Protein AF-0000000067837761 (afdb_homodimer)

Radius of gyration: 24.27 Å; Cα contacts (8 Å, |Δi|>4): 1216; chains: 2; bounding box: 44×70×69 Å

Foldseek 3Di:
DPPDPPCPVVVVVLVVLLVVVVPDALPDQAPQFDDQDDPAFEEEEEALEQLVVLLQDQVLLLCCRQVSHAYEYEHQAHDDDQVCQVVSVQLSVRLCRNSVHHYHYLDPRHDPPQFPCCVPPPVPSLVVSLVSLLVVCVVNLHQEYEAADCPLVPGSRNSRRVSNVSNVVPDQQRAKHKYKHFHHRDHDQQFQEKEAADPVSLVSSLSSSVSSPVVCVVPVCSSCSLVVQQVCQVVCQPRHVHHPGDGDPGRGIGTIWIWMQDNPPGIGTDDHRDYHHRPHRCPCVSVD/DPPDPPCPVVVVVLVVLLVVVVPDDLPDQADAQDDQDPPAAEEEEEALEQLVVLLQDQVLLLCCPQVSHAYEYEHQAHDDDQVCQVVSVQLSVRLCRNSVHHYHYLDPHHDPPQFPCCVPPPVPSLVVSLVSLLVVCVVNLHQEYEAADCPLVPGSRNSRRVSNVSNVVPDQQRAKHKYKHFHHRDDDQQFQEKEAADPVSLVSSLSSSVSSPVVCVVPVCSSCSLVVQQVCQVVCQPRHVHHPGDGDPGRGIGTIWIWMQDNPPGIGGDDHRDYHHRPHRCPCVSVD

Secondary structure (DSSP, 8-state):
-----THHHHHHHHHHHHHHHTT----SPPP-PPPPPTTPPEEEEEESSTTHHHHT-HHHHHHHHHH--EEEEEES---S-GGGHHHHHHHHHHHHHHHT-EEEESSTT-----SHHHHHH-HHHHHHHHHHHHHHHHHH--SEEEEE-TT---HHHHHHHHHHHHHHHH-SSPPPEEEEEE-SSSPPSS--EEEEE-HHHHHHHHHHHHT-HHHHHH--GGGGHHHHHHHHHHHHHHHTS-TTPPPPS-SEEEEEEEEEEETTTEEEE--S-EEE-TTS--TTTT--/-----THHHHHHHHHHHHHHHTT----SPPP-PPPPPTTPPEEEEEESSTTHHHHT-HHHHHHHHHH--EEEEEES---S-GGGHHHHHHHHHHHHHHHT-EEEESSTT-----SHHHHHH-HHHHHHHHHHHHHHHHHH--SEEEEE-TT---HHHHHHHHHHHHHHHH-SSPPPEEEEEE-SSSPPSS--EEEEE-HHHHHHHHHHHHT-HHHHHH--GGGGHHHHHHHHHHHHHHHTS-TTPPPPS-SEEEEEEEEEEETTTEEEE--S-EEE-TTS--TTTT--

Nearest PDB structures (foldseek):
  4xm0-assembly1_C  TM=6.454E-01  e=5.745E-10  Pyrococcus furiosus DSM 3638
  5b2e-assembly1_A  TM=6.384E-01  e=1.353E-09  Pyrococcus horikoshii OT3
  8bgo-assembly1_C  TM=6.333E-01  e=1.273E-09  Thermococcus chitonophagus
  3a2k-assembly2_B  TM=5.644E-01  e=6.119E-02  Geobacillus kaustophilus
  8hir-assembly1_D  TM=2.850E-01  e=9.042E-01  Homo sapiens

InterPro domains:
  IPR003737 N-acetylglucosaminyl phosphatidylinositol deacetylase-related [PF02585] (44-167)
  IPR024078 Putative deacetylase LmbE-like domain superfamily [G3DSA:3.40.50.10320] (42-262)
  IPR024078 Putative deacetylase LmbE-like domain superfamily [SSF102588] (41-239)

Solvent-accessible surface area (backbone atoms only — not comparable to full-atom values): 29508 Å² total; per-residue (Å²): 125,82,61,66,64,78,39,37,63,56,43,43,45,56,53,50,51,48,58,56,49,71,70,60,66,89,75,46,68,57,56,81,51,80,82,64,54,89,83,40,59,26,30,39,33,52,16,44,36,67,52,40,74,39,55,60,41,54,63,66,48,46,39,33,73,74,67,42,31,38,36,29,37,30,33,39,17,38,59,90,49,74,91,44,29,68,59,38,50,53,21,39,50,50,19,27,41,40,66,47,35,44,76,42,63,64,30,98,75,25,49,72,78,50,21,59,66,35,56,70,74,34,52,69,61,39,51,53,53,22,50,45,53,32,51,49,47,66,72,60,59,38,48,33,35,36,32,39,31,74,72,29,74,48,49,43,36,28,16,44,25,50,40,53,52,54,14,51,71,66,46,77,75,52,70,51,24,37,38,36,27,30,40,79,65,15,65,69,76,74,35,29,31,35,42,31,38,44,54,64,56,50,16,50,36,33,50,25,33,56,41,34,50,74,57,38,72,49,31,60,48,46,69,33,46,63,27,38,16,26,27,32,37,54,31,35,23,35,64,33,75,29,76,91,47,61,54,70,93,51,65,28,23,38,59,25,33,48,30,36,34,43,66,91,67,52,76,41,70,54,82,67,55,41,78,42,49,41,87,51,71,70,73,65,69,83,64,117,124,83,60,66,65,78,39,39,64,56,43,42,46,55,51,50,49,48,57,55,50,71,71,61,66,87,72,49,69,56,55,81,50,77,83,66,56,89,82,38,59,27,29,38,35,53,17,44,36,67,52,40,71,39,57,62,40,53,62,65,47,46,39,32,72,76,67,42,31,37,34,29,37,30,30,40,18,37,60,91,49,72,91,43,28,68,61,37,50,51,20,39,51,51,19,25,40,40,66,48,35,44,76,43,62,63,31,99,76,25,48,72,79,49,21,60,65,34,56,70,75,33,54,68,62,40,51,54,52,21,51,45,51,31,50,50,47,67,72,60,57,38,48,34,36,36,34,39,30,73,70,28,74,48,48,43,35,28,16,45,25,51,40,52,52,54,14,51,70,66,46,78,75,50,68,50,24,38,37,36,28,30,40,78,64,15,67,67,75,73,35,29,31,35,43,30,39,44,53,65,58,51,16,49,36,34,50,23,34,54,41,34,49,75,57,37,72,50,30,60,49,46,69,33,46,62,28,38,17,25,27,33,38,54,33,35,22,38,63,33,74,30,77,91,45,61,54,71,93,52,66,28,24,37,59,25,33,49,30,36,34,43,69,91,67,51,75,42,72,56,83,67,55,41,78,43,48,40,87,51,71,70,72,67,68,84,64,117

Structure (mmCIF, N/CA/C/O backbone):
data_AF-0000000067837761-model_v1
#
loop_
_entity.id
_entity.type
_entity.pdbx_description
1 polymer 'PIG-L family deacetylase'
#
loop_
_atom_site.group_PDB
_atom_site.id
_atom_site.type_symbol
_atom_site.label_atom_id
_atom_site.label_alt_id
_atom_site.label_comp_id
_atom_site.label_asym_id
_atom_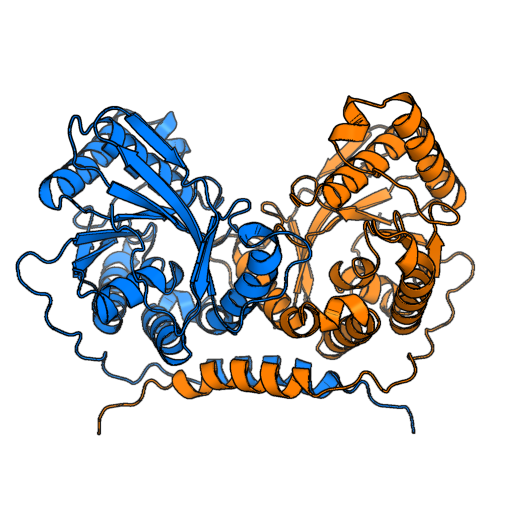site.label_entity_id
_atom_site.label_seq_id
_atom_site.pdbx_PDB_ins_code
_atom_site.Cartn_x
_atom_site.Cartn_y
_atom_site.Cartn_z
_atom_site.occupancy
_atom_site.B_iso_or_equiv
_atom_site.auth_seq_id
_atom_site.auth_comp_id
_atom_site.auth_asym_id
_atom_site.auth_atom_id
_atom_site.pdbx_PDB_model_num
ATOM 1 N N . MET A 1 1 ? -4.117 36.25 -14.219 1 33.44 1 MET A N 1
ATOM 2 C CA . MET A 1 1 ? -4.25 34.875 -14.75 1 33.44 1 MET A CA 1
ATOM 3 C C . MET A 1 1 ? -4.062 33.844 -13.648 1 33.44 1 MET A C 1
ATOM 5 O O . MET A 1 1 ? -3.029 33.844 -12.984 1 33.44 1 MET A O 1
ATOM 9 N N . VAL A 1 2 ? -5.082 33.562 -13.039 1 45.69 2 VAL A N 1
ATOM 10 C CA . VAL A 1 2 ? -4.957 32.688 -11.875 1 45.69 2 VAL A CA 1
ATOM 11 C C . VAL A 1 2 ? -4.074 31.484 -12.211 1 45.69 2 VAL A C 1
ATOM 13 O O . VAL A 1 2 ? -4.359 30.734 -13.164 1 45.69 2 VAL A O 1
ATOM 16 N N . LEU A 1 3 ? -2.82 31.453 -11.938 1 59.75 3 LEU A N 1
ATOM 17 C CA . LEU A 1 3 ? -1.805 30.453 -12.25 1 59.75 3 LEU A CA 1
ATOM 18 C C . LEU A 1 3 ? -2.303 29.062 -11.914 1 59.75 3 LEU A C 1
ATOM 20 O O . LEU A 1 3 ? -2.766 28.812 -10.797 1 59.75 3 LEU A O 1
ATOM 24 N N . ARG A 1 4 ? -2.74 28.328 -13.031 1 74.38 4 ARG A N 1
ATOM 25 C CA . ARG A 1 4 ? -3.324 26.984 -13.023 1 74.38 4 ARG A CA 1
ATOM 26 C C . ARG A 1 4 ? -2.342 25.969 -12.469 1 74.38 4 ARG A C 1
ATOM 28 O O . ARG A 1 4 ? -1.14 26.047 -12.727 1 74.38 4 ARG A O 1
ATOM 35 N N . ASN A 1 5 ? -2.686 25.219 -11.352 1 87.75 5 ASN A N 1
ATOM 36 C CA . ASN A 1 5 ? -1.916 24.078 -10.844 1 87.75 5 ASN A CA 1
ATOM 37 C C . ASN A 1 5 ? -1.442 23.172 -11.977 1 87.75 5 ASN A C 1
ATOM 39 O O . ASN A 1 5 ? -2.252 22.516 -12.625 1 87.75 5 ASN A O 1
ATOM 43 N N . PRO A 1 6 ? -0.185 23.234 -12.352 1 87.12 6 PRO A N 1
ATOM 44 C CA . PRO A 1 6 ? 0.333 22.453 -13.477 1 87.12 6 PRO A CA 1
ATOM 45 C C . PRO A 1 6 ? 0.105 20.953 -13.312 1 87.12 6 PRO A C 1
ATOM 47 O O . PRO A 1 6 ? 0.164 20.203 -14.297 1 87.12 6 PRO A O 1
ATOM 50 N N . TYR A 1 7 ? -0.231 20.469 -12.133 1 93.62 7 TYR A N 1
ATOM 51 C CA . TYR A 1 7 ? -0.405 19.047 -11.891 1 93.62 7 TYR A CA 1
ATOM 52 C C . TYR A 1 7 ? -1.857 18.625 -12.094 1 93.62 7 TYR A C 1
ATOM 54 O O . TYR A 1 7 ? -2.193 17.453 -11.977 1 93.62 7 TYR A O 1
ATOM 62 N N . GLY A 1 8 ? -2.705 19.578 -12.422 1 93.69 8 GLY A N 1
ATOM 63 C CA . GLY A 1 8 ? -4.094 19.25 -12.695 1 93.69 8 GLY A CA 1
ATOM 64 C C . GLY A 1 8 ? -4.258 18.25 -13.836 1 93.69 8 GLY A C 1
ATOM 65 O O . GLY A 1 8 ? -4.898 17.203 -13.664 1 93.69 8 GLY A O 1
ATOM 66 N N . GLU A 1 9 ? -3.658 18.547 -14.961 1 94.25 9 GLU A N 1
ATOM 67 C CA . GLU A 1 9 ? -3.732 17.656 -16.125 1 94.25 9 GLU A CA 1
ATOM 68 C C . GLU A 1 9 ? -2.994 16.344 -15.867 1 94.25 9 GLU A C 1
ATOM 70 O O . GLU A 1 9 ? -3.408 15.297 -16.344 1 94.25 9 GLU A O 1
ATOM 75 N N . PHE A 1 10 ? -1.954 16.453 -15.141 1 96 10 PHE A N 1
ATOM 76 C CA . PHE A 1 10 ? -1.191 15.266 -14.781 1 96 10 PHE A CA 1
ATOM 77 C C . PHE A 1 10 ? -2.061 14.273 -14.008 1 96 10 PHE A C 1
ATOM 79 O O . PHE A 1 10 ? -2.176 13.109 -14.391 1 96 10 PHE A O 1
ATOM 86 N N . VAL A 1 11 ? -2.736 14.734 -12.961 1 97.44 11 VAL A N 1
ATOM 87 C CA . VAL A 1 11 ? -3.578 13.883 -12.125 1 97.44 11 VAL A CA 1
ATOM 88 C C . VAL A 1 11 ? -4.809 13.438 -12.914 1 97.44 11 VAL A C 1
ATOM 90 O O . VAL A 1 11 ? -5.203 12.273 -12.852 1 97.44 11 VAL A O 1
ATOM 93 N N . ALA A 1 12 ? -5.406 14.336 -13.711 1 97.56 12 ALA A N 1
ATOM 94 C CA . ALA A 1 12 ? -6.547 13.977 -14.547 1 97.56 12 ALA A CA 1
ATOM 95 C C . ALA A 1 12 ? -6.188 12.859 -15.516 1 97.56 12 ALA A C 1
ATOM 97 O O . ALA A 1 12 ? -7.043 12.047 -15.891 1 97.56 12 ALA A O 1
ATOM 98 N N . GLY A 1 13 ? -4.945 12.859 -15.945 1 97.62 13 GLY A N 1
ATOM 99 C CA . GLY A 1 13 ? -4.469 11.812 -16.828 1 97.62 13 GLY A CA 1
ATOM 100 C C . GLY A 1 13 ? -4.637 10.422 -16.266 1 97.62 13 GLY A C 1
ATOM 101 O O . GLY A 1 13 ? -4.996 9.484 -16.984 1 97.62 13 GLY A O 1
ATOM 102 N N . PHE A 1 14 ? -4.355 10.242 -14.953 1 97.81 14 PHE A N 1
ATOM 103 C CA . PHE A 1 14 ? -4.562 8.953 -14.305 1 97.81 14 PHE A CA 1
ATOM 104 C C . PHE A 1 14 ? -6.027 8.539 -14.375 1 97.81 14 PHE A C 1
ATOM 106 O O . PHE A 1 14 ? -6.344 7.391 -14.688 1 97.81 14 PHE A O 1
ATOM 113 N N . SER A 1 15 ? -6.902 9.484 -14.07 1 96.56 15 SER A N 1
ATOM 114 C CA . SER A 1 15 ? -8.336 9.211 -14.117 1 96.56 15 SER A CA 1
ATOM 115 C C . SER A 1 15 ? -8.781 8.82 -15.523 1 96.56 15 SER A C 1
ATOM 117 O O . SER A 1 15 ? -9.562 7.883 -15.688 1 96.56 15 SER A O 1
ATOM 119 N N . ARG A 1 16 ? -8.297 9.516 -16.516 1 96.5 16 ARG A N 1
ATOM 120 C CA . ARG A 1 16 ? -8.641 9.219 -17.906 1 96.5 16 ARG A CA 1
ATOM 121 C C . ARG A 1 16 ? -8.156 7.824 -18.297 1 96.5 16 ARG A C 1
ATOM 123 O O . ARG A 1 16 ? -8.844 7.102 -19.016 1 96.5 16 ARG A O 1
ATOM 130 N N . LEU A 1 17 ? -6.957 7.457 -17.859 1 96.38 17 LEU A N 1
ATOM 131 C CA . LEU A 1 17 ? -6.422 6.129 -18.156 1 96.38 17 LEU A CA 1
ATOM 132 C C . LEU A 1 17 ? -7.309 5.043 -17.547 1 96.38 17 LEU A C 1
ATOM 134 O O . LEU A 1 17 ? -7.613 4.047 -18.219 1 96.38 17 LEU A O 1
ATOM 138 N N . LEU A 1 18 ? -7.73 5.23 -16.312 1 96.06 18 LEU A N 1
ATOM 139 C CA . LEU A 1 18 ? -8.594 4.25 -15.664 1 96.06 18 LEU A CA 1
ATOM 140 C C . LEU A 1 18 ? -9.922 4.125 -16.406 1 96.06 18 LEU A C 1
ATOM 142 O O . LEU A 1 18 ? -10.422 3.016 -16.609 1 96.06 18 LEU A O 1
ATOM 146 N N . ALA A 1 19 ? -10.484 5.266 -16.812 1 94 19 ALA A N 1
ATOM 147 C CA . ALA A 1 19 ? -11.742 5.254 -17.562 1 94 19 ALA A CA 1
ATOM 148 C C . ALA A 1 19 ? -11.578 4.547 -18.906 1 94 19 ALA A C 1
ATOM 150 O O . ALA A 1 19 ? -12.445 3.762 -19.312 1 94 19 ALA A O 1
ATOM 151 N N . ALA A 1 20 ? -10.492 4.809 -19.578 1 93.94 20 ALA A N 1
ATOM 152 C CA . ALA A 1 20 ? -10.227 4.168 -20.859 1 93.94 20 ALA A CA 1
ATOM 153 C C . ALA A 1 20 ? -10.016 2.666 -20.688 1 93.94 20 ALA A C 1
ATOM 155 O O . ALA A 1 20 ? -10.477 1.872 -21.516 1 93.94 20 ALA A O 1
ATOM 156 N N . GLY A 1 21 ? -9.305 2.279 -19.609 1 93.38 21 GLY A N 1
ATOM 157 C CA . GLY A 1 21 ? -9.086 0.87 -19.328 1 93.38 21 GLY A CA 1
ATOM 158 C C . GLY A 1 21 ? -10.375 0.099 -19.109 1 93.38 21 GLY A C 1
ATOM 159 O O . GLY A 1 21 ? -10.469 -1.075 -19.469 1 93.38 21 GLY A O 1
ATOM 160 N N . ALA A 1 22 ? -11.352 0.748 -18.484 1 90.38 22 ALA A N 1
ATOM 161 C CA . ALA A 1 22 ? -12.633 0.112 -18.172 1 90.38 22 ALA A CA 1
ATOM 162 C C . ALA A 1 22 ? -13.383 -0.275 -19.438 1 90.38 22 ALA A C 1
ATOM 164 O O . ALA A 1 22 ? -14.281 -1.112 -19.406 1 90.38 22 ALA A O 1
ATOM 165 N N . GLU A 1 23 ? -13 0.294 -20.547 1 89.81 23 GLU A N 1
ATOM 166 C CA . GLU A 1 23 ? -13.672 0.026 -21.812 1 89.81 23 GLU A CA 1
ATOM 167 C C . GLU A 1 23 ? -12.984 -1.103 -22.578 1 89.81 23 GLU A C 1
ATOM 169 O O . GLU A 1 23 ? -13.484 -1.562 -23.594 1 89.81 23 GLU A O 1
ATOM 174 N N . LEU A 1 24 ? -11.828 -1.521 -22.062 1 88.75 24 LEU A N 1
ATOM 175 C CA . LEU A 1 24 ? -11.062 -2.549 -22.766 1 88.75 24 LEU A CA 1
ATOM 176 C C . LEU A 1 24 ? -11.641 -3.934 -22.484 1 88.75 24 LEU A C 1
ATOM 178 O O . LEU A 1 24 ? -12.094 -4.211 -21.375 1 88.75 24 LEU A O 1
ATOM 182 N N . VAL A 1 25 ? -11.727 -4.812 -23.531 1 73.12 25 VAL A N 1
ATOM 183 C CA . VAL A 1 25 ? -12.148 -6.207 -23.422 1 73.12 25 VAL A CA 1
ATOM 184 C C . VAL A 1 25 ? -10.977 -7.129 -23.75 1 73.12 25 VAL A C 1
ATOM 186 O O . VAL A 1 25 ? -10.234 -6.883 -24.703 1 73.12 25 VAL A O 1
ATOM 189 N N . PRO A 1 26 ? -10.758 -8.039 -22.75 1 66 26 PRO A N 1
ATOM 190 C CA . PRO A 1 26 ? -9.672 -8.953 -23.094 1 66 26 PRO A CA 1
ATOM 191 C C . PRO A 1 26 ? -9.938 -9.727 -24.391 1 66 26 PRO A C 1
ATOM 193 O O . PRO A 1 26 ? -10.977 -10.383 -24.516 1 66 26 PRO A O 1
ATOM 196 N N . THR A 1 27 ? -9.531 -9.32 -25.438 1 62.84 27 THR A N 1
ATOM 197 C CA . THR A 1 27 ? -9.875 -9.953 -26.703 1 62.84 27 THR A CA 1
ATOM 198 C C . THR A 1 27 ? -8.758 -10.883 -27.156 1 62.84 27 THR A C 1
ATOM 200 O O . THR A 1 27 ? -8.914 -11.617 -28.141 1 62.84 27 THR A O 1
ATOM 203 N N . ALA A 1 28 ? -7.617 -10.852 -26.516 1 61.34 28 ALA A N 1
ATOM 204 C CA . ALA A 1 28 ? -6.512 -11.508 -27.203 1 61.34 28 ALA A CA 1
ATOM 205 C C . ALA A 1 28 ? -6.344 -12.953 -26.734 1 61.34 28 ALA A C 1
ATOM 207 O O . ALA A 1 28 ? -6.73 -13.297 -25.609 1 61.34 28 ALA A O 1
ATOM 208 N N . GLU A 1 29 ? -6.156 -13.758 -27.688 1 66.88 29 GLU A N 1
ATOM 209 C CA . GLU A 1 29 ? -5.648 -15.094 -27.359 1 66.88 29 GLU A CA 1
ATOM 210 C C . GLU A 1 29 ? -4.359 -15.008 -26.547 1 66.88 29 GLU A C 1
ATOM 212 O O . GLU A 1 29 ? -3.518 -14.148 -26.797 1 66.88 29 GLU A O 1
ATOM 217 N N . PRO A 1 30 ? -4.367 -15.805 -25.453 1 71.88 30 PRO A N 1
ATOM 218 C CA . PRO A 1 30 ? -3.107 -15.828 -24.703 1 71.88 30 PRO A CA 1
ATOM 219 C C . PRO A 1 30 ? -1.903 -16.141 -25.594 1 71.88 30 PRO A C 1
ATOM 221 O O . PRO A 1 30 ? -2.031 -16.891 -26.562 1 71.88 30 PRO A O 1
ATOM 224 N N . PRO A 1 31 ? -0.827 -15.406 -25.297 1 69.75 31 PRO A N 1
ATOM 225 C CA . PRO A 1 31 ? 0.385 -15.805 -26.016 1 69.75 31 PRO A CA 1
ATOM 226 C C . PRO A 1 31 ? 0.764 -17.266 -25.766 1 69.75 31 PRO A C 1
ATOM 228 O O . PRO A 1 31 ? 0.357 -17.844 -24.766 1 69.75 31 PRO A O 1
ATOM 231 N N . ARG A 1 32 ? 1.233 -17.875 -26.75 1 64.19 32 ARG A N 1
ATOM 232 C CA . ARG A 1 32 ? 1.735 -19.219 -26.562 1 64.19 32 ARG A CA 1
ATOM 233 C C . ARG A 1 32 ? 2.996 -19.234 -25.703 1 64.19 32 ARG A C 1
ATOM 235 O O . ARG A 1 32 ? 4.039 -18.719 -26.125 1 64.19 32 ARG A O 1
ATOM 242 N N . PRO A 1 33 ? 2.838 -19.672 -24.453 1 65.44 33 PRO A N 1
ATOM 243 C CA . PRO A 1 33 ? 4.07 -19.641 -23.656 1 65.44 33 PRO A CA 1
ATOM 244 C C . PRO A 1 33 ? 5.141 -20.578 -24.203 1 65.44 33 PRO A C 1
ATOM 246 O O . PRO A 1 33 ? 4.82 -21.578 -24.875 1 65.44 33 PRO A O 1
ATOM 249 N N . PRO A 1 34 ? 6.406 -20.156 -24.062 1 65.69 34 PRO A N 1
ATOM 250 C CA . PRO A 1 34 ? 7.453 -21.094 -24.469 1 65.69 34 PRO A CA 1
ATOM 251 C C . PRO A 1 34 ? 7.328 -22.453 -23.781 1 65.69 34 PRO A C 1
ATOM 253 O O . PRO A 1 34 ? 6.785 -22.531 -22.672 1 65.69 34 PRO A O 1
ATOM 256 N N . LEU A 1 35 ? 7.789 -23.438 -24.453 1 78.5 35 LEU A N 1
ATOM 257 C CA . LEU A 1 35 ? 7.785 -24.781 -23.875 1 78.5 35 LEU A CA 1
ATOM 258 C C . LEU A 1 35 ? 8.734 -24.844 -22.672 1 78.5 35 LEU A C 1
ATOM 260 O O . LEU A 1 35 ? 9.812 -24.266 -22.688 1 78.5 35 LEU A O 1
ATOM 264 N N . VAL A 1 36 ? 8.281 -25.359 -21.656 1 85.88 36 VAL A N 1
ATOM 265 C CA . VAL A 1 36 ? 9.117 -25.625 -20.5 1 85.88 36 VAL A CA 1
ATOM 266 C C . VAL A 1 36 ? 9.938 -26.891 -20.734 1 85.88 36 VAL A C 1
ATOM 268 O O . VAL A 1 36 ? 9.391 -27.938 -21.109 1 85.88 36 VAL A O 1
ATOM 271 N N . HIS A 1 37 ? 11.281 -26.766 -20.578 1 86.19 37 HIS A N 1
ATOM 272 C CA . HIS A 1 37 ? 12.148 -27.938 -20.766 1 86.19 37 HIS A CA 1
ATOM 273 C C . HIS A 1 37 ? 11.93 -28.953 -19.656 1 86.19 37 HIS A C 1
ATOM 275 O O . HIS A 1 37 ? 11.633 -28.594 -18.516 1 86.19 37 HIS A O 1
ATOM 281 N N . ALA A 1 38 ? 12.164 -30.156 -20.156 1 86.31 38 ALA A N 1
ATOM 282 C CA . ALA A 1 38 ? 12.117 -31.219 -19.172 1 86.31 38 ALA A CA 1
ATOM 283 C C . ALA A 1 38 ? 13.195 -31.031 -18.094 1 86.31 38 ALA A C 1
ATOM 285 O O . ALA A 1 38 ? 14.352 -30.734 -18.422 1 86.31 38 ALA A O 1
ATOM 286 N N . GLY A 1 39 ? 12.875 -30.984 -16.938 1 90.44 39 GLY A N 1
ATOM 287 C CA . GLY A 1 39 ? 13.836 -30.859 -15.852 1 90.44 39 GLY A CA 1
ATOM 288 C C . GLY A 1 39 ? 14.008 -29.438 -15.352 1 90.44 39 GLY A C 1
ATOM 289 O O . GLY A 1 39 ? 14.82 -29.188 -14.453 1 90.44 39 GLY A O 1
ATOM 290 N N . ALA A 1 40 ? 13.312 -28.516 -16.016 1 93.38 40 ALA A N 1
ATOM 291 C CA . ALA A 1 40 ? 13.391 -27.141 -15.523 1 93.38 40 ALA A CA 1
ATOM 292 C C . ALA A 1 40 ? 13.016 -27.062 -14.047 1 93.38 40 ALA A C 1
ATOM 294 O O . ALA A 1 40 ? 12.078 -27.734 -13.594 1 93.38 40 ALA A O 1
ATOM 295 N N . PRO A 1 41 ? 13.844 -26.266 -13.281 1 93.19 41 PRO A N 1
ATOM 296 C CA . PRO A 1 41 ? 13.461 -26.094 -11.875 1 93.19 41 PRO A CA 1
ATOM 297 C C . PRO A 1 41 ? 12.016 -25.625 -11.711 1 93.19 41 PRO A C 1
ATOM 299 O O . PRO A 1 41 ? 11.531 -24.812 -12.508 1 93.19 41 PRO A O 1
ATOM 302 N N . ARG A 1 42 ? 11.359 -26.125 -10.742 1 95.12 42 ARG A N 1
ATOM 303 C CA . ARG A 1 42 ? 9.938 -25.859 -10.555 1 95.12 42 ARG A CA 1
ATOM 304 C C . ARG A 1 42 ? 9.719 -24.75 -9.531 1 95.12 42 ARG A C 1
ATOM 306 O O . ARG A 1 42 ? 10.422 -24.688 -8.523 1 95.12 42 ARG A O 1
ATOM 313 N N . VAL A 1 43 ? 8.766 -23.922 -9.836 1 96.62 43 VAL A N 1
ATOM 314 C CA . VAL A 1 43 ? 8.25 -22.859 -8.969 1 96.62 43 VAL A CA 1
ATOM 315 C C . VAL A 1 43 ? 6.773 -23.094 -8.672 1 96.62 43 VAL A C 1
ATOM 317 O O . VAL A 1 43 ? 5.969 -23.25 -9.594 1 96.62 43 VAL A O 1
ATOM 320 N N . LEU A 1 44 ? 6.438 -23.156 -7.398 1 97.5 44 LEU A N 1
ATOM 321 C CA . LEU A 1 44 ? 5.031 -23.297 -7.047 1 97.5 44 LEU A CA 1
ATOM 322 C C . LEU A 1 44 ? 4.473 -22 -6.477 1 97.5 44 LEU A C 1
ATOM 324 O O . LEU A 1 44 ? 5.074 -21.406 -5.582 1 97.5 44 LEU A O 1
ATOM 328 N N . LEU A 1 45 ? 3.387 -21.562 -7.027 1 98.25 45 LEU A N 1
ATOM 329 C CA . LEU A 1 45 ? 2.6 -20.453 -6.496 1 98.25 45 LEU A CA 1
ATOM 330 C C . LEU A 1 45 ? 1.361 -20.969 -5.77 1 98.25 45 LEU A C 1
ATOM 332 O O . LEU A 1 45 ? 0.433 -21.484 -6.398 1 98.25 45 LEU A O 1
ATOM 336 N N . PHE A 1 46 ? 1.37 -20.859 -4.48 1 98.38 46 PHE A N 1
ATOM 337 C CA . PHE A 1 46 ? 0.164 -21.234 -3.746 1 98.38 46 PHE A CA 1
ATOM 338 C C . PHE A 1 46 ? -0.815 -20.062 -3.699 1 98.38 46 PHE A C 1
ATOM 340 O O . PHE A 1 46 ? -0.657 -19.141 -2.891 1 98.38 46 PHE A O 1
ATOM 347 N N . SER A 1 47 ? -1.837 -20.125 -4.52 1 98.19 47 SER A N 1
ATOM 348 C CA . SER A 1 47 ? -2.816 -19.062 -4.66 1 98.19 47 SER A CA 1
ATOM 349 C C . SER A 1 47 ? -4.074 -19.344 -3.852 1 98.19 47 SER A C 1
ATOM 351 O O . SER A 1 47 ? -4.805 -20.297 -4.148 1 98.19 47 SER A O 1
ATOM 353 N N . PRO A 1 48 ? -4.406 -18.516 -2.879 1 97.62 48 PRO A N 1
ATOM 354 C CA . PRO A 1 48 ? -5.609 -18.75 -2.078 1 97.62 48 PRO A CA 1
ATOM 355 C C . PRO A 1 48 ? -6.883 -18.766 -2.92 1 97.62 48 PRO A C 1
ATOM 357 O O . PRO A 1 48 ? -7.742 -19.625 -2.732 1 97.62 48 PRO A O 1
ATOM 360 N N . HIS A 1 49 ? -7 -17.797 -3.773 1 96.31 49 HIS A N 1
ATOM 361 C CA . HIS A 1 49 ? -8.141 -17.688 -4.68 1 96.31 49 HIS A CA 1
ATOM 362 C C . HIS A 1 49 ? -7.684 -17.609 -6.133 1 96.31 49 HIS A C 1
ATOM 364 O O . HIS A 1 49 ? -6.551 -17.203 -6.41 1 96.31 49 HIS A O 1
ATOM 370 N N . PRO A 1 50 ? -8.664 -18.047 -7.039 1 96.06 50 PRO A N 1
ATOM 371 C CA . PRO A 1 50 ? -8.398 -17.703 -8.438 1 96.06 50 PRO A CA 1
ATOM 372 C C . PRO A 1 50 ? -8.266 -16.203 -8.664 1 96.06 50 PRO A C 1
ATOM 374 O O . PRO A 1 50 ? -9.18 -15.445 -8.336 1 96.06 50 PRO A O 1
ATOM 377 N N . ASP A 1 51 ? -7.262 -15.711 -9.195 1 96.31 51 ASP A N 1
ATOM 378 C CA . ASP A 1 51 ? -6.828 -14.352 -9.5 1 96.31 51 ASP A CA 1
ATOM 379 C C . ASP A 1 51 ? -5.539 -14.008 -8.758 1 96.31 51 ASP A C 1
ATOM 381 O O . ASP A 1 51 ? -4.793 -13.117 -9.18 1 96.31 51 ASP A O 1
ATOM 385 N N . ASP A 1 52 ? -5.227 -14.727 -7.695 1 97.38 52 ASP A N 1
ATOM 386 C CA . ASP A 1 52 ? -4.047 -14.43 -6.887 1 97.38 52 ASP A CA 1
ATOM 387 C C . ASP A 1 52 ? -2.764 -14.766 -7.641 1 97.38 52 ASP A C 1
ATOM 389 O O . ASP A 1 52 ? -1.703 -14.211 -7.359 1 97.38 52 ASP A O 1
ATOM 393 N N . GLU A 1 53 ? -2.801 -15.672 -8.633 1 97.56 53 GLU A N 1
ATOM 394 C CA . GLU A 1 53 ? -1.635 -16 -9.445 1 97.56 53 GLU A CA 1
ATOM 395 C C . GLU A 1 53 ? -1.182 -14.797 -10.266 1 97.56 53 GLU A C 1
ATOM 397 O O . GLU A 1 53 ? -0.007 -14.695 -10.625 1 97.56 53 GLU A O 1
ATOM 402 N N . CYS A 1 54 ? -2.121 -13.891 -10.531 1 97.06 54 CYS A N 1
ATOM 403 C CA . CYS A 1 54 ? -1.813 -12.656 -11.258 1 97.06 54 CYS A CA 1
ATOM 404 C C . CYS A 1 54 ? -1.341 -11.57 -10.305 1 97.06 54 CYS A C 1
ATOM 406 O O . CYS A 1 54 ? -0.39 -10.844 -10.609 1 97.06 54 CYS A O 1
ATOM 408 N N . LEU A 1 55 ? -1.97 -11.508 -9.125 1 96.94 55 LEU A N 1
ATOM 409 C CA . LEU A 1 55 ? -1.713 -10.453 -8.148 1 96.94 55 LEU A CA 1
ATOM 410 C C . LEU A 1 55 ? -0.369 -10.664 -7.461 1 96.94 55 LEU A C 1
ATOM 412 O O . LEU A 1 55 ? 0.159 -9.75 -6.828 1 96.94 55 LEU A O 1
ATOM 416 N N . THR A 1 56 ? 0.182 -11.898 -7.602 1 97.44 56 THR A N 1
ATOM 417 C CA . THR A 1 56 ? 1.502 -12.195 -7.051 1 97.44 56 THR A CA 1
ATOM 418 C C . THR A 1 56 ? 2.561 -11.297 -7.68 1 97.44 56 THR A C 1
ATOM 420 O O . THR A 1 56 ? 3.6 -11.031 -7.07 1 97.44 56 THR A O 1
ATOM 423 N N . GLY A 1 57 ? 2.34 -10.844 -8.883 1 95.69 57 GLY A N 1
ATOM 424 C CA . GLY A 1 57 ? 3.248 -9.883 -9.484 1 95.69 57 GLY A CA 1
ATOM 425 C C . GLY A 1 57 ? 4.164 -10.5 -10.531 1 95.69 57 GLY A C 1
ATOM 426 O O . GLY A 1 57 ? 3.885 -11.578 -11.047 1 95.69 57 GLY A O 1
ATOM 427 N N . ALA A 1 58 ? 5.285 -9.844 -10.805 1 93.94 58 ALA A N 1
ATOM 428 C CA . ALA A 1 58 ? 5.992 -10.133 -12.055 1 93.94 58 ALA A CA 1
ATOM 429 C C . ALA A 1 58 ? 7.105 -11.156 -11.828 1 93.94 58 ALA A C 1
ATOM 431 O O . ALA A 1 58 ? 7.633 -11.727 -12.781 1 93.94 58 ALA A O 1
ATOM 432 N N . LEU A 1 59 ? 7.438 -11.414 -10.57 1 97.19 59 LEU A N 1
ATOM 433 C CA . LEU A 1 59 ? 8.602 -12.266 -10.359 1 97.19 59 LEU A CA 1
ATOM 434 C C . LEU A 1 59 ? 8.367 -13.656 -10.938 1 97.19 59 LEU A C 1
ATOM 436 O O . LEU A 1 59 ? 9.211 -14.172 -11.68 1 97.19 59 LEU A O 1
ATOM 440 N N . PRO A 1 60 ? 7.234 -14.32 -10.68 1 97 60 PRO A N 1
ATOM 441 C CA . PRO A 1 60 ? 7.023 -15.617 -11.32 1 97 60 PRO A CA 1
ATOM 442 C C . PRO A 1 60 ? 7.051 -15.531 -12.844 1 97 60 PRO A C 1
ATOM 444 O O . PRO A 1 60 ? 7.547 -16.453 -13.508 1 97 60 PRO A O 1
ATOM 447 N N . LEU A 1 61 ? 6.504 -14.492 -13.352 1 94.75 61 LEU A N 1
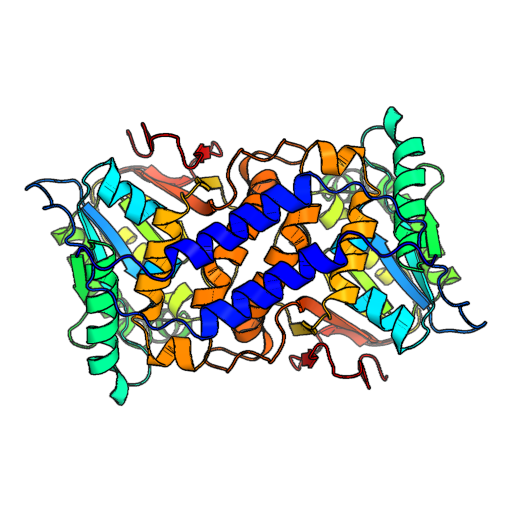ATOM 448 C CA . LEU A 1 61 ? 6.473 -14.297 -14.797 1 94.75 61 LEU A CA 1
ATOM 449 C C . LEU A 1 61 ? 7.883 -14.148 -15.352 1 94.75 61 LEU A C 1
ATOM 451 O O . LEU A 1 61 ? 8.219 -14.758 -16.375 1 94.75 61 LEU A O 1
ATOM 455 N N . ARG A 1 62 ? 8.688 -13.336 -14.688 1 95.12 62 ARG A N 1
ATOM 456 C CA . ARG A 1 62 ? 10.07 -13.148 -15.117 1 95.12 62 ARG A CA 1
ATOM 457 C C . ARG A 1 62 ? 10.867 -14.438 -14.992 1 95.12 62 ARG A C 1
ATOM 459 O O . ARG A 1 62 ? 11.695 -14.75 -15.852 1 95.12 62 ARG A O 1
ATOM 466 N N . LEU A 1 63 ? 10.633 -15.227 -13.938 1 94.88 63 LEU A N 1
ATOM 467 C CA . LEU A 1 63 ? 11.305 -16.516 -13.773 1 94.88 63 LEU A CA 1
ATOM 468 C C . LEU A 1 63 ? 10.961 -17.453 -14.922 1 94.88 63 LEU A C 1
ATOM 470 O O . LEU A 1 63 ? 11.836 -18.172 -15.43 1 94.88 63 LEU A O 1
ATOM 474 N N . ARG A 1 64 ? 9.734 -17.422 -15.289 1 93.62 64 ARG A N 1
ATOM 475 C CA . ARG A 1 64 ? 9.266 -18.25 -16.391 1 93.62 64 ARG A CA 1
ATOM 476 C C . ARG A 1 64 ? 9.898 -17.812 -17.719 1 93.62 64 ARG A C 1
ATOM 478 O O . ARG A 1 64 ? 10.383 -18.656 -18.484 1 93.62 64 ARG A O 1
ATOM 485 N N . ARG A 1 65 ? 9.953 -16.594 -18 1 90.44 65 ARG A N 1
ATOM 486 C CA . ARG A 1 65 ? 10.32 -16.062 -19.312 1 90.44 65 ARG A CA 1
ATOM 487 C C . ARG A 1 65 ? 11.836 -15.938 -19.438 1 90.44 65 ARG A C 1
ATOM 489 O O . ARG A 1 65 ? 12.398 -16.203 -20.516 1 90.44 65 ARG A O 1
ATOM 496 N N . GLU A 1 66 ? 12.477 -15.484 -18.375 1 89.69 66 GLU A N 1
ATOM 497 C CA . GLU A 1 66 ? 13.898 -15.156 -18.453 1 89.69 66 GLU A CA 1
ATOM 498 C C . GLU A 1 66 ? 14.758 -16.344 -18.062 1 89.69 66 GLU A C 1
ATOM 500 O O . GLU A 1 66 ? 15.867 -16.516 -18.562 1 89.69 66 GLU A O 1
ATOM 505 N N . ARG A 1 67 ? 14.234 -17.172 -17.156 1 90.19 67 ARG A N 1
ATOM 506 C CA . ARG A 1 67 ? 15.055 -18.25 -16.625 1 90.19 67 ARG A CA 1
ATOM 507 C C . ARG A 1 67 ? 14.547 -19.609 -17.094 1 90.19 67 ARG A C 1
ATOM 509 O O . ARG A 1 67 ? 15.164 -20.641 -16.828 1 90.19 67 ARG A O 1
ATOM 516 N N . GLY A 1 68 ? 13.375 -19.625 -17.734 1 90.75 68 GLY A N 1
ATOM 517 C CA . GLY A 1 68 ? 12.836 -20.875 -18.266 1 90.75 68 GLY A CA 1
ATOM 518 C C . GLY A 1 68 ? 12.336 -21.812 -17.188 1 90.75 68 GLY A C 1
ATOM 519 O O . GLY A 1 68 ? 12.266 -23.031 -17.406 1 90.75 68 GLY A O 1
ATOM 520 N N . MET A 1 69 ? 12.031 -21.312 -16.062 1 93.19 69 MET A N 1
ATOM 521 C CA . MET A 1 69 ? 11.578 -22.156 -14.969 1 93.19 69 MET A CA 1
ATOM 522 C C . MET A 1 69 ? 10.133 -22.609 -15.195 1 93.19 69 MET A C 1
ATOM 524 O O . MET A 1 69 ? 9.383 -21.969 -15.922 1 93.19 69 MET A O 1
ATOM 528 N N . ASN A 1 70 ? 9.859 -23.734 -14.633 1 96.19 70 ASN A N 1
ATOM 529 C CA . ASN A 1 70 ? 8.508 -24.281 -14.688 1 96.19 70 ASN A CA 1
ATOM 530 C C . ASN A 1 70 ? 7.637 -23.734 -13.562 1 96.19 70 ASN A C 1
ATOM 532 O O . ASN A 1 70 ? 7.602 -24.297 -12.469 1 96.19 70 ASN A O 1
ATOM 536 N N . VAL A 1 71 ? 6.918 -22.672 -13.859 1 97.06 71 VAL A N 1
ATOM 537 C CA . VAL A 1 71 ? 6.059 -22.047 -12.867 1 97.06 71 VAL A CA 1
ATOM 538 C C . VAL A 1 71 ? 4.684 -22.703 -12.875 1 97.06 71 VAL A C 1
ATOM 540 O O . VAL A 1 71 ? 4.016 -22.75 -13.914 1 97.06 71 VAL A O 1
ATOM 543 N N . ILE A 1 72 ? 4.289 -23.203 -11.719 1 97.06 72 ILE A N 1
ATOM 544 C CA . ILE A 1 72 ? 3.018 -23.906 -11.57 1 97.06 72 ILE A CA 1
ATOM 545 C C . ILE A 1 72 ? 2.174 -23.219 -10.492 1 97.06 72 ILE A C 1
ATOM 547 O O . ILE A 1 72 ? 2.621 -23.062 -9.352 1 97.06 72 ILE A O 1
ATOM 551 N N . ASN A 1 73 ? 0.971 -22.766 -10.883 1 97.88 73 ASN A N 1
ATOM 552 C CA . ASN A 1 73 ? 0.01 -22.234 -9.922 1 97.88 73 ASN A CA 1
ATOM 553 C C . ASN A 1 73 ? -0.778 -23.344 -9.242 1 97.88 73 ASN A C 1
ATOM 555 O O . ASN A 1 73 ? -1.386 -24.188 -9.922 1 97.88 73 ASN A O 1
ATOM 559 N N . VAL A 1 74 ? -0.682 -23.406 -7.961 1 98.06 74 VAL A N 1
ATOM 560 C CA . VAL A 1 74 ? -1.509 -24.312 -7.164 1 98.06 74 VAL A CA 1
ATOM 561 C C . VAL A 1 74 ? -2.74 -23.562 -6.652 1 98.06 74 VAL A C 1
ATOM 563 O O . VAL A 1 74 ? -2.641 -22.734 -5.75 1 98.06 74 VAL A O 1
ATOM 566 N N . ALA A 1 75 ? -3.898 -23.875 -7.23 1 97.62 75 ALA A N 1
ATOM 567 C CA . ALA A 1 75 ? -5.148 -23.297 -6.727 1 97.62 75 ALA A CA 1
ATOM 568 C C . ALA A 1 75 ? -5.535 -23.938 -5.391 1 97.62 75 ALA A C 1
ATOM 570 O O . ALA A 1 75 ? -6.055 -25.047 -5.352 1 97.62 75 ALA A O 1
ATOM 571 N N . VAL A 1 76 ? -5.363 -23.203 -4.336 1 98.19 76 VAL A N 1
ATOM 572 C CA . VAL A 1 76 ? -5.625 -23.734 -3.006 1 98.19 76 VAL A CA 1
ATOM 573 C C . VAL A 1 76 ? -7.133 -23.875 -2.795 1 98.19 76 VAL A C 1
ATOM 575 O O . VAL A 1 76 ? -7.598 -24.906 -2.291 1 98.19 76 VAL A O 1
ATOM 578 N N . THR A 1 77 ? -7.816 -22.812 -3.172 1 97.06 77 THR A N 1
ATOM 579 C CA . THR A 1 77 ? -9.273 -22.859 -3.207 1 97.06 77 THR A CA 1
ATOM 580 C C . THR A 1 77 ? -9.797 -22.375 -4.555 1 97.06 77 THR A C 1
ATOM 582 O O . THR A 1 77 ? -9.047 -21.812 -5.355 1 97.06 77 THR A O 1
ATOM 585 N N . LEU A 1 78 ? -11.055 -22.609 -4.77 1 94.56 78 LEU A N 1
ATOM 586 C CA . LEU A 1 78 ? -11.711 -22.078 -5.961 1 94.56 78 LEU A CA 1
ATOM 587 C C . LEU A 1 78 ? -12.828 -21.109 -5.582 1 94.56 78 LEU A C 1
ATOM 589 O O . LEU A 1 78 ? -13.797 -20.953 -6.328 1 94.56 78 LEU A O 1
ATOM 593 N N . GLY A 1 79 ? -12.617 -20.578 -4.418 1 88.44 79 GLY A N 1
ATOM 594 C CA . GLY A 1 79 ? -13.609 -19.641 -3.914 1 88.44 79 GLY A CA 1
ATOM 595 C C . GLY A 1 79 ? -14.625 -20.297 -2.99 1 88.44 79 GLY A C 1
ATOM 596 O O . GLY A 1 79 ? -14.703 -21.516 -2.906 1 88.44 79 GLY A O 1
ATOM 597 N N . SER A 1 80 ? -15.445 -19.453 -2.344 1 84 80 SER A N 1
ATOM 598 C CA . SER A 1 80 ? -16.359 -19.938 -1.311 1 84 80 SER A CA 1
ATOM 599 C C . SER A 1 80 ? -17.703 -20.312 -1.901 1 84 80 SER A C 1
ATOM 601 O O . S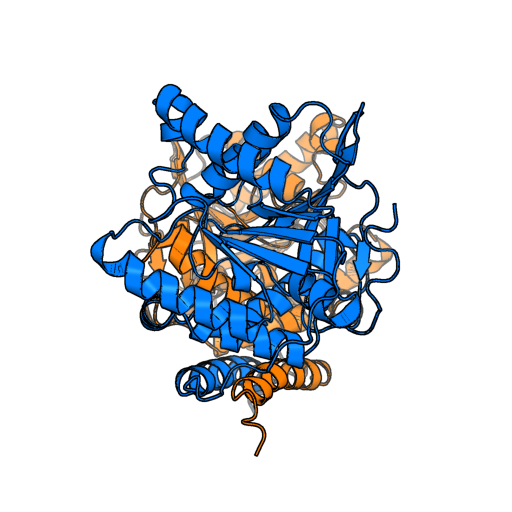ER A 1 80 ? -18.5 -21 -1.255 1 84 80 SER A O 1
ATOM 603 N N . ASN A 1 81 ? -17.953 -19.891 -3.092 1 88.44 81 ASN A N 1
ATOM 604 C CA . ASN A 1 81 ? -19.234 -20.188 -3.736 1 88.44 81 ASN A CA 1
ATOM 605 C C . ASN A 1 81 ? -19.141 -21.422 -4.629 1 88.44 81 ASN A C 1
ATOM 607 O O . ASN A 1 81 ? -18.625 -21.344 -5.75 1 88.44 81 ASN A O 1
ATOM 611 N N . PRO A 1 82 ? -19.703 -22.516 -4.219 1 90.5 82 PRO A N 1
ATOM 612 C CA . PRO A 1 82 ? -19.594 -23.75 -4.98 1 90.5 82 PRO A CA 1
ATOM 613 C C . PRO A 1 82 ? -20.156 -23.641 -6.395 1 90.5 82 PRO A C 1
ATOM 615 O O . PRO A 1 82 ? -19.625 -24.25 -7.328 1 90.5 82 PRO A O 1
ATOM 618 N N . ALA A 1 83 ? -21.172 -22.781 -6.52 1 91.44 83 ALA A N 1
ATOM 619 C CA . ALA A 1 83 ? -21.844 -22.656 -7.809 1 91.44 83 ALA A CA 1
ATOM 620 C C . ALA A 1 83 ? -20.938 -22 -8.844 1 91.44 83 ALA A C 1
ATOM 622 O O . ALA A 1 83 ? -21.156 -22.141 -10.047 1 91.44 83 ALA A O 1
ATOM 623 N N . ARG A 1 84 ? -19.844 -21.438 -8.391 1 92 84 ARG A N 1
ATOM 624 C CA . ARG A 1 84 ? -18.984 -20.672 -9.297 1 92 84 ARG A CA 1
ATOM 625 C C . ARG A 1 84 ? -17.672 -21.391 -9.531 1 92 84 ARG A C 1
ATOM 627 O O . ARG A 1 84 ? -16.828 -20.922 -10.305 1 92 84 ARG A O 1
ATOM 634 N N . ARG A 1 85 ? -17.453 -22.531 -8.992 1 93.31 85 ARG A N 1
ATOM 635 C CA . ARG A 1 85 ? -16.141 -23.172 -8.977 1 93.31 85 ARG A CA 1
ATOM 636 C C . ARG A 1 85 ? -15.727 -23.578 -10.383 1 93.31 85 ARG A C 1
ATOM 638 O O . ARG A 1 85 ? -14.562 -23.422 -10.758 1 93.31 85 ARG A O 1
ATOM 645 N N . ALA A 1 86 ? -16.656 -24.094 -11.156 1 92.88 86 ALA A N 1
ATOM 646 C CA . ALA A 1 86 ? -16.328 -24.469 -12.531 1 92.88 86 ALA A CA 1
ATOM 647 C C . ALA A 1 86 ? -15.891 -23.25 -13.344 1 92.88 86 ALA A C 1
ATOM 649 O O . ALA A 1 86 ? -14.906 -23.312 -14.086 1 92.88 86 ALA A O 1
ATOM 650 N N . ALA A 1 87 ? -16.656 -22.219 -13.195 1 92.88 87 ALA A N 1
ATOM 651 C CA . ALA A 1 87 ? -16.312 -20.984 -13.898 1 92.88 87 ALA A CA 1
ATOM 652 C C . ALA A 1 87 ? -14.977 -20.438 -13.414 1 92.88 87 ALA A C 1
ATOM 654 O O . ALA A 1 87 ? -14.164 -19.984 -14.219 1 92.88 87 ALA A O 1
ATOM 655 N N . ARG A 1 88 ? -14.742 -20.516 -12.133 1 94.62 88 ARG A N 1
ATOM 656 C CA . ARG A 1 88 ? -13.5 -20 -11.555 1 94.62 88 ARG A CA 1
ATOM 657 C C . ARG A 1 88 ? -12.297 -20.812 -12.039 1 94.62 88 ARG A C 1
ATOM 659 O O . ARG A 1 88 ? -11.227 -20.266 -12.266 1 94.62 88 ARG A O 1
ATOM 666 N N . TRP A 1 89 ? -12.5 -22.109 -12.203 1 94.81 89 TRP A N 1
ATOM 667 C CA . TRP A 1 89 ? -11.438 -22.969 -12.727 1 94.81 89 TRP A CA 1
ATOM 668 C C . TRP A 1 89 ? -11.086 -22.578 -14.156 1 94.81 89 TRP A C 1
ATOM 670 O O . TRP A 1 89 ? -9.906 -22.5 -14.516 1 94.81 89 TRP A O 1
ATOM 680 N N . ARG A 1 90 ? -12.078 -22.297 -14.938 1 92.81 90 ARG A N 1
ATOM 681 C CA . ARG A 1 90 ? -11.844 -21.875 -16.312 1 92.81 90 ARG A CA 1
ATOM 682 C C . ARG A 1 90 ? -11.109 -20.547 -16.359 1 92.81 90 ARG A C 1
ATOM 684 O O . ARG A 1 90 ? -10.18 -20.359 -17.156 1 92.81 90 ARG A O 1
ATOM 691 N N . GLU A 1 91 ? -11.516 -19.672 -15.508 1 93.69 91 GLU A N 1
ATOM 692 C CA . GLU A 1 91 ? -10.914 -18.344 -15.453 1 93.69 91 GLU A CA 1
ATOM 693 C C . GLU A 1 91 ? -9.438 -18.422 -15.07 1 93.69 91 GLU A C 1
ATOM 695 O O . GLU A 1 91 ? -8.594 -17.797 -15.711 1 93.69 91 GLU A O 1
ATOM 700 N N . VAL A 1 92 ? -9.172 -19.203 -14.039 1 95.31 92 VAL A N 1
ATOM 701 C CA . VAL A 1 92 ? -7.785 -19.312 -13.609 1 95.31 92 VAL A CA 1
ATOM 702 C C . VAL A 1 92 ? -6.977 -20.078 -14.656 1 95.31 92 VAL A C 1
ATOM 704 O O . VAL A 1 92 ? -5.801 -19.766 -14.883 1 95.31 92 VAL A O 1
ATOM 707 N N . SER A 1 93 ? -7.574 -21.031 -15.359 1 93.19 93 SER A N 1
ATOM 708 C CA . SER A 1 93 ? -6.914 -21.734 -16.453 1 93.19 93 SER A CA 1
ATOM 709 C C . SER A 1 93 ? -6.531 -20.781 -17.578 1 93.19 93 SER A C 1
ATOM 711 O O . SER A 1 93 ? -5.406 -20.812 -18.078 1 93.19 93 SER A O 1
ATOM 713 N N . ASP A 1 94 ? -7.445 -19.906 -17.891 1 92.12 94 ASP A N 1
ATOM 714 C CA . ASP A 1 94 ? -7.195 -18.922 -18.922 1 92.12 94 ASP A CA 1
ATOM 715 C C . ASP A 1 94 ? -6.086 -17.953 -18.516 1 92.12 94 ASP A C 1
ATOM 717 O O . ASP A 1 94 ? -5.227 -17.609 -19.328 1 92.12 94 ASP A O 1
ATOM 721 N N . ALA A 1 95 ? -6.125 -17.531 -17.281 1 94.44 95 ALA A N 1
ATOM 722 C CA . ALA A 1 95 ? -5.109 -16.609 -16.766 1 94.44 95 ALA A CA 1
ATOM 723 C C . ALA A 1 95 ? -3.727 -17.25 -16.797 1 94.44 95 ALA A C 1
ATOM 725 O O . ALA A 1 95 ? -2.754 -16.625 -17.219 1 94.44 95 ALA A O 1
ATOM 726 N N . CYS A 1 96 ? -3.646 -18.516 -16.344 1 94.81 96 CYS A N 1
ATOM 727 C CA . CYS A 1 96 ? -2.377 -19.234 -16.328 1 94.81 96 CYS A CA 1
ATOM 728 C C . CYS A 1 96 ? -1.858 -19.453 -17.75 1 94.81 96 CYS A C 1
ATOM 730 O O . CYS A 1 96 ? -0.658 -19.328 -18 1 94.81 96 CYS A O 1
ATOM 732 N N . ALA A 1 97 ? -2.746 -19.75 -18.641 1 91.94 97 ALA A N 1
ATOM 733 C CA . ALA A 1 97 ? -2.359 -19.891 -20.031 1 91.94 97 ALA A CA 1
ATOM 734 C C . ALA A 1 97 ? -1.753 -18.609 -20.578 1 91.94 97 ALA A C 1
ATOM 736 O O . ALA A 1 97 ? -0.74 -18.641 -21.281 1 91.94 97 ALA A O 1
ATOM 737 N N . TRP A 1 98 ? -2.359 -17.516 -20.219 1 91.75 98 TRP A N 1
ATOM 738 C CA . TRP A 1 98 ? -1.859 -16.219 -20.656 1 91.75 98 TRP A CA 1
ATOM 739 C C . TRP A 1 98 ? -0.451 -15.969 -20.125 1 91.75 98 TRP A C 1
ATOM 741 O O . TRP A 1 98 ? 0.403 -15.438 -20.828 1 91.75 98 TRP A O 1
ATOM 751 N N . LEU A 1 99 ? -0.188 -16.406 -18.922 1 93.94 99 LEU A N 1
ATOM 752 C CA . LEU A 1 99 ? 1.072 -16.109 -18.25 1 93.94 99 LEU A CA 1
ATOM 753 C C . LEU A 1 99 ? 2.111 -17.188 -18.547 1 93.94 99 LEU A C 1
ATOM 755 O O . LEU A 1 99 ? 3.293 -17.016 -18.25 1 93.94 99 LEU A O 1
ATOM 759 N N . GLY A 1 100 ? 1.67 -18.297 -19.109 1 93.12 100 GLY A N 1
ATOM 760 C CA . GLY A 1 100 ? 2.561 -19.422 -19.375 1 93.12 100 GLY A CA 1
ATOM 761 C C . GLY A 1 100 ? 2.818 -20.281 -18.156 1 93.12 100 GLY A C 1
ATOM 762 O O . GLY A 1 100 ? 3.887 -20.891 -18.031 1 93.12 100 GLY A O 1
ATOM 763 N N . PHE A 1 101 ? 1.907 -20.266 -17.234 1 95.94 101 PHE A N 1
ATOM 764 C CA . PHE A 1 101 ? 2.035 -21.062 -16.016 1 95.94 101 PHE A CA 1
ATOM 765 C C . PHE A 1 101 ? 1.327 -22.406 -16.172 1 95.94 101 PHE A C 1
ATOM 767 O O . PHE A 1 101 ? 0.325 -22.5 -16.875 1 95.94 101 PHE A O 1
ATOM 774 N N . GLY A 1 102 ? 1.917 -23.406 -15.555 1 94.25 102 GLY A N 1
ATOM 775 C CA . GLY A 1 102 ? 1.132 -24.609 -15.289 1 94.25 102 GLY A CA 1
ATOM 776 C C . GLY A 1 102 ? 0.103 -24.406 -14.195 1 94.25 102 GLY A C 1
ATOM 777 O O . GLY A 1 102 ? 0.051 -23.359 -13.562 1 94.25 102 GLY A O 1
ATOM 778 N N . MET A 1 103 ? -0.729 -25.438 -14.039 1 93.62 103 MET A N 1
ATOM 779 C CA . MET A 1 103 ? -1.763 -25.328 -13.016 1 93.62 103 MET A CA 1
ATOM 780 C C . MET A 1 103 ? -2.012 -26.672 -12.344 1 93.62 103 MET A C 1
ATOM 782 O O . MET A 1 103 ? -1.989 -27.719 -13.008 1 93.62 103 MET A O 1
ATOM 786 N N . LEU A 1 104 ? -2.199 -26.562 -11.078 1 94.56 104 LEU A N 1
ATOM 787 C CA . LEU A 1 104 ? -2.605 -27.688 -10.242 1 94.56 104 LEU A CA 1
ATOM 788 C C . LEU A 1 104 ? -3.68 -27.266 -9.242 1 94.56 104 LEU A C 1
ATOM 790 O O . LEU A 1 104 ? -3.631 -26.156 -8.711 1 94.56 104 LEU A O 1
ATOM 794 N N . ALA A 1 105 ? -4.684 -28.125 -9.094 1 93.62 105 ALA A N 1
ATOM 795 C CA . ALA A 1 105 ? -5.621 -27.906 -8 1 93.62 105 ALA A CA 1
ATOM 796 C C . ALA A 1 105 ? -5.195 -28.656 -6.746 1 93.62 105 ALA A C 1
ATOM 798 O O . ALA A 1 105 ? -4.77 -29.812 -6.828 1 93.62 105 ALA A O 1
ATOM 799 N N . ALA A 1 106 ? -5.293 -28.047 -5.633 1 92 106 ALA A N 1
ATOM 800 C CA . ALA A 1 106 ? -4.945 -28.734 -4.387 1 92 106 ALA A CA 1
ATOM 801 C C . ALA A 1 106 ? -5.891 -29.891 -4.121 1 92 106 ALA A C 1
ATOM 803 O O . ALA A 1 106 ? -5.508 -30.875 -3.477 1 92 106 ALA A O 1
ATOM 804 N N . ALA A 1 107 ? -7.105 -29.734 -4.598 1 89.25 107 ALA A N 1
ATOM 805 C CA . ALA A 1 107 ? -8.141 -30.766 -4.559 1 89.25 107 ALA A CA 1
ATOM 806 C C . ALA A 1 107 ? -9.109 -30.609 -5.73 1 89.25 107 ALA A C 1
ATOM 808 O O . ALA A 1 107 ? -9.148 -29.562 -6.379 1 89.25 107 ALA A O 1
ATOM 809 N N . THR A 1 108 ? -9.852 -31.594 -6.02 1 84.25 108 THR A N 1
ATOM 810 C CA . THR A 1 108 ? -10.742 -31.609 -7.176 1 84.25 108 THR A CA 1
ATOM 811 C C . THR A 1 108 ? -11.57 -30.328 -7.238 1 84.25 108 THR A C 1
ATOM 813 O O . THR A 1 108 ? -11.664 -29.703 -8.289 1 84.25 108 THR A O 1
ATOM 816 N N . ASP A 1 109 ? -12.18 -29.875 -6.133 1 84.75 109 ASP A N 1
ATOM 817 C CA . ASP A 1 109 ? -12.961 -28.641 -6.094 1 84.75 109 ASP A CA 1
ATOM 818 C C . ASP A 1 109 ? -12.281 -27.594 -5.223 1 84.75 109 ASP A C 1
ATOM 820 O O . ASP A 1 109 ? -12.945 -26.703 -4.668 1 84.75 109 ASP A O 1
ATOM 824 N N . GLY A 1 110 ? -10.914 -27.734 -5.188 1 89.69 110 GLY A N 1
ATOM 825 C CA . GLY A 1 110 ? -10.211 -26.859 -4.262 1 89.69 110 GLY A CA 1
ATOM 826 C C . GLY A 1 110 ? -10.445 -27.219 -2.809 1 89.69 110 GLY A C 1
ATOM 827 O O . GLY A 1 110 ? -11.414 -27.906 -2.482 1 89.69 110 GLY A O 1
ATOM 828 N N . LEU A 1 111 ? -9.516 -26.844 -1.995 1 95.56 111 LEU A N 1
ATOM 829 C CA . LEU A 1 111 ? -9.727 -26.984 -0.561 1 95.56 111 LEU A CA 1
ATOM 830 C C . LEU A 1 111 ? -10.766 -25.984 -0.059 1 95.56 111 LEU A C 1
ATOM 832 O O . LEU A 1 111 ? -11.086 -25.016 -0.749 1 95.56 111 LEU A O 1
ATOM 836 N N . GLU A 1 112 ? -11.352 -26.266 1.101 1 94.62 112 GLU A N 1
ATOM 837 C CA . GLU A 1 112 ? -12.344 -25.391 1.728 1 94.62 112 GLU A CA 1
ATOM 838 C C . GLU A 1 112 ? -11.922 -25.016 3.146 1 94.62 112 GLU A C 1
ATOM 840 O O . GLU A 1 112 ? -11.07 -25.672 3.742 1 94.62 112 GLU A O 1
ATOM 845 N N . ARG A 1 113 ? -12.461 -23.953 3.613 1 95.38 113 ARG A N 1
ATOM 846 C CA . ARG A 1 113 ? -12.312 -23.531 5 1 95.38 113 ARG A CA 1
ATOM 847 C C . ARG A 1 113 ? -10.836 -23.375 5.367 1 95.38 113 ARG A C 1
ATOM 849 O O . ARG A 1 113 ? -10.398 -23.875 6.41 1 95.38 113 ARG A O 1
ATOM 856 N N . ILE A 1 114 ? -10.062 -22.922 4.469 1 97.81 114 ILE A N 1
ATOM 857 C CA . ILE A 1 114 ? -8.648 -22.656 4.727 1 97.81 114 ILE A CA 1
ATOM 858 C C . ILE A 1 114 ? -8.492 -21.281 5.379 1 97.81 114 ILE A C 1
ATOM 860 O O . ILE A 1 114 ? -8.406 -20.266 4.688 1 97.81 114 ILE A O 1
ATOM 864 N N . ASN A 1 115 ? -8.477 -21.266 6.707 1 97.69 115 ASN A N 1
ATOM 865 C CA . ASN A 1 115 ? -8.391 -20.047 7.5 1 97.69 115 ASN A CA 1
ATOM 866 C C . ASN A 1 115 ? -7.918 -20.344 8.922 1 97.69 115 ASN A C 1
ATOM 868 O O . ASN A 1 115 ? -7.891 -21.5 9.352 1 97.69 115 ASN A O 1
ATOM 872 N N . PRO A 1 116 ? -7.504 -19.344 9.625 1 97.25 116 PRO A N 1
ATOM 873 C CA . PRO A 1 116 ? -6.953 -19.531 10.969 1 97.25 116 PRO A CA 1
ATOM 874 C C . PRO A 1 116 ? -7.949 -20.188 11.922 1 97.25 116 PRO A C 1
ATOM 876 O O . PRO A 1 116 ? -7.555 -20.984 12.781 1 97.25 116 PRO A O 1
ATOM 879 N N . ALA A 1 117 ? -9.203 -19.875 11.812 1 97.5 117 ALA A N 1
ATOM 880 C CA . ALA A 1 117 ? -10.211 -20.469 12.688 1 97.5 117 ALA A CA 1
ATOM 881 C C . ALA A 1 117 ? -10.258 -21.984 12.508 1 97.5 117 ALA A C 1
ATOM 883 O O . ALA A 1 117 ? -10.336 -22.734 13.484 1 97.5 117 ALA A O 1
ATOM 884 N N . THR A 1 118 ? -10.242 -22.391 11.289 1 98 118 THR A N 1
ATOM 885 C CA . THR A 1 118 ? -10.234 -23.828 11.008 1 98 118 THR A CA 1
ATOM 886 C C . THR A 1 118 ? -8.953 -24.469 11.523 1 98 118 THR A C 1
ATOM 888 O O . THR A 1 118 ? -8.984 -25.562 12.094 1 98 118 THR A O 1
ATOM 891 N N . ARG A 1 119 ? -7.785 -23.812 11.305 1 98.06 119 ARG A N 1
ATOM 892 C CA . ARG A 1 119 ? -6.504 -24.312 11.797 1 98.06 119 ARG A CA 1
ATOM 893 C C . ARG A 1 119 ? -6.559 -24.562 13.297 1 98.06 119 ARG A C 1
ATOM 895 O O . ARG A 1 119 ? -6.039 -25.578 13.781 1 98.06 119 ARG A O 1
ATOM 902 N N . GLU A 1 120 ? -7.23 -23.75 14 1 97.94 120 GLU A N 1
ATOM 903 C CA . GLU A 1 120 ? -7.27 -23.797 15.461 1 97.94 120 GLU A CA 1
ATOM 904 C C . GLU A 1 120 ? -8.352 -24.75 15.945 1 97.94 120 GLU A C 1
ATOM 906 O O . GLU A 1 120 ? -8.125 -25.531 16.875 1 97.94 120 GLU A O 1
ATOM 911 N N . ASN A 1 121 ? -9.508 -24.703 15.305 1 98.12 121 ASN A N 1
ATOM 912 C CA . ASN A 1 121 ? -10.695 -25.328 15.891 1 98.12 121 ASN A CA 1
ATOM 913 C C . ASN A 1 121 ? -11.008 -26.672 15.242 1 98.12 121 ASN A C 1
ATOM 915 O O . ASN A 1 121 ? -11.812 -27.438 15.766 1 98.12 121 ASN A O 1
ATOM 919 N N . GLU A 1 122 ? -10.445 -26.938 14.109 1 98.06 122 GLU A N 1
ATOM 920 C CA . GLU A 1 122 ? -10.711 -28.188 13.398 1 98.06 122 GLU A CA 1
ATOM 921 C C . GLU A 1 122 ? -9.406 -28.891 13.016 1 98.06 122 GLU A C 1
ATOM 923 O O . GLU A 1 122 ? -9.141 -29.125 11.836 1 98.06 122 GLU A O 1
ATOM 928 N N . PRO A 1 123 ? -8.656 -29.344 13.977 1 96.94 123 PRO A N 1
ATOM 929 C CA . PRO A 1 123 ? -7.324 -29.891 13.727 1 96.94 123 PRO A CA 1
ATOM 930 C C . PRO A 1 123 ? -7.348 -31.094 12.789 1 96.94 123 PRO A C 1
ATOM 932 O O . PRO A 1 123 ? -6.41 -31.297 12.008 1 96.94 123 PRO A O 1
ATOM 935 N N . GLY A 1 124 ? -8.359 -31.906 12.836 1 97.62 124 GLY A N 1
ATOM 936 C CA . GLY A 1 124 ? -8.461 -33.031 11.938 1 97.62 124 GLY A CA 1
ATOM 937 C C . GLY A 1 124 ? -8.547 -32.656 10.477 1 97.62 124 GLY A C 1
ATOM 938 O O . GLY A 1 124 ? -7.797 -33.156 9.641 1 97.62 124 GLY A O 1
ATOM 939 N N . TYR A 1 125 ? -9.445 -31.766 10.234 1 97.44 125 TYR A N 1
ATOM 940 C CA . TYR A 1 125 ? -9.586 -31.281 8.867 1 97.44 125 TYR A CA 1
ATOM 941 C C . TYR A 1 125 ? -8.312 -30.578 8.398 1 97.44 125 TYR A C 1
ATOM 943 O O . TYR A 1 125 ? -7.859 -30.797 7.277 1 97.44 125 TYR A O 1
ATOM 951 N N . TRP A 1 126 ? -7.762 -29.75 9.234 1 98.25 126 TRP A N 1
ATOM 952 C CA . TRP A 1 126 ? -6.555 -29 8.906 1 98.25 126 TRP A CA 1
ATOM 953 C C . TRP A 1 126 ? -5.406 -29.938 8.555 1 98.25 126 TRP A C 1
ATOM 955 O O . TRP A 1 126 ? -4.699 -29.734 7.566 1 98.25 126 TRP A O 1
ATOM 965 N N . GLN A 1 127 ? -5.301 -31.016 9.328 1 98 127 GLN A N 1
ATOM 966 C CA . GLN A 1 127 ? -4.223 -31.969 9.086 1 98 127 GLN A CA 1
ATOM 967 C C . GLN A 1 127 ? -4.391 -32.656 7.734 1 98 127 GLN A C 1
ATOM 969 O O . GLN A 1 127 ? -3.402 -32.969 7.059 1 98 127 GLN A O 1
ATOM 974 N N . THR A 1 128 ? -5.594 -32.875 7.363 1 97.88 128 THR A N 1
ATOM 975 C CA . THR A 1 128 ? -5.859 -33.438 6.051 1 97.88 128 THR A CA 1
ATOM 976 C C . THR A 1 128 ? -5.438 -32.5 4.941 1 97.88 128 THR A C 1
ATOM 978 O O . THR A 1 128 ? -4.832 -32.906 3.951 1 97.88 128 THR A O 1
ATOM 981 N N . ALA A 1 129 ? -5.75 -31.219 5.121 1 98.12 129 ALA A N 1
ATOM 982 C CA . ALA A 1 129 ? -5.344 -30.188 4.16 1 98.12 129 ALA A CA 1
ATOM 983 C C . ALA A 1 129 ? -3.824 -30.078 4.098 1 98.12 129 ALA A C 1
ATOM 985 O O . ALA A 1 129 ? -3.248 -29.953 3.014 1 98.12 129 ALA A O 1
ATOM 986 N N . VAL A 1 130 ? -3.199 -30.141 5.234 1 97.75 130 VAL A N 1
ATOM 987 C CA . VAL A 1 130 ? -1.743 -30.062 5.32 1 97.75 130 VAL A CA 1
ATOM 988 C C . VAL A 1 130 ? -1.121 -31.234 4.562 1 97.75 130 VAL A C 1
ATOM 990 O O . VAL A 1 130 ? -0.17 -31.062 3.799 1 97.75 130 VAL A O 1
ATOM 993 N N . ALA A 1 131 ? -1.698 -32.375 4.762 1 96.88 131 ALA A N 1
ATOM 994 C CA . ALA A 1 131 ? -1.189 -33.594 4.098 1 96.88 131 ALA A CA 1
ATOM 995 C C . ALA A 1 131 ? -1.305 -33.469 2.58 1 96.88 131 ALA A C 1
ATOM 997 O O . ALA A 1 131 ? -0.431 -33.906 1.846 1 96.88 131 ALA A O 1
ATOM 998 N N . THR A 1 132 ? -2.355 -32.875 2.195 1 97.31 132 THR A N 1
ATOM 999 C CA . THR A 1 132 ? -2.57 -32.656 0.771 1 97.31 132 THR A CA 1
ATOM 1000 C C . THR A 1 132 ? -1.469 -31.766 0.19 1 97.31 132 THR A C 1
ATOM 1002 O O . THR A 1 132 ? -0.892 -32.094 -0.851 1 97.31 132 THR A O 1
ATOM 1005 N N . ILE A 1 133 ? -1.165 -30.656 0.819 1 96.94 133 ILE A N 1
ATOM 1006 C CA . ILE A 1 133 ? -0.14 -29.719 0.356 1 96.94 133 ILE A CA 1
ATOM 1007 C C . ILE A 1 133 ? 1.233 -30.391 0.447 1 96.94 133 ILE A C 1
ATOM 1009 O O . ILE A 1 133 ? 2.07 -30.219 -0.445 1 96.94 133 ILE A O 1
ATOM 1013 N N . ALA A 1 134 ? 1.461 -31.156 1.524 1 94.81 134 ALA A N 1
ATOM 1014 C CA . ALA A 1 134 ? 2.723 -31.859 1.686 1 94.81 134 ALA A CA 1
ATOM 1015 C C . ALA A 1 134 ? 2.957 -32.844 0.529 1 94.81 134 ALA A C 1
ATOM 1017 O O . ALA A 1 134 ? 4.082 -32.969 0.036 1 94.81 134 ALA A O 1
ATOM 1018 N N . ALA A 1 135 ? 1.923 -33.5 0.122 1 95 135 ALA A N 1
ATOM 1019 C CA . ALA A 1 135 ? 2.023 -34.438 -0.997 1 95 135 ALA A CA 1
ATOM 1020 C C . ALA A 1 135 ? 2.396 -33.719 -2.285 1 95 135 ALA A C 1
ATOM 1022 O O . ALA A 1 135 ? 3.217 -34.219 -3.066 1 95 135 ALA A O 1
ATOM 1023 N N . ILE A 1 136 ? 1.828 -32.531 -2.494 1 95.5 136 ILE A N 1
ATOM 1024 C CA . ILE A 1 136 ? 2.139 -31.734 -3.668 1 95.5 136 ILE A CA 1
ATOM 1025 C C . ILE A 1 136 ? 3.604 -31.312 -3.629 1 95.5 136 ILE A C 1
ATOM 1027 O O . ILE A 1 136 ? 4.312 -31.406 -4.633 1 95.5 136 ILE A O 1
ATOM 1031 N N . LEU A 1 137 ? 4.027 -30.828 -2.506 1 94.62 137 LEU A N 1
ATOM 1032 C CA . LEU A 1 137 ? 5.41 -30.391 -2.338 1 94.62 137 LEU A CA 1
ATOM 1033 C C . LEU A 1 137 ? 6.375 -31.547 -2.57 1 94.62 137 LEU A C 1
ATOM 1035 O O . LEU A 1 137 ? 7.41 -31.375 -3.221 1 94.62 137 LEU A O 1
ATOM 1039 N N . ALA A 1 138 ? 6.043 -32.719 -2.072 1 92.44 138 ALA A N 1
ATOM 1040 C CA . ALA A 1 138 ? 6.895 -33.906 -2.227 1 92.44 138 ALA A CA 1
ATOM 1041 C C . ALA A 1 138 ? 6.98 -34.312 -3.689 1 92.44 138 ALA A C 1
ATOM 1043 O O . ALA A 1 138 ? 8.047 -34.75 -4.16 1 92.44 138 ALA A O 1
ATOM 1044 N N . GLU A 1 139 ? 5.902 -34.219 -4.32 1 92.81 139 GLU A N 1
ATOM 1045 C CA . GLU A 1 139 ? 5.832 -34.656 -5.719 1 92.81 139 GLU A CA 1
ATOM 1046 C C . GLU A 1 139 ? 6.543 -33.656 -6.629 1 92.81 139 GLU A C 1
ATOM 1048 O O . GLU A 1 139 ? 7.301 -34.031 -7.516 1 92.81 139 GLU A O 1
ATOM 1053 N N . GLN A 1 140 ? 6.332 -32.344 -6.379 1 93.12 140 GLN A N 1
ATOM 1054 C CA . GLN A 1 140 ? 6.797 -31.328 -7.297 1 93.12 140 GLN A CA 1
ATOM 1055 C C . GLN A 1 140 ? 8.234 -30.922 -6.984 1 93.12 140 GLN A C 1
ATOM 1057 O O . GLN A 1 140 ? 8.961 -30.453 -7.867 1 93.12 140 GLN A O 1
ATOM 1062 N N . GLN A 1 141 ? 8.656 -31.016 -5.715 1 91.56 141 GLN A N 1
ATOM 1063 C CA . GLN A 1 141 ? 9.992 -30.641 -5.254 1 91.56 141 GLN A CA 1
ATOM 1064 C C . GLN A 1 141 ? 10.422 -29.297 -5.809 1 91.56 141 GLN A C 1
ATOM 1066 O O . GLN A 1 141 ? 11.445 -29.188 -6.484 1 91.56 141 GLN A O 1
ATOM 1071 N N . PRO A 1 142 ? 9.664 -28.25 -5.508 1 94 142 PRO A N 1
ATOM 1072 C CA . PRO A 1 142 ? 9.992 -26.922 -6.035 1 94 142 PRO A CA 1
ATOM 1073 C C . PRO A 1 142 ? 11.266 -26.328 -5.426 1 94 142 PRO A C 1
ATOM 1075 O O . PRO A 1 142 ? 11.57 -26.594 -4.258 1 94 142 PRO A O 1
ATOM 1078 N N . THR A 1 143 ? 11.977 -25.516 -6.238 1 92.56 143 THR A N 1
ATOM 1079 C CA . THR A 1 143 ? 13.125 -24.781 -5.734 1 92.56 143 THR A CA 1
ATOM 1080 C C . THR A 1 143 ? 12.703 -23.422 -5.168 1 92.56 143 THR A C 1
ATOM 1082 O O . THR A 1 143 ? 13.43 -22.812 -4.387 1 92.56 143 THR A O 1
ATOM 1085 N N . ILE A 1 144 ? 11.523 -22.922 -5.602 1 95.31 144 ILE A N 1
ATOM 1086 C CA . ILE A 1 144 ? 10.984 -21.656 -5.133 1 95.31 144 ILE A CA 1
ATOM 1087 C C . ILE A 1 144 ? 9.492 -21.812 -4.836 1 95.31 144 ILE A C 1
ATOM 1089 O O . ILE A 1 144 ? 8.758 -22.438 -5.609 1 95.31 144 ILE A O 1
ATOM 1093 N N . LEU A 1 145 ? 9.055 -21.219 -3.711 1 96.12 145 LEU A N 1
ATOM 1094 C CA . LEU A 1 145 ? 7.648 -21.172 -3.318 1 96.12 145 LEU A CA 1
ATOM 1095 C C . LEU A 1 145 ? 7.172 -19.734 -3.166 1 96.12 145 LEU A C 1
ATOM 1097 O O . LEU A 1 145 ? 7.875 -18.906 -2.584 1 96.12 145 LEU A O 1
ATOM 1101 N N . PHE A 1 146 ? 6.035 -19.453 -3.727 1 97.94 146 PHE A N 1
ATOM 1102 C CA . PHE A 1 146 ? 5.332 -18.219 -3.447 1 97.94 146 PHE A CA 1
ATOM 1103 C C . PHE A 1 146 ? 4.129 -18.469 -2.545 1 97.94 146 PHE A C 1
ATOM 1105 O O . PHE A 1 146 ? 3.32 -19.359 -2.812 1 97.94 146 PHE A O 1
ATOM 1112 N N . VAL A 1 147 ? 4 -17.719 -1.467 1 97.62 147 VAL A N 1
ATOM 1113 C CA . VAL A 1 147 ? 2.914 -17.844 -0.501 1 97.62 147 VAL A CA 1
ATOM 1114 C C . VAL A 1 147 ? 2.465 -16.453 -0.043 1 97.62 147 VAL A C 1
ATOM 1116 O O . VAL A 1 147 ? 3.248 -15.508 -0.072 1 97.62 147 VAL A O 1
ATOM 1119 N N . PRO A 1 148 ? 1.185 -16.297 0.334 1 97.69 148 PRO A N 1
ATOM 1120 C CA . PRO A 1 148 ? 0.812 -15.023 0.953 1 97.69 148 PRO A CA 1
ATOM 1121 C C . PRO A 1 148 ? 1.644 -14.711 2.193 1 97.69 148 PRO A C 1
ATOM 1123 O O . PRO A 1 148 ? 2.008 -15.617 2.947 1 97.69 148 PRO A O 1
ATOM 1126 N N . HIS A 1 149 ? 1.919 -13.445 2.369 1 95.88 149 HIS A N 1
ATOM 1127 C CA . HIS A 1 149 ? 2.559 -13.109 3.637 1 95.88 149 HIS A CA 1
ATOM 1128 C C . HIS A 1 149 ? 1.604 -13.328 4.809 1 95.88 149 HIS A C 1
ATOM 1130 O O . HIS A 1 149 ? 0.385 -13.297 4.633 1 95.88 149 HIS A O 1
ATOM 1136 N N . ARG A 1 150 ? 2.125 -13.461 5.93 1 93.75 150 ARG A N 1
ATOM 1137 C CA . ARG A 1 150 ? 1.414 -13.938 7.109 1 93.75 150 ARG A CA 1
ATOM 1138 C C . ARG A 1 150 ? 0.34 -12.945 7.543 1 93.75 150 ARG A C 1
ATOM 1140 O O . ARG A 1 150 ? -0.68 -13.344 8.109 1 93.75 150 ARG A O 1
ATOM 1147 N N . ASP A 1 151 ? 0.514 -11.664 7.203 1 90.31 151 ASP A N 1
ATOM 1148 C CA . ASP A 1 151 ? -0.343 -10.625 7.777 1 90.31 151 ASP A CA 1
ATOM 1149 C C . ASP A 1 151 ? -1.26 -10.023 6.715 1 90.31 151 ASP A C 1
ATOM 1151 O O . ASP A 1 151 ? -1.575 -8.836 6.762 1 90.31 151 ASP A O 1
ATOM 1155 N N . ASP A 1 152 ? -1.714 -10.641 5.645 1 89.38 152 ASP A N 1
ATOM 1156 C CA . ASP A 1 152 ? -2.535 -10.164 4.535 1 89.38 152 ASP A CA 1
ATOM 1157 C C . ASP A 1 152 ? -3.951 -9.828 5.008 1 89.38 152 ASP A C 1
ATOM 1159 O O . ASP A 1 152 ? -4.656 -9.055 4.363 1 89.38 152 ASP A O 1
ATOM 1163 N N . ARG A 1 153 ? -4.434 -10.289 6.137 1 88.12 153 ARG A N 1
ATOM 1164 C CA . ARG A 1 153 ? -5.695 -10.008 6.816 1 88.12 153 ARG A CA 1
ATOM 1165 C C . ARG A 1 153 ? -6.816 -10.883 6.27 1 88.12 153 ARG A C 1
ATOM 1167 O O . ARG A 1 153 ? -7.688 -11.336 7.02 1 88.12 153 ARG A O 1
ATOM 1174 N N . HIS A 1 154 ? -6.922 -11.102 4.863 1 92.44 154 HIS A N 1
ATOM 1175 C CA . HIS A 1 154 ? -7.934 -12.023 4.363 1 92.44 154 HIS A CA 1
ATOM 1176 C C . HIS A 1 154 ? -7.762 -13.414 4.977 1 92.44 154 HIS A C 1
ATOM 1178 O O . HIS A 1 154 ? -6.688 -14.008 4.875 1 92.44 154 HIS A O 1
ATOM 1184 N N . PRO A 1 155 ? -8.766 -13.953 5.562 1 94.38 155 PRO A N 1
ATOM 1185 C CA . PRO A 1 155 ? -8.617 -15.203 6.309 1 94.38 155 PRO A CA 1
ATOM 1186 C C . PRO A 1 155 ? -8.078 -16.344 5.449 1 94.38 155 PRO A C 1
ATOM 1188 O O . PRO A 1 155 ? -7.242 -17.125 5.91 1 94.38 155 PRO A O 1
ATOM 1191 N N . THR A 1 156 ? -8.523 -16.422 4.234 1 96.69 156 THR A N 1
ATOM 1192 C CA . THR A 1 156 ? -8.055 -17.484 3.361 1 96.69 156 THR A CA 1
ATOM 1193 C C . THR A 1 156 ? -6.582 -17.297 3.016 1 96.69 156 THR A C 1
ATOM 1195 O O . THR A 1 156 ? -5.844 -18.281 2.881 1 96.69 156 THR A O 1
ATOM 1198 N N . HIS A 1 157 ? -6.133 -16.047 2.832 1 97.25 157 HIS A N 1
ATOM 1199 C CA . HIS A 1 157 ? -4.723 -15.781 2.566 1 97.25 157 HIS A CA 1
ATOM 1200 C C . HIS A 1 157 ? -3.855 -16.172 3.758 1 97.25 157 HIS A C 1
ATOM 1202 O O . HIS A 1 157 ? -2.854 -16.875 3.598 1 97.25 157 HIS A O 1
ATOM 1208 N N . VAL A 1 158 ? -4.305 -15.797 4.906 1 96.94 158 VAL A N 1
ATOM 1209 C CA . VAL A 1 158 ? -3.578 -16.141 6.129 1 96.94 158 VAL A CA 1
ATOM 1210 C C . VAL A 1 158 ? -3.586 -17.641 6.328 1 96.94 158 VAL A C 1
ATOM 1212 O O . VAL A 1 158 ? -2.557 -18.234 6.656 1 96.94 158 VAL A O 1
ATOM 1215 N N . GLY A 1 159 ? -4.727 -18.219 6.117 1 98.25 159 GLY A N 1
ATOM 1216 C CA . GLY A 1 159 ? -4.828 -19.672 6.203 1 98.25 159 GLY A CA 1
ATOM 1217 C C . GLY A 1 159 ? -3.902 -20.391 5.246 1 98.25 159 GLY A C 1
ATOM 1218 O O . GLY A 1 159 ? -3.285 -21.391 5.609 1 98.25 159 GLY A O 1
ATOM 1219 N N . THR A 1 160 ? -3.803 -19.938 4.035 1 98.38 160 THR A N 1
ATOM 1220 C CA . THR A 1 160 ? -2.934 -20.531 3.029 1 98.38 160 THR A CA 1
ATOM 1221 C C . THR A 1 160 ? -1.471 -20.438 3.451 1 98.38 160 THR A C 1
ATOM 1223 O O . THR A 1 160 ? -0.706 -21.391 3.283 1 98.38 160 THR A O 1
ATOM 1226 N N . HIS A 1 161 ? -1.1 -19.25 3.99 1 98 161 HIS A N 1
ATOM 1227 C CA . HIS A 1 161 ? 0.241 -19.109 4.547 1 98 161 HIS A CA 1
ATOM 1228 C C . HIS A 1 161 ? 0.54 -20.203 5.555 1 98 161 HIS A C 1
ATOM 1230 O O . HIS A 1 161 ? 1.524 -20.938 5.41 1 98 161 HIS A O 1
ATOM 1236 N N . HIS A 1 162 ? -0.294 -20.359 6.496 1 97.88 162 HIS A N 1
ATOM 1237 C CA . HIS A 1 162 ? -0.086 -21.344 7.551 1 97.88 162 HIS A CA 1
ATOM 1238 C C . HIS A 1 162 ? -0.11 -22.766 6.992 1 97.88 162 HIS A C 1
ATOM 1240 O O . HIS A 1 162 ? 0.674 -23.609 7.418 1 97.88 162 HIS A O 1
ATOM 1246 N N . LEU A 1 163 ? -1.001 -23 6.09 1 98 163 LEU A N 1
ATOM 1247 C CA . LEU A 1 163 ? -1.154 -24.312 5.488 1 98 163 LEU A CA 1
ATOM 1248 C C . LEU A 1 163 ? 0.148 -24.766 4.836 1 98 163 LEU A C 1
ATOM 1250 O O . LEU A 1 163 ? 0.604 -25.891 5.062 1 98 163 LEU A O 1
ATOM 1254 N N . VAL A 1 164 ? 0.783 -23.906 4.07 1 96.44 164 VAL A N 1
ATOM 1255 C CA . VAL A 1 164 ? 2.014 -24.234 3.359 1 96.44 164 VAL A CA 1
ATOM 1256 C C . VAL A 1 164 ? 3.152 -24.422 4.359 1 96.44 164 VAL A C 1
ATOM 1258 O O . VAL A 1 164 ? 3.926 -25.375 4.254 1 96.44 164 VAL A O 1
ATOM 1261 N N . PHE A 1 165 ? 3.223 -23.562 5.348 1 94.56 165 PHE A N 1
ATOM 1262 C CA . PHE A 1 165 ? 4.301 -23.656 6.324 1 94.56 165 PHE A CA 1
ATOM 1263 C C . PHE A 1 165 ? 4.145 -24.906 7.184 1 94.56 165 PHE A C 1
ATOM 1265 O O . PHE A 1 165 ? 5.133 -25.547 7.531 1 94.56 165 PHE A O 1
ATOM 1272 N N . ASP A 1 166 ? 2.918 -25.234 7.539 1 95.06 166 ASP A N 1
ATOM 1273 C CA . ASP A 1 166 ? 2.676 -26.469 8.273 1 95.06 166 ASP A CA 1
ATOM 1274 C C . ASP A 1 166 ? 3.047 -27.688 7.438 1 95.06 166 ASP A C 1
ATOM 1276 O O . ASP A 1 166 ? 3.576 -28.672 7.961 1 95.06 166 ASP A O 1
ATOM 1280 N N . ALA A 1 167 ? 2.756 -27.656 6.16 1 94.81 167 ALA A N 1
ATOM 1281 C CA . ALA A 1 167 ? 3.131 -28.75 5.262 1 94.81 167 ALA A CA 1
ATOM 1282 C C . ALA A 1 167 ? 4.648 -28.875 5.164 1 94.81 167 ALA A C 1
ATOM 1284 O O . ALA A 1 167 ? 5.18 -29.984 5.191 1 94.81 167 ALA A O 1
ATOM 1285 N N . LEU A 1 168 ? 5.309 -27.734 5.098 1 91.75 168 LEU A N 1
ATOM 1286 C CA . LEU A 1 168 ? 6.77 -27.734 5.043 1 91.75 168 LEU A CA 1
ATOM 1287 C C . LEU A 1 168 ? 7.359 -28.344 6.309 1 91.75 168 LEU A C 1
ATOM 1289 O O . LEU A 1 168 ? 8.367 -29.062 6.25 1 91.75 168 LEU A O 1
ATOM 1293 N N . ALA A 1 169 ? 6.785 -28.031 7.395 1 89 169 ALA A N 1
ATOM 1294 C CA . ALA A 1 169 ? 7.273 -28.531 8.68 1 89 169 ALA A CA 1
ATOM 1295 C C . ALA A 1 169 ? 7.164 -30.047 8.758 1 89 169 ALA A C 1
ATOM 1297 O O . ALA A 1 169 ? 7.918 -30.688 9.492 1 89 169 ALA A O 1
ATOM 1298 N N . GLN A 1 170 ? 6.219 -30.578 8.047 1 87.12 170 GLN A N 1
ATOM 1299 C CA . GLN A 1 170 ? 6.012 -32.031 8.055 1 87.12 170 GLN A CA 1
ATOM 1300 C C . GLN A 1 170 ? 7.012 -32.719 7.145 1 87.12 170 GLN A C 1
ATOM 1302 O O . GLN A 1 170 ? 7.191 -33.938 7.238 1 87.12 170 GLN A O 1
ATOM 1307 N N . LEU A 1 171 ? 7.453 -31.984 6.184 1 82.94 171 LEU A N 1
ATOM 1308 C CA . LEU A 1 171 ? 8.344 -32.594 5.191 1 82.94 171 LEU A CA 1
ATOM 1309 C C . LEU A 1 171 ? 9.789 -32.562 5.672 1 82.94 171 LEU A C 1
ATOM 1311 O O . LEU A 1 171 ? 10.312 -31.484 5.996 1 82.94 171 LEU A O 1
ATOM 1315 N N . ALA A 1 172 ? 10.141 -33.656 6.418 1 64.31 172 ALA A N 1
ATOM 1316 C CA . ALA A 1 172 ? 11.539 -33.875 6.793 1 64.31 172 ALA A CA 1
ATOM 1317 C C . ALA A 1 172 ? 12.406 -34.094 5.559 1 64.31 172 ALA A C 1
ATOM 1319 O O . ALA A 1 172 ? 11.977 -34.719 4.586 1 64.31 172 ALA A O 1
ATOM 1320 N N . GLY A 1 173 ? 13.445 -33.188 5.27 1 57.66 173 GLY A N 1
ATOM 1321 C CA . GLY A 1 173 ? 14.398 -33.5 4.219 1 57.66 173 GLY A CA 1
ATOM 1322 C C . GLY A 1 173 ? 14.07 -32.844 2.895 1 57.66 173 GLY A C 1
ATOM 1323 O O . GLY A 1 173 ? 14.602 -33.219 1.852 1 57.66 173 GLY A O 1
ATOM 1324 N N . VAL A 1 174 ? 12.906 -32.219 2.857 1 57.31 174 VAL A N 1
ATOM 1325 C CA . VAL A 1 174 ? 12.633 -31.609 1.56 1 57.31 174 VAL A CA 1
ATOM 1326 C C . VAL A 1 174 ? 13.734 -30.609 1.211 1 57.31 174 VAL A C 1
ATOM 1328 O O . VAL A 1 174 ? 14.359 -30.047 2.102 1 57.31 174 VAL A O 1
ATOM 1331 N N . ALA A 1 175 ? 14.07 -30.656 -0.075 1 63.53 175 ALA A N 1
ATOM 1332 C CA . ALA A 1 175 ? 15.102 -29.812 -0.676 1 63.53 175 ALA A CA 1
ATOM 1333 C C . ALA A 1 175 ? 14.922 -28.344 -0.271 1 63.53 175 ALA A C 1
ATOM 1335 O O . ALA A 1 175 ? 13.797 -27.906 -0.003 1 63.53 175 ALA A O 1
ATOM 1336 N N . PRO A 1 176 ? 16.016 -27.797 -0.14 1 68.38 176 PRO A N 1
ATOM 1337 C CA . PRO A 1 176 ? 16.016 -26.359 0.114 1 68.38 176 PRO A CA 1
ATOM 1338 C C . PRO A 1 176 ? 15.172 -25.578 -0.892 1 68.38 176 PRO A C 1
ATOM 1340 O O . PRO A 1 176 ? 15.102 -25.953 -2.066 1 68.38 176 PRO A O 1
ATOM 1343 N N . ALA A 1 177 ? 14.398 -24.797 -0.315 1 85.25 177 ALA A N 1
ATOM 1344 C CA . ALA A 1 177 ? 13.586 -23.969 -1.201 1 85.25 177 ALA A CA 1
ATOM 1345 C C . ALA A 1 177 ? 13.594 -22.5 -0.753 1 85.25 177 ALA A C 1
ATOM 1347 O O . ALA A 1 177 ? 13.695 -22.219 0.442 1 85.25 177 ALA A O 1
ATOM 1348 N N . TRP A 1 178 ? 13.656 -21.688 -1.752 1 92.81 178 TRP A N 1
ATOM 1349 C CA . TRP A 1 178 ? 13.367 -20.281 -1.49 1 92.81 178 TRP A CA 1
ATOM 1350 C C . TRP A 1 178 ? 11.875 -20.062 -1.246 1 92.81 178 TRP A C 1
ATOM 1352 O O . TRP A 1 178 ? 11.039 -20.656 -1.932 1 92.81 178 TRP A O 1
ATOM 1362 N N . ILE A 1 179 ? 11.602 -19.297 -0.232 1 94.75 179 ILE A N 1
ATOM 1363 C CA . ILE A 1 179 ? 10.219 -18.938 0.063 1 94.75 179 ILE A CA 1
ATOM 1364 C C . ILE A 1 179 ? 10.008 -17.438 -0.184 1 94.75 179 ILE A C 1
ATOM 1366 O O . ILE A 1 179 ? 10.695 -16.609 0.41 1 94.75 179 ILE A O 1
ATOM 1370 N N . VAL A 1 180 ? 9.125 -17.156 -1.076 1 97 180 VAL A N 1
ATOM 1371 C CA . VAL A 1 180 ? 8.805 -15.773 -1.42 1 97 180 VAL A CA 1
ATOM 1372 C C . VAL A 1 180 ? 7.402 -15.43 -0.919 1 97 180 VAL A C 1
ATOM 1374 O O . VAL A 1 180 ? 6.41 -15.961 -1.418 1 97 180 VAL A O 1
ATOM 1377 N N . GLU A 1 181 ? 7.328 -14.57 0.047 1 97 181 GLU A N 1
ATOM 1378 C CA . GLU A 1 181 ? 6.047 -14.078 0.548 1 97 181 GLU A CA 1
ATOM 1379 C C . GLU A 1 181 ? 5.582 -12.852 -0.229 1 97 181 GLU A C 1
ATOM 1381 O O . GLU A 1 181 ? 6.363 -11.938 -0.477 1 97 181 GLU A O 1
ATOM 1386 N N . THR A 1 182 ? 4.309 -12.883 -0.575 1 96.38 182 THR A N 1
ATOM 1387 C CA . THR A 1 182 ? 3.764 -11.836 -1.431 1 96.38 182 THR A CA 1
ATOM 1388 C C . THR A 1 182 ? 2.592 -11.133 -0.748 1 96.38 182 THR A C 1
ATOM 1390 O O . THR A 1 182 ? 1.965 -11.695 0.152 1 96.38 182 THR A O 1
ATOM 1393 N N . GLU A 1 183 ? 2.365 -9.805 -1.179 1 93.44 183 GLU A N 1
ATOM 1394 C CA . GLU A 1 183 ? 1.224 -9.031 -0.702 1 93.44 183 GLU A CA 1
ATOM 1395 C C . GLU A 1 183 ? 0.074 -9.07 -1.704 1 93.44 183 GLU A C 1
ATOM 1397 O O . GLU A 1 183 ? 0.3 -9.109 -2.916 1 93.44 183 GLU A O 1
ATOM 1402 N N . TYR A 1 184 ? -1.182 -9.031 -1.181 1 92.5 184 TYR A N 1
ATOM 1403 C CA . TYR A 1 184 ? -2.385 -8.977 -2.004 1 92.5 184 TYR A CA 1
ATOM 1404 C C . TYR A 1 184 ? -3.27 -7.805 -1.589 1 92.5 184 TYR A C 1
ATOM 1406 O O . TYR A 1 184 ? -3.154 -6.703 -2.137 1 92.5 184 TYR A O 1
ATOM 1414 N N . TRP A 1 185 ? -3.922 -7.938 -0.436 1 87.44 185 TRP A N 1
ATOM 1415 C CA . TRP A 1 185 ? -4.816 -6.879 0.024 1 87.44 185 TRP A CA 1
ATOM 1416 C C . TRP A 1 185 ? -4.156 -6.055 1.126 1 87.44 185 TRP A C 1
ATOM 1418 O O . TRP A 1 185 ? -4.188 -4.824 1.09 1 87.44 185 TRP A O 1
ATOM 1428 N N . ALA A 1 186 ? -3.598 -6.762 2.066 1 88.62 186 ALA A N 1
ATOM 1429 C CA . ALA A 1 186 ? -2.783 -6.051 3.051 1 88.62 186 ALA A CA 1
ATOM 1430 C C . ALA A 1 186 ? -1.318 -6.016 2.627 1 88.62 186 ALA A C 1
ATOM 1432 O O . ALA A 1 186 ? -0.732 -7.055 2.307 1 88.62 186 ALA A O 1
ATOM 1433 N N . PRO A 1 187 ? -0.777 -4.863 2.658 1 89.25 187 PRO A N 1
ATOM 1434 C CA . PRO A 1 187 ? 0.601 -4.746 2.176 1 89.25 187 PRO A CA 1
ATOM 1435 C C . PRO A 1 187 ? 1.616 -5.371 3.133 1 89.25 187 PRO A C 1
ATOM 1437 O O . PRO A 1 187 ? 1.353 -5.477 4.332 1 89.25 187 PRO A O 1
ATOM 1440 N N . LEU A 1 188 ? 2.682 -5.82 2.553 1 90.12 188 LEU A N 1
ATOM 1441 C CA . LEU A 1 188 ? 3.848 -6.297 3.289 1 90.12 188 LEU A CA 1
ATOM 1442 C C . LEU A 1 188 ? 4.594 -5.137 3.936 1 90.12 188 LEU A C 1
ATOM 1444 O O . LEU A 1 188 ? 5.039 -4.215 3.246 1 90.12 188 LEU A O 1
ATOM 1448 N N . VAL A 1 189 ? 4.758 -5.148 5.246 1 85.81 189 VAL A N 1
ATOM 1449 C CA . VAL A 1 189 ? 5.344 -4.031 5.973 1 85.81 189 VAL A CA 1
ATOM 1450 C C . VAL A 1 189 ? 6.863 -4.18 6.016 1 85.81 189 VAL A C 1
ATOM 1452 O O . VAL A 1 189 ? 7.586 -3.195 6.191 1 85.81 189 VAL A O 1
ATOM 1455 N N . THR A 1 190 ? 7.367 -5.461 5.828 1 89.31 190 THR A N 1
ATOM 1456 C CA . THR A 1 190 ? 8.805 -5.68 5.922 1 89.31 190 THR A CA 1
ATOM 1457 C C . THR A 1 190 ? 9.336 -6.363 4.664 1 89.31 190 THR A C 1
ATOM 1459 O O . THR A 1 190 ? 9.945 -7.43 4.738 1 89.31 190 THR A O 1
ATOM 1462 N N . PRO A 1 191 ? 9.086 -5.766 3.527 1 93.81 191 PRO A N 1
ATOM 1463 C CA . PRO A 1 191 ? 9.672 -6.352 2.318 1 93.81 191 PRO A CA 1
ATOM 1464 C C . PRO A 1 191 ? 11.203 -6.27 2.303 1 93.81 191 PRO A C 1
ATOM 1466 O O . PRO A 1 191 ? 11.781 -5.359 2.904 1 93.81 191 PRO A O 1
ATOM 1469 N N . ASN A 1 192 ? 11.859 -7.254 1.687 1 94.56 192 ASN A N 1
ATOM 1470 C CA . ASN A 1 192 ? 13.305 -7.199 1.53 1 94.56 192 ASN A CA 1
ATOM 1471 C C . ASN A 1 192 ? 13.727 -7.434 0.08 1 94.56 192 ASN A C 1
ATOM 1473 O O . ASN A 1 192 ? 14.914 -7.586 -0.212 1 94.56 192 ASN A O 1
ATOM 1477 N N . LEU A 1 193 ? 12.727 -7.508 -0.804 1 95.06 193 LEU A N 1
ATOM 1478 C CA . LEU A 1 193 ? 12.977 -7.703 -2.229 1 95.06 193 LEU A CA 1
ATOM 1479 C C . LEU A 1 193 ? 12.023 -6.859 -3.066 1 95.06 193 LEU A C 1
ATOM 1481 O O . LEU A 1 193 ? 10.812 -6.895 -2.861 1 95.06 193 LEU A O 1
ATOM 1485 N N . MET A 1 194 ? 12.523 -6.035 -3.932 1 95.38 194 MET A N 1
ATOM 1486 C CA . MET A 1 194 ? 11.758 -5.285 -4.922 1 95.38 194 MET A CA 1
ATOM 1487 C C . MET A 1 194 ? 12.141 -5.703 -6.336 1 95.38 194 MET A C 1
ATOM 1489 O O . MET A 1 194 ? 13.305 -5.605 -6.727 1 95.38 194 MET A O 1
ATOM 1493 N N . VAL A 1 195 ? 11.203 -6.16 -7.086 1 96.25 195 VAL A N 1
ATOM 1494 C CA . VAL A 1 195 ? 11.445 -6.629 -8.445 1 96.25 195 VAL A CA 1
ATOM 1495 C C . VAL A 1 195 ? 10.734 -5.719 -9.445 1 96.25 195 VAL A C 1
ATOM 1497 O O . VAL A 1 195 ? 9.508 -5.656 -9.469 1 96.25 195 VAL A O 1
ATOM 1500 N N . GLY A 1 196 ? 11.531 -5.047 -10.273 1 96 196 GLY A N 1
ATOM 1501 C CA . GLY A 1 196 ? 10.992 -4.188 -11.312 1 96 196 GLY A CA 1
ATOM 1502 C C . GLY A 1 196 ? 10.344 -4.961 -12.445 1 96 196 GLY A C 1
ATOM 1503 O O . GLY A 1 196 ? 10.703 -6.109 -12.711 1 96 196 GLY A O 1
ATOM 1504 N N . SER A 1 197 ? 9.406 -4.375 -13.078 1 96.19 197 SER A N 1
ATOM 1505 C CA . SER A 1 197 ? 8.664 -4.988 -14.172 1 96.19 197 SER A CA 1
ATOM 1506 C C . SER A 1 197 ? 8.609 -4.07 -15.391 1 96.19 197 SER A C 1
ATOM 1508 O O . SER A 1 197 ? 8.5 -2.85 -15.242 1 96.19 197 SER A O 1
ATOM 1510 N N . SER A 1 198 ? 8.625 -4.637 -16.562 1 95.69 198 SER A N 1
ATOM 1511 C CA . SER A 1 198 ? 8.453 -3.885 -17.812 1 95.69 198 SER A CA 1
ATOM 1512 C C . SER A 1 198 ? 6.98 -3.594 -18.078 1 95.69 198 SER A C 1
ATOM 1514 O O . SER A 1 198 ? 6.102 -4.219 -17.469 1 95.69 198 SER A O 1
ATOM 1516 N N . VAL A 1 199 ? 6.723 -2.703 -18.984 1 96.25 199 VAL A N 1
ATOM 1517 C CA . VAL A 1 199 ? 5.363 -2.383 -19.406 1 96.25 199 VAL A CA 1
ATOM 1518 C C . VAL A 1 199 ? 4.68 -3.637 -19.953 1 96.25 199 VAL A C 1
ATOM 1520 O O . VAL A 1 199 ? 3.518 -3.904 -19.641 1 96.25 199 VAL A O 1
ATOM 1523 N N . ASP A 1 200 ? 5.402 -4.434 -20.672 1 93.5 200 ASP A N 1
ATOM 1524 C CA . ASP A 1 200 ? 4.848 -5.645 -21.266 1 93.5 200 ASP A CA 1
ATOM 1525 C C . ASP A 1 200 ? 4.453 -6.656 -20.203 1 93.5 200 ASP A C 1
ATOM 1527 O O . ASP A 1 200 ? 3.385 -7.27 -20.281 1 93.5 200 ASP A O 1
ATOM 1531 N N . ASP A 1 201 ? 5.344 -6.824 -19.203 1 94.75 201 ASP A N 1
ATOM 1532 C CA . ASP A 1 201 ? 5.031 -7.746 -18.125 1 94.75 201 ASP A CA 1
ATOM 1533 C C . ASP A 1 201 ? 3.764 -7.32 -17.391 1 94.75 201 ASP A C 1
ATOM 1535 O O . ASP A 1 201 ? 2.883 -8.141 -17.125 1 94.75 201 ASP A O 1
ATOM 1539 N N . VAL A 1 202 ? 3.678 -6.051 -17.125 1 97.44 202 VAL A N 1
ATOM 1540 C CA . VAL A 1 202 ? 2.535 -5.531 -16.391 1 97.44 202 VAL A CA 1
ATOM 1541 C C . VAL A 1 202 ? 1.266 -5.676 -17.219 1 97.44 202 VAL A C 1
ATOM 1543 O O . VAL A 1 202 ? 0.215 -6.062 -16.703 1 97.44 202 VAL A O 1
ATOM 1546 N N . ALA A 1 203 ? 1.364 -5.406 -18.5 1 95.12 203 ALA A N 1
ATOM 1547 C CA . ALA A 1 203 ? 0.217 -5.555 -19.391 1 95.12 203 ALA A CA 1
ATOM 1548 C C . ALA A 1 203 ? -0.28 -6.996 -19.406 1 95.12 203 ALA A C 1
ATOM 1550 O O . ALA A 1 203 ? -1.488 -7.242 -19.406 1 95.12 203 ALA A O 1
ATOM 1551 N N . ASP A 1 204 ? 0.641 -7.906 -19.391 1 93.88 204 ASP A N 1
ATOM 1552 C CA . ASP A 1 204 ? 0.261 -9.312 -19.391 1 93.88 204 ASP A CA 1
ATOM 1553 C C . ASP A 1 204 ? -0.407 -9.703 -18.078 1 93.88 204 ASP A C 1
ATOM 1555 O O . ASP A 1 204 ? -1.345 -10.508 -18.062 1 93.88 204 ASP A O 1
ATOM 1559 N N . LEU A 1 205 ? 0.101 -9.164 -16.984 1 96.31 205 LEU A N 1
ATOM 1560 C CA . LEU A 1 205 ? -0.548 -9.422 -15.695 1 96.31 205 LEU A CA 1
ATOM 1561 C C . LEU A 1 205 ? -1.972 -8.875 -15.688 1 96.31 205 LEU A C 1
ATOM 1563 O O . LEU A 1 205 ? -2.893 -9.531 -15.203 1 96.31 205 LEU A O 1
ATOM 1567 N N . VAL A 1 206 ? -2.164 -7.688 -16.25 1 96.31 206 VAL A N 1
ATOM 1568 C CA . VAL A 1 206 ? -3.488 -7.074 -16.297 1 96.31 206 VAL A CA 1
ATOM 1569 C C . VAL A 1 206 ? -4.41 -7.918 -17.172 1 96.31 206 VAL A C 1
ATOM 1571 O O . VAL A 1 206 ? -5.555 -8.188 -16.797 1 96.31 206 VAL A O 1
ATOM 1574 N N . ALA A 1 207 ? -3.904 -8.359 -18.297 1 94.12 207 ALA A N 1
ATOM 1575 C CA . ALA A 1 207 ? -4.695 -9.188 -19.203 1 94.12 207 ALA A CA 1
ATOM 1576 C C . ALA A 1 207 ? -5.094 -10.5 -18.531 1 94.12 207 ALA A C 1
ATOM 1578 O O . ALA A 1 207 ? -6.242 -10.945 -18.656 1 94.12 207 ALA A O 1
ATOM 1579 N N . ALA A 1 208 ? -4.145 -11.125 -17.875 1 94.62 208 ALA A N 1
ATOM 1580 C CA . ALA A 1 208 ? -4.434 -12.367 -17.172 1 94.62 208 ALA A CA 1
ATOM 1581 C C . ALA A 1 208 ? -5.492 -12.148 -16.094 1 94.62 208 ALA A C 1
ATOM 1583 O O . ALA A 1 208 ? -6.414 -12.953 -15.945 1 94.62 208 ALA A O 1
ATOM 1584 N N . LEU A 1 209 ? -5.359 -11.062 -15.352 1 95.56 209 LEU A N 1
ATOM 1585 C CA . LEU A 1 209 ? -6.324 -10.742 -14.305 1 95.56 209 LEU A CA 1
ATOM 1586 C C . LEU A 1 209 ? -7.711 -10.516 -14.891 1 95.56 209 LEU A C 1
ATOM 1588 O O . LEU A 1 209 ? -8.719 -10.898 -14.281 1 95.56 209 LEU A O 1
ATOM 1592 N N . ALA A 1 210 ? -7.766 -9.984 -16.078 1 93.94 210 ALA A N 1
ATOM 1593 C CA . ALA A 1 210 ? -9.031 -9.695 -16.75 1 93.94 210 ALA A CA 1
ATOM 1594 C C . ALA A 1 210 ? -9.758 -10.977 -17.141 1 93.94 210 ALA A C 1
ATOM 1596 O O . ALA A 1 210 ? -10.945 -10.953 -17.469 1 93.94 210 ALA A O 1
ATOM 1597 N N . CYS A 1 211 ? -9.062 -12.102 -17.125 1 92.38 211 CYS A N 1
ATOM 1598 C CA . CYS A 1 211 ? -9.695 -13.391 -17.391 1 92.38 211 CYS A CA 1
ATOM 1599 C C . CYS A 1 211 ? -10.656 -13.766 -16.281 1 92.38 211 CYS A C 1
ATOM 1601 O O . CYS A 1 211 ? -11.5 -14.641 -16.453 1 92.38 211 CYS A O 1
ATOM 1603 N N . HIS A 1 212 ? -10.438 -13.164 -15.109 1 93.44 212 HIS A N 1
ATOM 1604 C CA . HIS A 1 212 ? -11.328 -13.43 -13.984 1 93.44 212 HIS A CA 1
ATOM 1605 C C . HIS A 1 212 ? -12.562 -12.531 -14.039 1 93.44 212 HIS A C 1
ATOM 1607 O O . HIS A 1 212 ? -12.75 -11.68 -13.172 1 93.44 212 HIS A O 1
ATOM 1613 N N . ARG A 1 213 ? -13.438 -12.852 -14.898 1 89.06 213 ARG A N 1
ATOM 1614 C CA . ARG A 1 213 ? -14.5 -11.984 -15.391 1 89.06 213 ARG A CA 1
ATOM 1615 C C . ARG A 1 213 ? -15.461 -11.602 -14.273 1 89.06 213 ARG A C 1
ATOM 1617 O O . ARG A 1 213 ? -15.828 -10.43 -14.133 1 89.06 213 ARG A O 1
ATOM 1624 N N . GLY A 1 214 ? -15.891 -12.57 -13.539 1 84.88 214 GLY A N 1
ATOM 1625 C CA . GLY A 1 214 ? -16.828 -12.266 -12.461 1 84.88 214 GLY A CA 1
ATOM 1626 C C . GLY A 1 214 ? -16.25 -11.32 -11.422 1 84.88 214 GLY A C 1
ATOM 1627 O O . GLY A 1 214 ? -16.922 -10.406 -10.961 1 84.88 214 GLY A O 1
ATOM 1628 N N . GLU A 1 215 ? -14.977 -11.5 -11.078 1 88.5 215 GLU A N 1
ATOM 1629 C CA . GLU A 1 215 ? -14.328 -10.695 -10.055 1 88.5 215 GLU A CA 1
ATOM 1630 C C . GLU A 1 215 ? -14.078 -9.273 -10.555 1 88.5 215 GLU A C 1
ATOM 1632 O O . GLU A 1 215 ? -14.312 -8.305 -9.82 1 88.5 215 GLU A O 1
ATOM 1637 N N . VAL A 1 216 ? -13.625 -9.109 -11.859 1 89.19 216 VAL A N 1
ATOM 1638 C CA . VAL A 1 216 ? -13.25 -7.789 -12.344 1 89.19 216 VAL A CA 1
ATOM 1639 C C . VAL A 1 216 ? -14.508 -6.992 -12.688 1 89.19 216 VAL A C 1
ATOM 1641 O O . VAL A 1 216 ? -14.484 -5.758 -12.703 1 89.19 216 VAL A O 1
ATOM 1644 N N . ALA A 1 217 ? -15.633 -7.66 -12.914 1 84.88 217 ALA A N 1
ATOM 1645 C CA . ALA A 1 217 ? -16.906 -6.969 -13.109 1 84.88 217 ALA A CA 1
ATOM 1646 C C . ALA A 1 217 ? -17.391 -6.344 -11.805 1 84.88 217 ALA A C 1
ATOM 1648 O O . ALA A 1 217 ? -17.969 -5.254 -11.812 1 84.88 217 ALA A O 1
ATOM 1649 N N . ARG A 1 218 ? -17.078 -7.016 -10.781 1 82.44 218 ARG A N 1
ATOM 1650 C CA . ARG A 1 218 ? -17.484 -6.543 -9.469 1 82.44 218 ARG A CA 1
ATOM 1651 C C . ARG A 1 218 ? -16.562 -5.434 -8.969 1 82.44 218 ARG A C 1
ATOM 1653 O O . ARG A 1 218 ? -17.016 -4.453 -8.383 1 82.44 218 ARG A O 1
ATOM 1660 N N . ASN A 1 219 ? -15.32 -5.605 -9.094 1 83.25 219 ASN A N 1
ATOM 1661 C CA . ASN A 1 219 ? -14.227 -4.715 -8.727 1 83.25 219 ASN A CA 1
ATOM 1662 C C . ASN A 1 219 ? -13.141 -4.691 -9.789 1 83.25 219 ASN A C 1
ATOM 1664 O O . ASN A 1 219 ? -12.398 -5.66 -9.945 1 83.25 219 ASN A O 1
ATOM 1668 N N . ALA A 1 220 ? -13.086 -3.531 -10.477 1 88.88 220 ALA A N 1
ATOM 1669 C CA . ALA A 1 220 ? -12.148 -3.455 -11.594 1 88.88 220 ALA A CA 1
ATOM 1670 C C . ALA A 1 220 ? -10.719 -3.279 -11.094 1 88.88 220 ALA A C 1
ATOM 1672 O O . ALA A 1 220 ? -9.992 -2.396 -11.562 1 88.88 220 ALA A O 1
ATOM 1673 N N . TYR A 1 221 ? -10.305 -4.16 -10.188 1 91.5 221 TYR A N 1
ATOM 1674 C CA . TYR A 1 221 ? -9.008 -4.008 -9.531 1 91.5 221 TYR A CA 1
ATOM 1675 C C . TYR A 1 221 ? -7.867 -4.34 -10.484 1 91.5 221 TYR A C 1
ATOM 1677 O O . TYR A 1 221 ? -6.711 -4.012 -10.219 1 91.5 221 TYR A O 1
ATOM 1685 N N . HIS A 1 222 ? -8.195 -5.012 -11.625 1 94.12 222 HIS A N 1
ATOM 1686 C CA . HIS A 1 222 ? -7.168 -5.266 -12.625 1 94.12 222 HIS A CA 1
ATOM 1687 C C . HIS A 1 222 ? -6.637 -3.961 -13.211 1 94.12 222 HIS A C 1
ATOM 1689 O O . HIS A 1 222 ? -5.453 -3.863 -13.547 1 94.12 222 HIS A O 1
ATOM 1695 N N . LEU A 1 223 ? -7.449 -2.961 -13.227 1 95.25 223 LEU A N 1
ATOM 1696 C CA . LEU A 1 223 ? -7.055 -1.674 -13.789 1 95.25 223 LEU A CA 1
ATOM 1697 C C . LEU A 1 223 ? -6.211 -0.881 -12.789 1 95.25 223 LEU A C 1
ATOM 1699 O O . LEU A 1 223 ? -5.52 0.065 -13.172 1 95.25 223 LEU A O 1
ATOM 1703 N N . ALA A 1 224 ? -6.27 -1.233 -11.531 1 96.12 224 ALA A N 1
ATOM 1704 C CA . ALA A 1 224 ? -5.504 -0.545 -10.5 1 96.12 224 ALA A CA 1
ATOM 1705 C C . ALA A 1 224 ? -4.125 -1.173 -10.328 1 96.12 224 ALA A C 1
ATOM 1707 O O . ALA A 1 224 ? -3.27 -0.626 -9.625 1 96.12 224 ALA A O 1
ATOM 1708 N N . LEU A 1 225 ? -3.887 -2.297 -10.953 1 97 225 LEU A N 1
ATOM 1709 C CA . LEU A 1 225 ? -2.656 -3.053 -10.75 1 97 225 LEU A CA 1
ATOM 1710 C C . LEU A 1 225 ? -1.437 -2.209 -11.109 1 97 225 LEU A C 1
ATOM 1712 O O . LEU A 1 225 ? -0.479 -2.135 -10.336 1 97 225 LEU A O 1
ATOM 1716 N N . PRO A 1 226 ? -1.422 -1.482 -12.305 1 97.94 226 PRO A N 1
ATOM 1717 C CA . PRO A 1 226 ? -0.255 -0.648 -12.594 1 97.94 226 PRO A CA 1
ATOM 1718 C C . PRO A 1 226 ? 0.004 0.402 -11.516 1 97.94 226 PRO A C 1
ATOM 1720 O O . PRO A 1 226 ? 1.156 0.634 -11.141 1 97.94 226 PRO A O 1
ATOM 1723 N N . ALA A 1 227 ? -1.052 1.001 -11.047 1 97.94 227 ALA A N 1
ATOM 1724 C CA . ALA A 1 227 ? -0.92 2.008 -9.992 1 97.94 227 ALA A CA 1
ATOM 1725 C C . ALA A 1 227 ? -0.338 1.398 -8.719 1 97.94 227 ALA A C 1
ATOM 1727 O O . ALA A 1 227 ? 0.501 2.014 -8.062 1 97.94 227 ALA A O 1
ATOM 1728 N N . GLY A 1 228 ? -0.828 0.247 -8.391 1 97 228 GLY A N 1
ATOM 1729 C CA . GLY A 1 228 ? -0.268 -0.451 -7.242 1 97 228 GLY A CA 1
ATOM 1730 C C . GLY A 1 228 ? 1.216 -0.733 -7.383 1 97 228 GLY A C 1
ATOM 1731 O O . GLY A 1 228 ? 1.961 -0.663 -6.406 1 97 228 GLY A O 1
ATOM 1732 N N . MET A 1 229 ? 1.64 -1.016 -8.555 1 97.75 229 MET A N 1
ATOM 1733 C CA . MET A 1 229 ? 3.043 -1.335 -8.805 1 97.75 229 MET A CA 1
ATOM 1734 C C . MET A 1 229 ? 3.896 -0.071 -8.805 1 97.75 229 MET A C 1
ATOM 1736 O O . MET A 1 229 ? 5.078 -0.115 -8.461 1 97.75 229 MET A O 1
ATOM 1740 N N . ILE A 1 230 ? 3.34 1.056 -9.211 1 97.38 230 ILE A N 1
ATOM 1741 C CA . ILE A 1 230 ? 4.004 2.346 -9.078 1 97.38 230 ILE A CA 1
ATOM 1742 C C . ILE A 1 230 ? 4.176 2.686 -7.598 1 97.38 230 ILE A C 1
ATOM 1744 O O . ILE A 1 230 ? 5.254 3.115 -7.172 1 97.38 230 ILE A O 1
ATOM 1748 N N . GLU A 1 231 ? 3.115 2.465 -6.816 1 95.81 231 GLU A N 1
ATOM 1749 C CA . GLU A 1 231 ? 3.166 2.689 -5.375 1 95.81 231 GLU A CA 1
ATOM 1750 C C . GLU A 1 231 ? 4.207 1.793 -4.715 1 95.81 231 GLU A C 1
ATOM 1752 O O . GLU A 1 231 ? 4.887 2.211 -3.771 1 95.81 231 GLU A O 1
ATOM 1757 N N . ALA A 1 232 ? 4.34 0.603 -5.199 1 95.69 232 ALA A N 1
ATOM 1758 C CA . ALA A 1 232 ? 5.34 -0.32 -4.672 1 95.69 232 ALA A CA 1
ATOM 1759 C C . ALA A 1 232 ? 6.75 0.222 -4.879 1 95.69 232 ALA A C 1
ATOM 1761 O O . ALA A 1 232 ? 7.633 0.02 -4.039 1 95.69 232 ALA A O 1
ATOM 1762 N N . VAL A 1 233 ? 6.984 0.9 -5.996 1 94.56 233 VAL A N 1
ATOM 1763 C CA . VAL A 1 233 ? 8.289 1.521 -6.23 1 94.56 233 VAL A CA 1
ATOM 1764 C C . VAL A 1 233 ? 8.531 2.609 -5.188 1 94.56 233 VAL A C 1
ATOM 1766 O O . VAL A 1 233 ? 9.617 2.678 -4.598 1 94.56 233 VAL A O 1
ATOM 1769 N N . ARG A 1 234 ? 7.5 3.373 -4.965 1 92.31 234 ARG A N 1
ATOM 1770 C CA . ARG A 1 234 ? 7.617 4.449 -3.986 1 92.31 234 ARG A CA 1
ATOM 1771 C C . ARG A 1 234 ? 7.945 3.9 -2.602 1 92.31 234 ARG A C 1
ATOM 1773 O O . ARG A 1 234 ? 8.945 4.293 -1.993 1 92.31 234 ARG A O 1
ATOM 1780 N N . ARG A 1 235 ? 7.199 2.957 -2.082 1 92.06 235 ARG A N 1
ATOM 1781 C CA . ARG A 1 235 ? 7.387 2.393 -0.749 1 92.06 235 ARG A CA 1
ATOM 1782 C C . ARG A 1 235 ? 8.68 1.587 -0.672 1 92.06 235 ARG A C 1
ATOM 1784 O O . ARG A 1 235 ? 9.406 1.67 0.317 1 92.06 235 ARG A O 1
ATOM 1791 N N . GLY A 1 236 ? 8.906 0.814 -1.738 1 92.69 236 GLY A N 1
ATOM 1792 C CA . GLY A 1 236 ? 10.07 -0.058 -1.762 1 92.69 236 GLY A CA 1
ATOM 1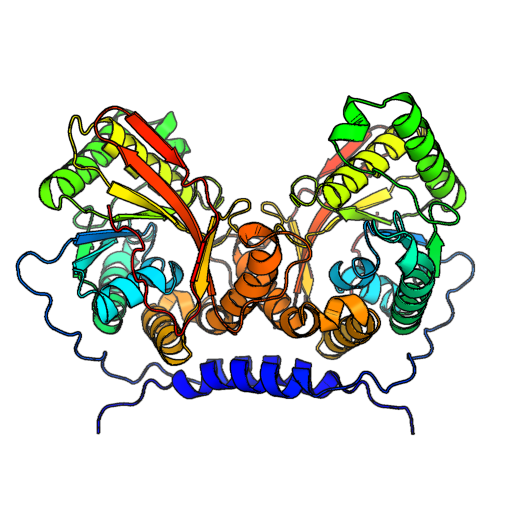793 C C . GLY A 1 236 ? 11.383 0.699 -1.738 1 92.69 236 GLY A C 1
ATOM 1794 O O . GLY A 1 236 ? 12.375 0.213 -1.194 1 92.69 236 GLY A O 1
ATOM 1795 N N . THR A 1 237 ? 11.398 1.879 -2.359 1 90.44 237 THR A N 1
ATOM 1796 C CA . THR A 1 237 ? 12.594 2.711 -2.34 1 90.44 237 THR A CA 1
ATOM 1797 C C . THR A 1 237 ? 13.023 3.008 -0.907 1 90.44 237 THR A C 1
ATOM 1799 O O . THR A 1 237 ? 14.219 2.963 -0.588 1 90.44 237 THR A O 1
ATOM 1802 N N . GLU A 1 238 ? 12.047 3.186 -0.081 1 87.38 238 GLU A N 1
ATOM 1803 C CA . GLU A 1 238 ? 12.344 3.506 1.312 1 87.38 238 GLU A CA 1
ATOM 1804 C C . GLU A 1 238 ? 12.469 2.242 2.154 1 87.38 238 GLU A C 1
ATOM 1806 O O . GLU A 1 238 ? 13.406 2.109 2.951 1 87.38 238 GLU A O 1
ATOM 1811 N N . LEU A 1 239 ? 11.688 1.233 1.957 1 89.06 239 LEU A N 1
ATOM 1812 C CA . LEU A 1 239 ? 11.57 0.077 2.84 1 89.06 239 LEU A CA 1
ATOM 1813 C C . LEU A 1 239 ? 12.617 -0.976 2.496 1 89.06 239 LEU A C 1
ATOM 1815 O O . LEU A 1 239 ? 13.062 -1.728 3.367 1 89.06 239 LEU A O 1
ATOM 1819 N N . VAL A 1 240 ? 13.023 -1.088 1.219 1 89.81 240 VAL A N 1
ATOM 1820 C CA . VAL A 1 240 ? 13.953 -2.123 0.779 1 89.81 240 VAL A CA 1
ATOM 1821 C C . VAL A 1 240 ? 15.344 -1.523 0.591 1 89.81 240 VAL A C 1
ATOM 1823 O O . VAL A 1 240 ? 16.328 -2.025 1.148 1 89.81 240 VAL A O 1
ATOM 1826 N N . LYS A 1 241 ? 15.461 -0.412 -0.143 1 84.25 241 LYS A N 1
ATOM 1827 C CA . LYS A 1 241 ? 16.766 0.195 -0.433 1 84.25 241 LYS A CA 1
ATOM 1828 C C . LYS A 1 241 ? 17.281 0.975 0.771 1 84.25 241 LYS A C 1
ATOM 1830 O O . LYS A 1 241 ? 18.5 1.127 0.938 1 84.25 241 LYS A O 1
ATOM 1835 N N . GLY A 1 242 ? 16.312 1.566 1.577 1 83.56 242 GLY A N 1
ATOM 1836 C CA . GLY A 1 242 ? 16.688 2.344 2.744 1 83.56 242 GLY A CA 1
ATOM 1837 C C . GLY A 1 242 ? 16.188 3.773 2.701 1 83.56 242 GLY A C 1
ATOM 1838 O O . GLY A 1 242 ? 16.141 4.391 1.635 1 83.56 242 GLY A O 1
ATOM 1839 N N . TYR A 1 243 ? 15.906 4.266 3.805 1 78.81 243 TYR A N 1
ATOM 1840 C CA . TYR A 1 243 ? 15.344 5.609 3.9 1 78.81 243 TYR A CA 1
ATOM 1841 C C . TYR A 1 243 ? 16.328 6.648 3.367 1 78.81 243 TYR A C 1
ATOM 1843 O O . TYR A 1 243 ? 17.516 6.621 3.703 1 78.81 243 TYR A O 1
ATOM 1851 N N . GLY A 1 244 ? 15.773 7.512 2.535 1 78.5 244 GLY A N 1
ATOM 1852 C CA . GLY A 1 244 ? 16.578 8.609 2.021 1 78.5 244 GLY A CA 1
ATOM 1853 C C . GLY A 1 244 ? 17.328 8.258 0.759 1 78.5 244 GLY A C 1
ATOM 1854 O O . GLY A 1 244 ? 18.047 9.094 0.207 1 78.5 244 GLY A O 1
ATOM 1855 N N . THR A 1 245 ? 17.156 6.996 0.227 1 82.19 245 THR A N 1
ATOM 1856 C CA . THR A 1 245 ? 17.844 6.574 -0.981 1 82.19 245 THR A CA 1
ATOM 1857 C C . THR A 1 245 ? 17.094 7.016 -2.229 1 82.19 245 THR A C 1
ATOM 1859 O O . THR A 1 245 ? 15.914 7.375 -2.15 1 82.19 245 THR A O 1
ATOM 1862 N N . ALA A 1 246 ? 17.797 7.035 -3.314 1 85.06 246 ALA A N 1
ATOM 1863 C CA . ALA A 1 246 ? 17.188 7.379 -4.598 1 85.06 246 ALA A CA 1
ATOM 1864 C C . ALA A 1 246 ? 16.344 6.219 -5.133 1 85.06 246 ALA A C 1
ATOM 1866 O O . ALA A 1 246 ? 16.719 5.055 -4.988 1 85.06 246 ALA A O 1
ATOM 1867 N N . ALA A 1 247 ? 15.297 6.594 -5.805 1 83.69 247 ALA A N 1
ATOM 1868 C CA . ALA A 1 247 ? 14.43 5.582 -6.41 1 83.69 247 ALA A CA 1
ATOM 1869 C C . ALA A 1 247 ? 15.141 4.879 -7.566 1 83.69 247 ALA A C 1
ATOM 1871 O O . ALA A 1 247 ? 15.953 5.488 -8.266 1 83.69 247 ALA A O 1
ATOM 1872 N N . PRO A 1 248 ? 14.875 3.588 -7.738 1 85.44 248 PRO A N 1
ATOM 1873 C CA . PRO A 1 248 ? 15.406 2.91 -8.922 1 85.44 248 PRO A CA 1
ATOM 1874 C C . PRO A 1 248 ? 14.773 3.41 -10.219 1 85.44 248 PRO A C 1
ATOM 1876 O O . PRO A 1 248 ? 13.734 4.066 -10.188 1 85.44 248 PRO A O 1
ATOM 1879 N N . ALA A 1 249 ? 15.438 3.125 -11.266 1 82.62 249 ALA A N 1
ATOM 1880 C CA . ALA A 1 249 ? 14.953 3.551 -12.578 1 82.62 249 ALA A CA 1
ATOM 1881 C C . ALA A 1 249 ? 13.891 2.596 -13.109 1 82.62 249 ALA A C 1
ATOM 1883 O O . ALA A 1 249 ? 14.086 1.934 -14.125 1 82.62 249 ALA A O 1
ATOM 1884 N N . CYS A 1 250 ? 12.812 2.486 -12.539 1 89.94 250 CYS A N 1
ATOM 1885 C CA . CYS A 1 250 ? 11.672 1.712 -13 1 89.94 250 CYS A CA 1
ATOM 1886 C C . CYS A 1 250 ? 10.359 2.334 -12.531 1 89.94 250 CYS A C 1
ATOM 1888 O O . CYS A 1 250 ? 10.305 2.93 -11.453 1 89.94 250 CYS A O 1
ATOM 1890 N N . HIS A 1 251 ? 9.328 2.162 -13.312 1 95.25 251 HIS A N 1
ATOM 1891 C CA . HIS A 1 251 ? 8.031 2.746 -12.984 1 95.25 251 HIS A CA 1
ATOM 1892 C C . HIS A 1 251 ? 7.16 1.761 -12.219 1 95.25 251 HIS A C 1
ATOM 1894 O O . HIS A 1 251 ? 6.262 2.166 -11.477 1 95.25 251 HIS A O 1
ATOM 1900 N N . PHE A 1 252 ? 7.441 0.477 -12.469 1 97.88 252 PHE A N 1
ATOM 1901 C CA . PHE A 1 252 ? 6.602 -0.56 -11.883 1 97.88 252 PHE A CA 1
ATOM 1902 C C . PHE A 1 252 ? 7.449 -1.587 -11.141 1 97.88 252 PHE A C 1
ATOM 1904 O O . PHE A 1 252 ? 8.531 -1.959 -11.609 1 97.88 252 PHE A O 1
ATOM 1911 N N . ALA A 1 253 ? 6.969 -2.018 -10 1 97.12 253 ALA A N 1
ATOM 1912 C CA . ALA A 1 253 ? 7.648 -3.078 -9.258 1 97.12 253 ALA A CA 1
ATOM 1913 C C . ALA A 1 253 ? 6.676 -3.832 -8.359 1 97.12 253 ALA A C 1
ATOM 1915 O O . ALA A 1 253 ? 5.523 -3.424 -8.195 1 97.12 253 ALA A O 1
ATOM 1916 N N . THR A 1 254 ? 7.094 -4.918 -7.883 1 97.56 254 THR A N 1
ATOM 1917 C CA . THR A 1 254 ? 6.402 -5.68 -6.848 1 97.56 254 THR A CA 1
ATOM 1918 C C . THR A 1 254 ? 7.316 -5.922 -5.652 1 97.56 254 THR A C 1
ATOM 1920 O O . THR A 1 254 ? 8.516 -6.164 -5.816 1 97.56 254 THR A O 1
ATOM 1923 N N . LEU A 1 255 ? 6.754 -5.832 -4.461 1 96.38 255 LEU A N 1
ATOM 1924 C CA . LEU A 1 255 ? 7.504 -6.047 -3.227 1 96.38 255 LEU A CA 1
ATOM 1925 C C . LEU A 1 255 ? 7.258 -7.449 -2.68 1 96.38 255 LEU A C 1
ATOM 1927 O O . LEU A 1 255 ? 6.129 -7.941 -2.705 1 96.38 255 LEU A O 1
ATOM 1931 N N . TYR A 1 256 ? 8.352 -8.117 -2.195 1 96.81 256 TYR A N 1
ATOM 1932 C CA . TYR A 1 256 ? 8.312 -9.461 -1.627 1 96.81 256 TYR A CA 1
ATOM 1933 C C . TYR A 1 256 ? 9.133 -9.539 -0.347 1 96.81 256 TYR A C 1
ATOM 1935 O O . TYR A 1 256 ? 9.891 -8.617 -0.034 1 96.81 256 TYR A O 1
ATOM 1943 N N . ARG A 1 257 ? 8.93 -10.531 0.403 1 95.88 257 ARG A N 1
ATOM 1944 C CA . ARG A 1 257 ? 9.859 -10.953 1.448 1 95.88 257 ARG A CA 1
ATOM 1945 C C . ARG A 1 257 ? 10.453 -12.32 1.132 1 95.88 257 ARG A C 1
ATOM 1947 O O . ARG A 1 257 ? 9.719 -13.305 1 1 95.88 257 ARG A O 1
ATOM 1954 N N . LEU A 1 258 ? 11.711 -12.367 0.992 1 94.38 258 LEU A N 1
ATOM 1955 C CA . LEU A 1 258 ? 12.453 -13.555 0.576 1 94.38 258 LEU A CA 1
ATOM 1956 C C . LEU A 1 258 ? 13.109 -14.227 1.774 1 94.38 258 LEU A C 1
ATOM 1958 O O . LEU A 1 258 ? 13.742 -13.562 2.6 1 94.38 258 LEU A O 1
ATOM 1962 N N . SER A 1 259 ? 12.859 -15.484 1.922 1 92.44 259 SER A N 1
ATOM 1963 C CA . SER A 1 259 ? 13.531 -16.328 2.906 1 92.44 259 SER A CA 1
ATOM 1964 C C . SER A 1 259 ? 14.031 -17.625 2.275 1 92.44 259 SER A C 1
ATOM 1966 O O . SER A 1 259 ? 13.719 -17.922 1.121 1 92.44 259 SER A O 1
ATOM 1968 N N . ARG A 1 260 ? 14.898 -18.281 3.02 1 88.38 260 ARG A N 1
ATOM 1969 C CA . ARG A 1 260 ? 15.43 -19.562 2.533 1 88.38 260 ARG A CA 1
ATOM 1970 C C . ARG A 1 260 ? 15.273 -20.656 3.584 1 88.38 260 ARG A C 1
ATOM 1972 O O . ARG A 1 260 ? 15.562 -20.438 4.762 1 88.38 260 ARG A O 1
ATOM 1979 N N . ARG A 1 261 ? 14.688 -21.688 3.117 1 83.44 261 ARG A N 1
ATOM 1980 C CA . ARG A 1 261 ? 14.68 -22.906 3.914 1 83.44 261 ARG A CA 1
ATOM 1981 C C . ARG A 1 261 ? 15.883 -23.781 3.598 1 83.44 261 ARG A C 1
ATOM 1983 O O . ARG A 1 261 ? 16.125 -24.125 2.436 1 83.44 261 ARG A O 1
ATOM 1990 N N . ARG A 1 262 ? 16.641 -24 4.695 1 75.12 262 ARG A N 1
ATOM 1991 C CA . ARG A 1 262 ? 17.797 -24.891 4.543 1 75.12 262 ARG A CA 1
ATOM 1992 C C . ARG A 1 262 ? 17.516 -26.25 5.172 1 75.12 262 ARG A C 1
ATOM 1994 O O . ARG A 1 262 ? 16.641 -26.391 6.031 1 75.12 262 ARG A O 1
ATOM 2001 N N . MET A 1 263 ? 18.047 -27.266 4.566 1 62.5 263 MET A N 1
ATOM 2002 C CA . MET A 1 263 ? 17.797 -28.641 4.977 1 62.5 263 MET A CA 1
ATOM 2003 C C . MET A 1 263 ? 17.875 -28.781 6.492 1 62.5 263 MET A C 1
ATOM 2005 O O . MET A 1 263 ? 17.016 -29.422 7.102 1 62.5 263 MET A O 1
ATOM 2009 N N . ASP A 1 264 ? 19.031 -28.281 7.109 1 58.84 264 ASP A N 1
ATOM 2010 C CA . ASP A 1 264 ? 19.25 -28.578 8.523 1 58.84 264 ASP A CA 1
ATOM 2011 C C . ASP A 1 264 ? 19 -27.328 9.375 1 58.84 264 ASP A C 1
ATOM 2013 O O . ASP A 1 264 ? 19.25 -27.344 10.586 1 58.84 264 ASP A O 1
ATOM 2017 N N . ALA A 1 265 ? 18.562 -26.281 8.648 1 59.44 265 ALA A N 1
ATOM 2018 C CA . ALA A 1 265 ? 18.719 -25.062 9.445 1 59.44 265 ALA A CA 1
ATOM 2019 C C . ALA A 1 265 ? 17.406 -24.297 9.531 1 59.44 265 ALA A C 1
ATOM 2021 O O . ALA A 1 265 ? 17.359 -23.219 10.148 1 59.44 265 ALA A O 1
ATOM 2022 N N . GLY A 1 266 ? 16.266 -24.922 9.305 1 76.75 266 GLY A N 1
ATOM 2023 C CA . GLY A 1 266 ? 15.031 -24.141 9.422 1 76.75 266 GLY A CA 1
ATOM 2024 C C . GLY A 1 266 ? 14.891 -23.078 8.352 1 76.75 266 GLY A C 1
ATOM 2025 O O . GLY A 1 266 ? 15.469 -23.188 7.273 1 76.75 266 GLY A O 1
ATOM 2026 N N . ILE A 1 267 ? 14 -22.125 8.461 1 79.19 267 ILE A N 1
ATOM 2027 C CA . ILE A 1 267 ? 13.734 -21.047 7.531 1 79.19 267 ILE A CA 1
ATOM 2028 C C . ILE A 1 267 ? 14.406 -19.766 8.023 1 79.19 267 ILE A C 1
ATOM 2030 O O . ILE A 1 267 ? 14.211 -19.344 9.164 1 79.19 267 ILE A O 1
ATOM 2034 N N . GLU A 1 268 ? 15.336 -19.172 7.16 1 80.44 268 GLU A N 1
ATOM 2035 C CA . GLU A 1 268 ? 16.062 -17.953 7.48 1 80.44 268 GLU A CA 1
ATOM 2036 C C . GLU A 1 268 ? 15.719 -16.828 6.5 1 80.44 268 GLU A C 1
ATOM 2038 O O . GLU A 1 268 ? 15.664 -17.062 5.289 1 80.44 268 GLU A O 1
ATOM 2043 N N . ALA A 1 269 ? 15.5 -15.688 7.094 1 78.88 269 ALA A N 1
ATOM 2044 C CA . ALA A 1 269 ? 15.242 -14.531 6.242 1 78.88 269 ALA A CA 1
ATOM 2045 C C . ALA A 1 269 ? 16.484 -14.172 5.422 1 78.88 269 ALA A C 1
ATOM 2047 O O . ALA A 1 269 ? 17.609 -14.266 5.914 1 78.88 269 ALA A O 1
ATOM 2048 N N . TYR A 1 270 ? 16.25 -13.789 4.191 1 76.69 270 TYR A N 1
ATOM 2049 C CA . TYR A 1 270 ? 17.344 -13.234 3.393 1 76.69 270 TYR A CA 1
ATOM 2050 C C . TYR A 1 270 ? 17.797 -11.891 3.949 1 76.69 270 TYR A C 1
ATOM 2052 O O . TYR A 1 270 ? 17 -10.953 4.051 1 76.69 270 TYR A O 1
ATOM 2060 N N . ALA A 1 271 ? 18.891 -11.789 4.379 1 71 271 ALA A N 1
ATOM 2061 C CA . ALA A 1 271 ? 19.344 -10.703 5.242 1 71 271 ALA A CA 1
ATOM 2062 C C . ALA A 1 271 ? 19.594 -9.43 4.438 1 71 271 ALA A C 1
ATOM 2064 O O . ALA A 1 271 ? 19.391 -8.32 4.941 1 71 271 ALA A O 1
ATOM 2065 N N . GLU A 1 272 ? 19.938 -9.531 3.168 1 83.31 272 GLU A N 1
ATOM 2066 C CA . GLU A 1 272 ? 20.297 -8.312 2.443 1 83.31 272 GLU A CA 1
ATOM 2067 C C . GLU A 1 272 ? 19.172 -7.887 1.504 1 83.31 272 GLU A C 1
ATOM 2069 O O . GLU A 1 272 ? 18.781 -8.641 0.606 1 83.31 272 GLU A O 1
ATOM 2074 N N . PRO A 1 273 ? 18.656 -6.703 1.729 1 87.94 273 PRO A N 1
ATOM 2075 C CA . PRO A 1 273 ? 17.641 -6.211 0.801 1 87.94 273 PRO A CA 1
ATOM 2076 C C . PRO A 1 273 ? 18.125 -6.148 -0.642 1 87.94 273 PRO A C 1
ATOM 2078 O O . PRO A 1 273 ? 19.297 -5.836 -0.884 1 87.94 273 PRO A O 1
ATOM 2081 N N . LEU A 1 274 ? 17.266 -6.555 -1.544 1 90.56 274 LEU A N 1
ATOM 2082 C CA . LEU A 1 274 ? 17.625 -6.629 -2.955 1 90.56 274 LEU A CA 1
ATOM 2083 C C . LEU A 1 274 ? 16.641 -5.855 -3.814 1 90.56 274 LEU A C 1
ATOM 2085 O O . LEU A 1 274 ? 15.422 -5.957 -3.609 1 90.56 274 LEU A O 1
ATOM 2089 N N . VAL A 1 275 ? 17.172 -5.039 -4.68 1 91.88 275 VAL A N 1
ATOM 2090 C CA . VAL A 1 275 ? 16.375 -4.355 -5.695 1 91.88 275 VAL A CA 1
ATOM 2091 C C . VAL A 1 275 ? 16.812 -4.812 -7.086 1 91.88 275 VAL A C 1
ATOM 2093 O O . VAL A 1 275 ? 17.984 -4.699 -7.441 1 91.88 275 VAL A O 1
ATOM 2096 N N . ILE A 1 276 ? 15.914 -5.336 -7.855 1 92.75 276 ILE A N 1
ATOM 2097 C CA . ILE A 1 276 ? 16.188 -5.773 -9.219 1 92.75 276 ILE A CA 1
ATOM 2098 C C . ILE A 1 276 ? 15.383 -4.922 -10.203 1 92.75 276 ILE A C 1
ATOM 2100 O O . ILE A 1 276 ? 14.164 -5.086 -10.328 1 92.75 276 ILE A O 1
ATOM 2104 N N . PRO A 1 277 ? 16.031 -4.055 -10.953 1 90.19 277 PRO A N 1
ATOM 2105 C CA . PRO A 1 277 ? 15.32 -3.217 -11.922 1 90.19 277 PRO A CA 1
ATOM 2106 C C . PRO A 1 277 ? 14.664 -4.031 -13.047 1 90.19 277 PRO A C 1
ATOM 2108 O O . PRO A 1 277 ? 15.008 -5.199 -13.242 1 90.19 277 PRO A O 1
ATOM 2111 N N . ALA A 1 278 ? 13.82 -3.439 -13.75 1 90.25 278 ALA A N 1
ATOM 2112 C CA . ALA A 1 278 ? 13.047 -4.109 -14.789 1 90.25 278 ALA A CA 1
ATOM 2113 C C . ALA A 1 278 ? 13.961 -4.648 -15.891 1 90.25 278 ALA A C 1
ATOM 2115 O O . ALA A 1 278 ? 13.695 -5.715 -16.453 1 90.25 278 ALA A O 1
ATOM 2116 N N . GLU A 1 279 ? 15.031 -3.951 -16.141 1 89.44 279 GLU A N 1
ATOM 2117 C CA . GLU A 1 279 ? 15.891 -4.301 -17.266 1 89.44 279 GLU A CA 1
ATOM 2118 C C . GLU A 1 279 ? 17 -5.25 -16.844 1 89.44 279 GLU A C 1
ATOM 2120 O O . GLU A 1 279 ? 17.703 -5.809 -17.688 1 89.44 279 GLU A O 1
ATOM 2125 N N . ALA A 1 280 ? 17.156 -5.375 -15.555 1 88.62 280 ALA A N 1
ATOM 2126 C CA . ALA A 1 280 ? 18.203 -6.262 -15.062 1 88.62 280 ALA A CA 1
ATOM 2127 C C . ALA A 1 280 ? 17.75 -7.723 -15.125 1 88.62 280 ALA A C 1
ATOM 2129 O O . ALA A 1 280 ? 16.594 -8.031 -14.859 1 88.62 280 ALA A O 1
ATOM 2130 N N . ASP A 1 281 ? 18.641 -8.5 -15.484 1 86 281 ASP A N 1
ATOM 2131 C CA . ASP A 1 281 ? 18.375 -9.93 -15.422 1 86 281 ASP A CA 1
ATOM 2132 C C . ASP A 1 281 ? 18.234 -10.398 -13.977 1 86 281 ASP A C 1
ATOM 2134 O O . ASP A 1 281 ? 18.906 -9.867 -13.078 1 86 281 ASP A O 1
ATOM 2138 N N . LEU A 1 282 ? 17.375 -11.336 -13.805 1 88 282 LEU A N 1
ATOM 2139 C CA . LEU A 1 282 ? 17.188 -11.867 -12.461 1 88 282 LEU A CA 1
ATOM 2140 C C . LEU A 1 282 ? 18.469 -12.5 -11.945 1 88 282 LEU A C 1
ATOM 2142 O O . LEU A 1 282 ? 18.625 -12.695 -10.734 1 88 282 LEU A O 1
ATOM 2146 N N . GLY A 1 283 ? 19.484 -12.492 -12.898 1 71.44 283 GLY A N 1
ATOM 2147 C CA . GLY A 1 283 ? 20.812 -12.945 -12.516 1 71.44 283 GLY A CA 1
ATOM 2148 C C . GLY A 1 283 ? 20.797 -14.102 -11.539 1 71.44 283 GLY A C 1
ATOM 2149 O O . GLY A 1 283 ? 20.141 -15.117 -11.781 1 71.44 283 GLY A O 1
ATOM 2150 N N . LEU A 1 284 ? 21.5 -13.805 -10.367 1 65.25 284 LEU A N 1
ATOM 2151 C CA . LEU A 1 284 ? 21.766 -14.875 -9.406 1 65.25 284 LEU A CA 1
ATOM 2152 C C . LEU A 1 284 ? 20.703 -14.898 -8.312 1 65.25 284 LEU A C 1
ATOM 2154 O O . LEU A 1 284 ? 20.922 -15.453 -7.234 1 65.25 284 LEU A O 1
ATOM 2158 N N . LEU A 1 285 ? 19.578 -14.195 -8.75 1 75.38 285 LEU A N 1
ATOM 2159 C CA . LEU A 1 285 ? 18.516 -14.367 -7.758 1 75.38 285 LEU A CA 1
ATOM 2160 C C . LEU A 1 285 ? 18.188 -15.844 -7.57 1 75.38 285 LEU A C 1
ATOM 2162 O O . LEU A 1 285 ? 17.984 -16.578 -8.547 1 75.38 285 LEU A O 1
ATOM 2166 N N . PHE A 1 286 ? 18.375 -16.438 -6.449 1 72.69 286 PHE A N 1
ATOM 2167 C CA . PHE A 1 286 ? 18.062 -17.797 -6.012 1 72.69 286 PHE A CA 1
ATOM 2168 C C . PHE A 1 286 ? 19.203 -18.734 -6.348 1 72.69 286 PHE A C 1
ATOM 2170 O O . PHE A 1 286 ? 19.031 -19.953 -6.363 1 72.69 286 PHE A O 1
ATOM 2177 N N . ALA A 1 287 ? 20.406 -18.016 -6.969 1 61.22 287 ALA A N 1
ATOM 2178 C CA . ALA A 1 287 ? 21.578 -18.859 -7.215 1 61.22 287 ALA A CA 1
ATOM 2179 C C . ALA A 1 287 ? 22.062 -19.516 -5.922 1 61.22 287 ALA A C 1
ATOM 2181 O O . ALA A 1 287 ? 22.391 -18.812 -4.961 1 61.22 287 ALA A O 1
ATOM 2182 N N . ALA A 1 288 ? 21.5 -20.031 -5.09 1 47.16 288 ALA A N 1
ATOM 2183 C CA . ALA A 1 288 ? 22.266 -20.859 -4.168 1 47.16 288 ALA A CA 1
ATOM 2184 C C . ALA A 1 288 ? 22.562 -22.219 -4.785 1 47.16 288 ALA A C 1
ATOM 2186 O O . ALA A 1 288 ? 21.828 -22.703 -5.652 1 47.16 288 ALA A O 1
ATOM 2187 N N . MET B 1 1 ? -2.244 -12.188 -37.531 1 33.69 1 MET B N 1
ATOM 2188 C CA . MET B 1 1 ? -2.068 -10.914 -36.844 1 33.69 1 MET B CA 1
ATOM 2189 C C . MET B 1 1 ? -1.929 -11.133 -35.344 1 33.69 1 MET B C 1
ATOM 2191 O O . MET B 1 1 ? -2.811 -11.719 -34.688 1 33.69 1 MET B O 1
ATOM 2195 N N . VAL B 1 2 ? -0.789 -11.352 -34.938 1 45.94 2 VAL B N 1
ATOM 2196 C CA . VAL B 1 2 ? -0.6 -11.727 -33.531 1 45.94 2 VAL B CA 1
ATOM 2197 C C . VAL B 1 2 ? -1.393 -10.781 -32.625 1 45.94 2 VAL B C 1
ATOM 2199 O O . VAL B 1 2 ? -1.207 -9.562 -32.688 1 45.94 2 VAL B O 1
ATOM 2202 N N . LEU B 1 3 ? -2.578 -11.102 -32.188 1 60.28 3 LEU B N 1
ATOM 2203 C CA . LEU B 1 3 ? -3.52 -10.312 -31.406 1 60.28 3 LEU B CA 1
ATOM 2204 C C . LEU B 1 3 ? -2.822 -9.656 -30.219 1 60.28 3 LEU B C 1
ATOM 2206 O O . LEU B 1 3 ? -2.131 -10.328 -29.453 1 60.28 3 LEU B O 1
ATOM 2210 N N . ARG B 1 4 ? -2.533 -8.289 -30.406 1 74.81 4 ARG B N 1
ATOM 2211 C CA . ARG B 1 4 ? -1.812 -7.406 -29.5 1 74.81 4 ARG B CA 1
ATOM 2212 C C . ARG B 1 4 ? -2.549 -7.273 -28.172 1 74.81 4 ARG B C 1
ATOM 2214 O O . ARG B 1 4 ? -3.777 -7.203 -28.141 1 74.81 4 ARG B O 1
ATOM 2221 N N . ASN B 1 5 ? -1.909 -7.621 -26.984 1 87.88 5 ASN B N 1
ATOM 2222 C CA . ASN B 1 5 ? -2.434 -7.363 -25.656 1 87.88 5 ASN B CA 1
ATOM 2223 C C . ASN B 1 5 ? -3.035 -5.965 -25.547 1 87.88 5 ASN B C 1
ATOM 2225 O O . ASN B 1 5 ? -2.314 -4.969 -25.609 1 87.88 5 ASN B O 1
ATOM 2229 N N . PRO B 1 6 ? -4.332 -5.836 -25.547 1 87.44 6 PRO B N 1
ATOM 2230 C CA . PRO B 1 6 ? -4.988 -4.527 -25.531 1 87.44 6 PRO B CA 1
ATOM 2231 C C . PRO B 1 6 ? -4.578 -3.674 -24.344 1 87.44 6 PRO B C 1
ATOM 2233 O O . PRO B 1 6 ? -4.758 -2.453 -24.359 1 87.44 6 PRO B O 1
ATOM 2236 N N . TYR B 1 7 ? -3.965 -4.254 -23.312 1 93.69 7 TYR B N 1
ATOM 2237 C CA . TYR B 1 7 ? -3.596 -3.518 -22.109 1 93.69 7 TYR B CA 1
ATOM 2238 C C . TYR B 1 7 ? -2.186 -2.951 -22.234 1 93.69 7 TYR B C 1
ATOM 2240 O O . TYR B 1 7 ? -1.715 -2.248 -21.344 1 93.69 7 TYR B O 1
ATOM 2248 N N . GLY B 1 8 ? -1.516 -3.221 -23.328 1 93.75 8 GLY B N 1
ATOM 2249 C CA . GLY B 1 8 ? -0.193 -2.658 -23.547 1 93.75 8 GLY B CA 1
ATOM 2250 C C . GLY B 1 8 ? -0.177 -1.143 -23.516 1 93.75 8 GLY B C 1
ATOM 2251 O O . GLY B 1 8 ? 0.588 -0.535 -22.766 1 93.75 8 GLY B O 1
ATOM 2252 N N . GLU B 1 9 ? -1.031 -0.524 -24.297 1 94.25 9 GLU B N 1
ATOM 2253 C CA . GLU B 1 9 ? -1.121 0.932 -24.359 1 94.25 9 GLU B CA 1
ATOM 2254 C C . GLU B 1 9 ? -1.654 1.504 -23.047 1 94.25 9 GLU B C 1
ATOM 2256 O O . GLU B 1 9 ? -1.247 2.59 -22.625 1 94.25 9 GLU B O 1
ATOM 2261 N N . PHE B 1 10 ? -2.521 0.774 -22.469 1 96.12 10 PHE B N 1
ATOM 2262 C CA . PHE B 1 10 ? -3.066 1.184 -21.172 1 96.12 10 PHE B CA 1
ATOM 2263 C C . PHE B 1 10 ? -1.958 1.318 -20.141 1 96.12 10 PHE B C 1
ATOM 2265 O O . PHE B 1 10 ? -1.811 2.371 -19.516 1 96.12 10 PHE B O 1
ATOM 2272 N N . VAL B 1 11 ? -1.119 0.292 -20 1 97.5 11 VAL B N 1
ATOM 2273 C CA . VAL B 1 11 ? -0.038 0.286 -19.016 1 97.5 11 VAL B CA 1
ATOM 2274 C C . VAL B 1 11 ? 1.033 1.296 -19.422 1 97.5 11 VAL B C 1
ATOM 2276 O O . VAL B 1 11 ? 1.552 2.031 -18.578 1 97.5 11 VAL B O 1
ATOM 2279 N N . ALA B 1 12 ? 1.361 1.39 -20.719 1 97.56 12 ALA B N 1
ATOM 2280 C CA . ALA B 1 12 ? 2.328 2.371 -21.203 1 97.56 12 ALA B CA 1
ATOM 2281 C C . ALA B 1 12 ? 1.884 3.791 -20.859 1 97.56 12 ALA B C 1
ATOM 2283 O O . ALA B 1 12 ? 2.717 4.676 -20.656 1 97.56 12 ALA B O 1
ATOM 2284 N N . GLY B 1 13 ? 0.584 3.992 -20.859 1 97.62 13 GLY B N 1
ATOM 2285 C CA . GLY B 1 13 ? 0.035 5.289 -20.5 1 97.62 13 GLY B CA 1
ATOM 2286 C C . GLY B 1 13 ? 0.46 5.758 -19.125 1 97.62 13 GLY B C 1
ATOM 2287 O O . GLY B 1 13 ? 0.757 6.941 -18.922 1 97.62 13 GLY B O 1
ATOM 2288 N N . PHE B 1 14 ? 0.479 4.848 -18.125 1 97.88 14 PHE B N 1
ATOM 2289 C CA . PHE B 1 14 ? 0.946 5.195 -16.797 1 97.88 14 PHE B CA 1
ATOM 2290 C C . PHE B 1 14 ? 2.398 5.656 -16.828 1 97.88 14 PHE B C 1
ATOM 2292 O O . PHE B 1 14 ? 2.752 6.664 -16.219 1 97.88 14 PHE B O 1
ATOM 2299 N N . SER B 1 15 ? 3.225 4.918 -17.562 1 96.62 15 SER B N 1
ATOM 2300 C CA . SER B 1 15 ? 4.637 5.273 -17.672 1 96.62 15 SER B CA 1
ATOM 2301 C C . SER B 1 15 ? 4.805 6.641 -18.328 1 96.62 15 SER B C 1
ATOM 2303 O O . SER B 1 15 ? 5.625 7.449 -17.891 1 96.62 15 SER B O 1
ATOM 2305 N N . ARG B 1 16 ? 4.055 6.906 -19.359 1 96.56 16 ARG B N 1
ATOM 2306 C CA . ARG B 1 16 ? 4.121 8.188 -20.047 1 96.56 16 ARG B CA 1
ATOM 2307 C C . ARG B 1 16 ? 3.703 9.328 -19.125 1 96.56 16 ARG B C 1
ATOM 2309 O O . ARG B 1 16 ? 4.293 10.414 -19.172 1 96.56 16 ARG B O 1
ATOM 2316 N N . LEU B 1 17 ? 2.666 9.109 -18.328 1 96.44 17 LEU B N 1
ATOM 2317 C CA . LEU B 1 17 ? 2.219 10.125 -17.391 1 96.44 17 LEU B CA 1
ATOM 2318 C C . LEU B 1 17 ? 3.316 10.453 -16.375 1 96.44 17 LEU B C 1
ATOM 2320 O O . LEU B 1 17 ? 3.57 11.625 -16.094 1 96.44 17 LEU B O 1
ATOM 2324 N N . LEU B 1 18 ? 3.977 9.438 -15.867 1 96.12 18 LEU B N 1
ATOM 2325 C CA . LEU B 1 18 ? 5.055 9.656 -14.906 1 96.12 18 LEU B CA 1
ATOM 2326 C C . LEU B 1 18 ? 6.203 10.43 -15.547 1 96.12 18 LEU B C 1
ATOM 2328 O O . LEU B 1 18 ? 6.75 11.352 -14.93 1 96.12 18 LEU B O 1
ATOM 2332 N N . ALA B 1 19 ? 6.543 10.078 -16.781 1 94.06 19 ALA B N 1
ATOM 2333 C CA . ALA B 1 19 ? 7.605 10.773 -17.5 1 94.06 19 ALA B CA 1
ATOM 2334 C C . ALA B 1 19 ? 7.234 12.234 -17.75 1 94.06 19 ALA B C 1
ATOM 2336 O O . ALA B 1 19 ? 8.062 13.133 -17.578 1 94.06 19 ALA B O 1
ATOM 2337 N N . ALA B 1 20 ? 6.008 12.469 -18.125 1 93.94 20 ALA B N 1
ATOM 2338 C CA . ALA B 1 20 ? 5.535 13.828 -18.359 1 93.94 20 ALA B CA 1
ATOM 2339 C C . ALA B 1 20 ? 5.523 14.641 -17.078 1 93.94 20 ALA B C 1
ATOM 2341 O O . ALA B 1 20 ? 5.867 15.82 -17.062 1 93.94 20 ALA B O 1
ATOM 2342 N N . GLY B 1 21 ? 5.098 13.984 -15.961 1 93.31 21 GLY B N 1
ATOM 2343 C CA . GLY B 1 21 ? 5.09 14.656 -14.672 1 93.31 21 GLY B CA 1
ATOM 2344 C C . GLY B 1 21 ? 6.469 15.109 -14.227 1 93.31 21 GLY B C 1
ATOM 2345 O O . GLY B 1 21 ? 6.605 16.141 -13.578 1 93.31 21 GLY B O 1
ATOM 2346 N N . ALA B 1 22 ? 7.484 14.328 -14.547 1 90.38 22 ALA B N 1
ATOM 2347 C CA . ALA B 1 22 ? 8.859 14.617 -14.148 1 90.38 22 ALA B CA 1
ATOM 2348 C C . ALA B 1 22 ? 9.352 15.906 -14.797 1 90.38 22 ALA B C 1
ATOM 2350 O O . ALA B 1 22 ? 10.328 16.516 -14.336 1 90.38 22 ALA B O 1
ATOM 2351 N N . GLU B 1 23 ? 8.703 16.344 -15.82 1 89.81 23 GLU B N 1
ATOM 2352 C CA . GLU B 1 23 ? 9.109 17.547 -16.547 1 89.81 23 GLU B CA 1
ATOM 2353 C C . GLU B 1 23 ? 8.398 18.781 -16 1 89.81 23 GLU B C 1
ATOM 2355 O O . GLU B 1 23 ? 8.711 19.906 -16.391 1 89.81 23 GLU B O 1
ATOM 2360 N N . LEU B 1 24 ? 7.418 18.547 -15.125 1 88.75 24 LEU B N 1
ATOM 2361 C CA . LEU B 1 24 ? 6.637 19.672 -14.617 1 88.75 24 LEU B CA 1
ATOM 2362 C C . LEU B 1 24 ? 7.395 20.406 -13.516 1 88.75 24 LEU B C 1
ATOM 2364 O O . LEU B 1 24 ? 8.094 19.766 -12.719 1 88.75 24 LEU B O 1
ATOM 2368 N N . VAL B 1 25 ? 7.355 21.766 -13.508 1 72.62 25 VAL B N 1
ATOM 2369 C CA . VAL B 1 25 ? 7.934 22.625 -12.477 1 72.62 25 VAL B CA 1
ATOM 2370 C C . VAL B 1 25 ? 6.824 23.328 -11.703 1 72.62 25 VAL B C 1
ATOM 2372 O O . VAL B 1 25 ? 5.867 23.828 -12.297 1 72.62 25 VAL B O 1
ATOM 2375 N N . PRO B 1 26 ? 6.922 23.094 -10.344 1 65.38 26 PRO B N 1
ATOM 2376 C CA . PRO B 1 26 ? 5.891 23.828 -9.609 1 65.38 26 PRO B CA 1
ATOM 2377 C C . PRO B 1 26 ? 5.949 25.328 -9.852 1 65.38 26 PRO B C 1
ATOM 2379 O O . PRO B 1 26 ? 7.004 25.938 -9.672 1 65.38 26 PRO B O 1
ATOM 2382 N N . THR B 1 27 ? 5.328 25.859 -10.75 1 61.38 27 THR B N 1
ATOM 2383 C CA . THR B 1 27 ? 5.469 27.266 -11.094 1 61.38 27 THR B CA 1
ATOM 2384 C C . THR B 1 27 ? 4.418 28.109 -10.383 1 61.38 27 THR B C 1
ATOM 2386 O O . THR B 1 27 ? 4.457 29.344 -10.438 1 61.38 27 THR B O 1
ATOM 2389 N N . ALA B 1 28 ? 3.471 27.516 -9.734 1 60.25 28 ALA B N 1
ATOM 2390 C CA . ALA B 1 28 ? 2.336 28.391 -9.43 1 60.25 28 ALA B CA 1
ATOM 2391 C C . ALA B 1 28 ? 2.424 28.938 -8.008 1 60.25 28 ALA B C 1
ATOM 2393 O O . ALA B 1 28 ? 3.07 28.344 -7.148 1 60.25 28 ALA B O 1
ATOM 2394 N N . GLU B 1 29 ? 2.143 30.172 -7.934 1 65.62 29 GLU B N 1
ATOM 2395 C CA . GLU B 1 29 ? 1.833 30.734 -6.625 1 65.62 29 GLU B CA 1
ATOM 2396 C C . GLU B 1 29 ? 0.729 29.953 -5.93 1 65.62 29 GLU B C 1
ATOM 2398 O O . GLU B 1 29 ? -0.226 29.5 -6.574 1 65.62 29 GLU B O 1
ATOM 2403 N N . PRO B 1 30 ? 1.051 29.578 -4.648 1 70.81 30 PRO B N 1
ATOM 2404 C CA . PRO B 1 30 ? -0.031 28.906 -3.93 1 70.81 30 PRO B CA 1
ATOM 2405 C C . PRO B 1 30 ? -1.348 29.688 -3.984 1 70.81 30 PRO B C 1
ATOM 2407 O O . PRO B 1 30 ? -1.345 30.906 -4.047 1 70.81 30 PRO B O 1
ATOM 2410 N N . PRO B 1 31 ? -2.418 28.891 -4.16 1 69.06 31 PRO B N 1
ATOM 2411 C CA . PRO B 1 31 ? -3.701 29.578 -4.051 1 69.06 31 PRO B CA 1
ATOM 2412 C C . PRO B 1 31 ? -3.881 30.281 -2.707 1 69.06 31 PRO B C 1
ATOM 2414 O O . PRO B 1 31 ? -3.221 29.922 -1.728 1 69.06 31 PRO B O 1
ATOM 2417 N N . ARG B 1 32 ? -4.473 31.391 -2.744 1 63.75 32 ARG B N 1
ATOM 2418 C CA . ARG B 1 32 ? -4.785 32.062 -1.487 1 63.75 32 ARG B CA 1
ATOM 2419 C C . ARG B 1 32 ? -5.82 31.281 -0.689 1 63.75 32 ARG B C 1
ATOM 2421 O O . ARG B 1 32 ? -6.973 31.156 -1.108 1 63.75 32 ARG B O 1
ATOM 2428 N N . PRO B 1 33 ? -5.34 30.641 0.387 1 64.94 33 PRO B N 1
ATOM 2429 C CA . PRO B 1 33 ? -6.359 29.891 1.122 1 64.94 33 PRO B CA 1
ATOM 2430 C C . PRO B 1 33 ? -7.441 30.781 1.716 1 64.94 33 PRO B C 1
ATOM 2432 O O . PRO B 1 33 ? -7.188 31.953 1.997 1 64.94 33 PRO B O 1
ATOM 2435 N N . PRO B 1 34 ? -8.688 30.25 1.72 1 65.06 34 PRO B N 1
ATOM 2436 C CA . PRO B 1 34 ? -9.703 31.047 2.402 1 65.06 34 PRO B CA 1
ATOM 2437 C C . PRO B 1 34 ? -9.328 31.391 3.842 1 65.06 34 PRO B C 1
ATOM 2439 O O . PRO B 1 34 ? -8.57 30.656 4.473 1 65.06 34 PRO B O 1
ATOM 2442 N N . LEU B 1 35 ? -9.836 32.469 4.277 1 78.12 35 LEU B N 1
ATOM 2443 C CA . LEU B 1 35 ? -9.594 32.875 5.66 1 78.12 35 LEU B CA 1
ATOM 2444 C C . LEU B 1 35 ? -10.281 31.922 6.629 1 78.12 35 LEU B C 1
ATOM 2446 O O . LEU B 1 35 ? -11.391 31.453 6.371 1 78.12 35 LEU B O 1
ATOM 2450 N N . VAL B 1 36 ? -9.594 31.484 7.551 1 85.75 36 VAL B N 1
ATOM 2451 C CA . VAL B 1 36 ? -10.156 30.688 8.633 1 85.75 36 VAL B CA 1
ATOM 2452 C C . VAL B 1 36 ? -10.875 31.594 9.625 1 85.75 36 VAL B C 1
ATOM 2454 O O . VAL B 1 36 ? -10.32 32.594 10.078 1 85.75 36 VAL B O 1
ATOM 2457 N N . HIS B 1 37 ? -12.172 31.266 9.914 1 86.31 37 HIS B N 1
ATOM 2458 C CA . HIS B 1 37 ? -12.938 32.062 10.867 1 86.31 37 HIS B CA 1
ATOM 2459 C C . HIS B 1 37 ? -12.391 31.891 12.281 1 86.31 37 HIS B C 1
ATOM 2461 O O . HIS B 1 37 ? -11.898 30.828 12.641 1 86.31 37 HIS B O 1
ATOM 2467 N N . ALA B 1 38 ? -12.617 33.031 12.938 1 86.31 38 ALA B N 1
ATOM 2468 C CA . ALA B 1 38 ? -12.25 32.938 14.352 1 86.31 38 ALA B CA 1
ATOM 2469 C C . ALA B 1 38 ? -13.086 31.906 15.086 1 86.31 38 ALA B C 1
ATOM 2471 O O . ALA B 1 38 ? -14.312 31.844 14.914 1 86.31 38 ALA B O 1
ATOM 2472 N N . GLY B 1 39 ? -12.547 31.016 15.703 1 90.44 39 GLY B N 1
ATOM 2473 C CA . GLY B 1 39 ? -13.266 30.016 16.484 1 90.44 39 GLY B CA 1
ATOM 2474 C C . GLY B 1 39 ? -13.469 28.719 15.742 1 90.44 39 GLY B C 1
ATOM 2475 O O . GLY B 1 39 ? -14.094 27.797 16.266 1 90.44 39 GLY B O 1
ATOM 2476 N N . ALA B 1 40 ? -13.023 28.703 14.477 1 93.38 40 ALA B N 1
ATOM 2477 C CA . ALA B 1 40 ? -13.133 27.438 13.742 1 93.38 40 ALA B CA 1
ATOM 2478 C C . ALA B 1 40 ? -12.461 26.297 14.508 1 93.38 40 ALA B C 1
ATOM 2480 O O . ALA B 1 40 ? -11.398 26.484 15.102 1 93.38 40 ALA B O 1
ATOM 2481 N N . PRO B 1 41 ? -13.188 25.125 14.547 1 93.19 41 PRO B N 1
ATOM 2482 C CA . PRO B 1 41 ? -12.531 23.984 15.195 1 93.19 41 PRO B CA 1
ATOM 2483 C C . PRO B 1 41 ? -11.148 23.688 14.633 1 93.19 41 PRO B C 1
ATOM 2485 O O . PRO B 1 41 ? -10.93 23.828 13.422 1 93.19 41 PRO B O 1
ATOM 2488 N N . ARG B 1 42 ? -10.25 23.344 15.469 1 95.19 42 ARG B N 1
ATOM 2489 C CA . ARG B 1 42 ? -8.852 23.172 15.078 1 95.19 42 ARG B CA 1
ATOM 2490 C C . ARG B 1 42 ? -8.531 21.703 14.812 1 95.19 42 ARG B C 1
ATOM 2492 O O . ARG B 1 42 ? -9 20.812 15.531 1 95.19 42 ARG B O 1
ATOM 2499 N N . VAL B 1 43 ? -7.762 21.5 13.789 1 96.62 43 VAL B N 1
ATOM 2500 C CA . VAL B 1 43 ? -7.191 20.219 13.406 1 96.62 43 VAL B CA 1
ATOM 2501 C C . VAL B 1 43 ? -5.664 20.297 13.453 1 96.62 43 VAL B C 1
ATOM 2503 O O . VAL B 1 43 ? -5.062 21.172 12.836 1 96.62 43 VAL B O 1
ATOM 2506 N N . LEU B 1 44 ? -5.051 19.391 14.203 1 97.5 44 LEU B N 1
ATOM 2507 C CA . LEU B 1 44 ? -3.592 19.359 14.234 1 97.5 44 LEU B CA 1
ATOM 2508 C C . LEU B 1 44 ? -3.061 18.156 13.477 1 97.5 44 LEU B C 1
ATOM 2510 O O . LEU B 1 44 ? -3.516 17.031 13.695 1 97.5 44 LEU B O 1
ATOM 2514 N N . LEU B 1 45 ? -2.17 18.406 12.562 1 98.25 45 LEU B N 1
ATOM 2515 C CA . LEU B 1 45 ? -1.399 17.359 11.883 1 98.25 45 LEU B CA 1
ATOM 2516 C C . LEU B 1 45 ? 0.007 17.266 12.469 1 98.25 45 LEU B C 1
ATOM 2518 O O . LEU B 1 45 ? 0.827 18.156 12.281 1 98.25 45 LEU B O 1
ATOM 2522 N N . PHE B 1 46 ? 0.26 16.219 13.18 1 98.38 46 PHE B N 1
ATOM 2523 C CA . PHE B 1 46 ? 1.624 16.016 13.656 1 98.38 46 PHE B CA 1
ATOM 2524 C C . PHE B 1 46 ? 2.473 15.328 12.594 1 98.38 46 PHE B C 1
ATOM 2526 O O . PHE B 1 46 ? 2.4 14.109 12.422 1 98.38 46 PHE B O 1
ATOM 2533 N N . SER B 1 47 ? 3.289 16.094 11.922 1 98.19 47 SER B N 1
ATOM 2534 C CA . SER B 1 47 ? 4.105 15.617 10.812 1 98.19 47 SER B CA 1
ATOM 2535 C C . SER B 1 47 ? 5.531 15.312 11.266 1 98.19 47 SER B C 1
ATOM 2537 O O . SER B 1 47 ? 6.27 16.219 11.656 1 98.19 47 SER B O 1
ATOM 2539 N N . PRO B 1 48 ? 5.977 14.078 11.141 1 97.62 48 PRO B N 1
ATOM 2540 C CA . PRO B 1 48 ? 7.34 13.734 11.555 1 97.62 48 PRO B CA 1
ATOM 2541 C C . PRO B 1 48 ? 8.398 14.516 10.781 1 97.62 48 PRO B C 1
ATOM 2543 O O . PRO B 1 48 ? 9.367 15.008 11.375 1 97.62 48 PRO B O 1
ATOM 2546 N N . HIS B 1 49 ? 8.25 14.562 9.508 1 96.25 49 HIS B N 1
ATOM 2547 C CA . HIS B 1 49 ? 9.148 15.297 8.625 1 96.25 49 HIS B CA 1
ATOM 2548 C C . HIS B 1 49 ? 8.391 16.312 7.773 1 96.25 49 HIS B C 1
ATOM 2550 O O . HIS B 1 49 ? 7.191 16.156 7.543 1 96.25 49 HIS B O 1
ATOM 2556 N N . PRO B 1 50 ? 9.195 17.391 7.344 1 96 50 PRO B N 1
ATOM 2557 C CA . PRO B 1 50 ? 8.602 18.203 6.285 1 96 50 PRO B CA 1
ATOM 2558 C C . PRO B 1 50 ? 8.281 17.391 5.027 1 96 50 PRO B C 1
ATOM 2560 O O . PRO B 1 50 ? 9.164 16.75 4.461 1 96 50 PRO B O 1
ATOM 2563 N N . ASP B 1 51 ? 7.148 17.391 4.535 1 96.25 51 ASP B N 1
ATOM 2564 C CA . ASP B 1 51 ? 6.527 16.703 3.404 1 96.25 51 ASP B CA 1
ATOM 2565 C C . ASP B 1 51 ? 5.402 15.789 3.869 1 96.25 51 ASP B C 1
ATOM 2567 O O . ASP B 1 51 ? 4.5 15.469 3.096 1 96.25 51 ASP B O 1
ATOM 2571 N N . ASP B 1 52 ? 5.391 15.398 5.125 1 97.31 52 ASP B N 1
ATOM 2572 C CA . ASP B 1 52 ? 4.387 14.477 5.641 1 97.31 52 ASP B CA 1
ATOM 2573 C C . ASP B 1 52 ? 3.012 15.141 5.711 1 97.31 52 ASP B C 1
ATOM 2575 O O . ASP B 1 52 ? 1.986 14.453 5.676 1 97.31 52 ASP B O 1
ATOM 2579 N N . GLU B 1 53 ? 2.924 16.469 5.805 1 97.5 53 GLU B N 1
ATOM 2580 C CA . GLU B 1 53 ? 1.649 17.188 5.801 1 97.5 53 GLU B CA 1
ATOM 2581 C C . GLU B 1 53 ? 0.916 16.984 4.477 1 97.5 53 GLU B C 1
ATOM 2583 O O . GLU B 1 53 ? -0.313 17.078 4.426 1 97.5 53 GLU B O 1
ATOM 2588 N N . CYS B 1 54 ? 1.677 16.719 3.426 1 97.06 54 CYS B N 1
ATOM 2589 C CA . CYS B 1 54 ? 1.102 16.453 2.109 1 97.06 54 CYS B CA 1
ATOM 2590 C C . CYS B 1 54 ? 0.735 14.984 1.959 1 97.06 54 CYS B C 1
ATOM 2592 O O . CYS B 1 54 ? -0.323 14.648 1.42 1 97.06 54 CYS B O 1
ATOM 2594 N N . LEU B 1 55 ? 1.589 14.109 2.508 1 96.94 55 LEU B N 1
ATOM 2595 C CA . LEU B 1 55 ? 1.439 12.672 2.355 1 96.94 55 LEU B CA 1
ATOM 2596 C C . LEU B 1 55 ? 0.299 12.148 3.223 1 96.94 55 LEU B C 1
ATOM 2598 O O . LEU B 1 55 ? -0.173 11.023 3.025 1 96.94 55 LEU B O 1
ATOM 2602 N N . THR B 1 56 ? -0.14 12.984 4.203 1 97.44 56 THR B N 1
ATOM 2603 C CA . THR B 1 56 ? -1.274 12.625 5.047 1 97.44 56 THR B CA 1
ATOM 2604 C C . THR B 1 56 ? -2.529 12.414 4.203 1 97.44 56 THR B C 1
ATOM 2606 O O . THR B 1 56 ? -3.438 11.688 4.605 1 97.44 56 THR B O 1
ATOM 2609 N N . GLY B 1 57 ? -2.621 13.062 3.068 1 95.56 57 GLY B N 1
ATOM 2610 C CA . GLY B 1 57 ? -3.727 12.812 2.158 1 95.56 57 GLY B CA 1
ATOM 2611 C C . GLY B 1 57 ? -4.781 13.898 2.178 1 95.56 57 GLY B C 1
ATOM 2612 O O . GLY B 1 57 ? -4.512 15.023 2.611 1 95.56 57 GLY B O 1
ATOM 2613 N N . ALA B 1 58 ? -5.992 13.578 1.75 1 93.94 58 ALA B N 1
ATOM 2614 C CA . ALA B 1 58 ? -6.918 14.633 1.354 1 93.94 58 ALA B CA 1
ATOM 2615 C C . ALA B 1 58 ? -7.848 15.008 2.506 1 93.94 58 ALA B C 1
ATOM 2617 O O . ALA B 1 58 ? -8.508 16.047 2.467 1 93.94 58 ALA B O 1
ATOM 2618 N N . LEU B 1 59 ? -7.875 14.18 3.549 1 97.19 59 LEU B N 1
ATOM 2619 C CA . LEU B 1 59 ? -8.875 14.453 4.578 1 97.19 59 LEU B CA 1
ATOM 2620 C C . LEU B 1 59 ? -8.633 15.805 5.23 1 97.19 59 LEU B C 1
ATOM 2622 O O . LEU B 1 59 ? -9.555 16.625 5.344 1 97.19 59 LEU B O 1
ATOM 2626 N N . PRO B 1 60 ? -7.406 16.141 5.641 1 97 60 PRO B N 1
ATOM 2627 C CA . PRO B 1 60 ? -7.211 17.484 6.195 1 97 60 PRO B CA 1
ATOM 2628 C C . PRO B 1 60 ? -7.566 18.594 5.203 1 97 60 PRO B C 1
ATOM 2630 O O . PRO B 1 60 ? -8.102 19.641 5.598 1 97 60 PRO B O 1
ATOM 2633 N N . LEU B 1 61 ? -7.246 18.359 3.982 1 94.69 61 LEU B N 1
ATOM 2634 C CA . LEU B 1 61 ? -7.547 19.344 2.943 1 94.69 61 LEU B CA 1
ATOM 2635 C C . LEU B 1 61 ? -9.055 19.531 2.791 1 94.69 61 LEU B C 1
ATOM 2637 O O . LEU B 1 61 ? -9.531 20.672 2.697 1 94.69 61 LEU B O 1
ATOM 2641 N N . ARG B 1 62 ? -9.773 18.422 2.76 1 95.12 62 ARG B N 1
ATOM 2642 C CA . ARG B 1 62 ? -11.227 18.484 2.645 1 95.12 62 ARG B CA 1
ATOM 2643 C C . ARG B 1 62 ? -11.844 19.141 3.877 1 95.12 62 ARG B C 1
ATOM 2645 O O . ARG B 1 62 ? -12.797 19.906 3.764 1 95.12 62 ARG B O 1
ATOM 2652 N N . LEU B 1 63 ? -11.312 18.859 5.07 1 94.88 63 LEU B N 1
ATOM 2653 C CA . LEU B 1 63 ? -11.797 19.5 6.293 1 94.88 63 LEU B CA 1
ATOM 2654 C C . LEU B 1 63 ? -11.617 21.016 6.234 1 94.88 63 LEU B C 1
ATOM 2656 O O . LEU B 1 63 ? -12.508 21.766 6.652 1 94.88 63 LEU B O 1
ATOM 2660 N N . ARG B 1 64 ? -10.508 21.391 5.727 1 93.69 64 ARG B N 1
ATOM 2661 C CA . ARG B 1 64 ? -10.211 22.812 5.582 1 93.69 64 ARG B CA 1
ATOM 2662 C C . ARG B 1 64 ? -11.148 23.469 4.574 1 93.69 64 ARG B C 1
ATOM 2664 O O . ARG B 1 64 ? -11.695 24.547 4.844 1 93.69 64 ARG B O 1
ATOM 2671 N N . ARG B 1 65 ? -11.391 22.906 3.48 1 90.5 65 ARG B N 1
ATOM 2672 C CA . ARG B 1 65 ? -12.086 23.516 2.354 1 90.5 65 ARG B CA 1
ATOM 2673 C C . ARG B 1 65 ? -13.594 23.391 2.498 1 90.5 65 ARG B C 1
ATOM 2675 O O . ARG B 1 65 ? -14.336 24.312 2.176 1 90.5 65 ARG B O 1
ATOM 2682 N N . GLU B 1 66 ? -14.031 22.219 2.936 1 89.69 66 GLU B N 1
ATOM 2683 C CA . GLU B 1 66 ? -15.461 21.922 2.943 1 89.69 66 GLU B CA 1
ATOM 2684 C C . GLU B 1 66 ? -16.094 22.297 4.281 1 89.69 66 GLU B C 1
ATOM 2686 O O . GLU B 1 66 ? -17.266 22.672 4.336 1 89.69 66 GLU B O 1
ATOM 2691 N N . ARG B 1 67 ? -15.312 22.188 5.348 1 90.31 67 ARG B N 1
ATOM 2692 C CA . ARG B 1 67 ? -15.883 22.391 6.672 1 90.31 67 ARG B CA 1
ATOM 2693 C C . ARG B 1 67 ? -15.352 23.672 7.305 1 90.31 67 ARG B C 1
ATOM 2695 O O . ARG B 1 67 ? -15.797 24.062 8.391 1 90.31 67 ARG B O 1
ATOM 2702 N N . GLY B 1 68 ? -14.352 24.297 6.688 1 90.75 68 GLY B N 1
ATOM 2703 C CA . GLY B 1 68 ? -13.82 25.547 7.188 1 90.75 68 GLY B CA 1
ATOM 2704 C C . GLY B 1 68 ? -13.008 25.391 8.453 1 90.75 68 GLY B C 1
ATOM 2705 O O . GLY B 1 68 ? -12.859 26.344 9.227 1 90.75 68 GLY B O 1
ATOM 2706 N N . MET B 1 69 ? -12.516 24.25 8.688 1 93.19 69 MET B N 1
ATOM 2707 C CA . MET B 1 69 ? -11.758 24 9.906 1 93.19 69 MET B CA 1
ATOM 2708 C C . MET B 1 69 ? -10.359 24.609 9.805 1 93.19 69 MET B C 1
ATOM 2710 O O . MET B 1 69 ? -9.852 24.812 8.703 1 93.19 69 MET B O 1
ATOM 2714 N N . ASN B 1 70 ? -9.859 24.922 10.945 1 96.19 70 ASN B N 1
ATOM 2715 C CA . ASN B 1 70 ? -8.5 25.453 11.031 1 96.19 70 ASN B CA 1
ATOM 2716 C C . ASN B 1 70 ? -7.469 24.328 11.125 1 96.19 70 ASN B C 1
ATOM 2718 O O . ASN B 1 70 ? -7.152 23.859 12.219 1 96.19 70 ASN B O 1
ATOM 2722 N N . VAL B 1 71 ? -6.934 23.953 9.984 1 97.06 71 VAL B N 1
ATOM 2723 C CA . VAL B 1 71 ? -5.953 22.875 9.93 1 97.06 71 VAL B CA 1
ATOM 2724 C C . VAL B 1 71 ? -4.551 23.438 10.133 1 97.06 71 VAL B C 1
ATOM 2726 O O . VAL B 1 71 ? -4.121 24.328 9.398 1 97.06 71 VAL B O 1
ATOM 2729 N N . ILE B 1 72 ? -3.875 22.922 11.141 1 97 72 ILE B N 1
ATOM 2730 C CA . ILE B 1 72 ? -2.539 23.391 11.492 1 97 72 ILE B CA 1
ATOM 2731 C C . ILE B 1 72 ? -1.558 22.219 11.461 1 97 72 ILE B C 1
ATOM 2733 O O . ILE B 1 72 ? -1.767 21.219 12.133 1 97 72 ILE B O 1
ATOM 2737 N N . ASN B 1 73 ? -0.518 22.344 10.617 1 97.88 73 ASN B N 1
ATOM 2738 C CA . ASN B 1 73 ? 0.569 21.375 10.602 1 97.88 73 ASN B CA 1
ATOM 2739 C C . ASN B 1 73 ? 1.589 21.656 11.703 1 97.88 73 ASN B C 1
ATOM 2741 O O . ASN B 1 73 ? 2.117 22.766 11.789 1 97.88 73 ASN B O 1
ATOM 2745 N N . VAL B 1 74 ? 1.774 20.703 12.555 1 98.06 74 VAL B N 1
ATOM 2746 C CA . VAL B 1 74 ? 2.836 20.75 13.555 1 98.06 74 VAL B CA 1
ATOM 2747 C C . VAL B 1 74 ? 4.066 20.016 13.039 1 98.06 74 VAL B C 1
ATOM 2749 O O . VAL B 1 74 ? 4.078 18.781 12.984 1 98.06 74 VAL B O 1
ATOM 2752 N N . ALA B 1 75 ? 5.098 20.766 12.672 1 97.62 75 ALA B N 1
ATOM 2753 C CA . ALA B 1 75 ? 6.363 20.141 12.281 1 97.62 75 ALA B CA 1
ATOM 2754 C C . ALA B 1 75 ? 7.086 19.562 13.5 1 97.62 75 ALA B C 1
ATOM 2756 O O . ALA B 1 75 ? 7.715 20.297 14.258 1 97.62 75 ALA B O 1
ATOM 2757 N N . VAL B 1 76 ? 7.062 18.281 13.625 1 98.19 76 VAL B N 1
ATOM 2758 C CA . VAL B 1 76 ? 7.656 17.641 14.789 1 98.19 76 VAL B CA 1
ATOM 2759 C C . VAL B 1 76 ? 9.18 17.719 14.711 1 98.19 76 VAL B C 1
ATOM 2761 O O . VAL B 1 76 ? 9.844 18.047 15.695 1 98.19 76 VAL B O 1
ATOM 2764 N N . THR B 1 77 ? 9.664 17.406 13.523 1 97.06 77 THR B N 1
ATOM 2765 C CA . THR B 1 77 ? 11.078 17.609 13.227 1 97.06 77 THR B CA 1
ATOM 2766 C C . THR B 1 77 ? 11.25 18.375 11.922 1 97.06 77 THR B C 1
ATOM 2768 O O . THR B 1 77 ? 10.289 18.547 11.164 1 97.06 77 THR B O 1
ATOM 2771 N N . LEU B 1 78 ? 12.445 18.812 11.711 1 94.5 78 LEU B N 1
ATOM 2772 C CA . LEU B 1 78 ? 12.781 19.438 10.438 1 94.5 78 LEU B CA 1
ATOM 2773 C C . LEU B 1 78 ? 13.852 18.641 9.703 1 94.5 78 LEU B C 1
ATOM 2775 O O . LEU B 1 78 ? 14.617 19.203 8.914 1 94.5 78 LEU B O 1
ATOM 2779 N N . GLY B 1 79 ? 13.828 17.391 10.047 1 88.19 79 GLY B N 1
ATOM 2780 C CA . GLY B 1 79 ? 14.805 16.516 9.43 1 88.19 79 GLY B CA 1
ATOM 2781 C C . GLY B 1 79 ? 16.047 16.328 10.266 1 88.19 79 GLY B C 1
ATOM 2782 O O . GLY B 1 79 ? 16.266 17.047 11.242 1 88.19 79 GLY B O 1
ATOM 2783 N N . SER B 1 80 ? 16.922 15.383 9.852 1 83.81 80 SER B N 1
ATOM 2784 C CA . SER B 1 80 ? 18.078 14.992 10.656 1 83.81 80 SER B CA 1
ATOM 2785 C C . SER B 1 80 ? 19.297 15.82 10.297 1 83.81 80 SER B C 1
ATOM 2787 O O . SER B 1 80 ? 20.281 15.844 11.047 1 83.81 80 SER B O 1
ATOM 2789 N N . ASN B 1 81 ? 19.25 16.5 9.203 1 88.31 81 ASN B N 1
ATOM 2790 C CA . ASN B 1 81 ? 20.375 17.297 8.758 1 88.31 81 ASN B CA 1
ATOM 2791 C C . ASN B 1 81 ? 20.219 18.766 9.172 1 88.31 81 ASN B C 1
ATOM 2793 O O . ASN B 1 81 ? 19.469 19.516 8.539 1 88.31 81 ASN B O 1
ATOM 2797 N N . PRO B 1 82 ? 20.969 19.203 10.125 1 90.31 82 PRO B N 1
ATOM 2798 C CA . PRO B 1 82 ? 20.812 20.562 10.641 1 90.31 82 PRO B CA 1
ATOM 2799 C C . PRO B 1 82 ? 21.047 21.625 9.562 1 90.31 82 PRO B C 1
ATOM 2801 O O . PRO B 1 82 ? 20.391 22.672 9.57 1 90.31 82 PRO B O 1
ATOM 2804 N N . ALA B 1 83 ? 21.922 21.281 8.617 1 91.31 83 ALA B N 1
ATOM 2805 C CA . ALA B 1 83 ? 22.297 22.25 7.586 1 91.31 83 ALA B CA 1
ATOM 2806 C C . ALA B 1 83 ? 21.125 22.531 6.648 1 91.31 83 ALA B C 1
ATOM 2808 O O . ALA B 1 83 ? 21.078 23.562 5.973 1 91.31 83 ALA B O 1
ATOM 2809 N N . ARG B 1 84 ? 20.109 21.703 6.723 1 91.88 84 ARG B N 1
ATOM 2810 C CA . ARG B 1 84 ? 19.016 21.812 5.773 1 91.88 84 ARG B CA 1
ATOM 2811 C C . ARG B 1 84 ? 17.75 22.328 6.457 1 91.88 84 ARG B C 1
ATOM 2813 O O . ARG B 1 84 ? 16.719 22.516 5.809 1 91.88 84 ARG B O 1
ATOM 2820 N N . ARG B 1 85 ? 17.766 22.609 7.703 1 93.19 85 ARG B N 1
ATOM 2821 C CA . ARG B 1 85 ? 16.562 22.875 8.477 1 93.19 85 ARG B CA 1
ATOM 2822 C C . ARG B 1 85 ? 15.891 24.172 8.016 1 93.19 85 ARG B C 1
ATOM 2824 O O . ARG B 1 85 ? 14.664 24.234 7.91 1 93.19 85 ARG B O 1
ATOM 2831 N N . ALA B 1 86 ? 16.688 25.188 7.73 1 92.69 86 ALA B N 1
ATOM 2832 C CA . ALA B 1 86 ? 16.109 26.438 7.246 1 92.69 86 ALA B CA 1
ATOM 2833 C C . ALA B 1 86 ? 15.398 26.234 5.914 1 92.69 86 ALA B C 1
ATOM 2835 O O . ALA B 1 86 ? 14.289 26.75 5.719 1 92.69 86 ALA B O 1
ATOM 2836 N N . ALA B 1 87 ? 16.062 25.547 5.062 1 92.88 87 ALA B N 1
ATOM 2837 C CA . ALA B 1 87 ? 15.461 25.25 3.764 1 92.88 87 ALA B CA 1
ATOM 2838 C C . ALA B 1 87 ? 14.203 24.391 3.922 1 92.88 87 ALA B C 1
ATOM 2840 O O . ALA B 1 87 ? 13.195 24.625 3.244 1 92.88 87 ALA B O 1
ATOM 2841 N N . ARG B 1 88 ? 14.266 23.438 4.816 1 94.56 88 ARG B N 1
ATOM 2842 C CA . ARG B 1 88 ? 13.125 22.547 5.043 1 94.56 88 ARG B CA 1
ATOM 2843 C C . ARG B 1 88 ? 11.938 23.312 5.617 1 94.56 88 ARG B C 1
ATOM 2845 O O . ARG B 1 88 ? 10.789 23.031 5.285 1 94.56 88 ARG B O 1
ATOM 2852 N N . TRP B 1 89 ? 12.227 24.297 6.465 1 94.75 89 TRP B N 1
ATOM 2853 C CA . TRP B 1 89 ? 11.172 25.125 7.016 1 94.75 89 TRP B CA 1
ATOM 2854 C C . TRP B 1 89 ? 10.477 25.938 5.922 1 94.75 89 TRP B C 1
ATOM 2856 O O . TRP B 1 89 ? 9.25 26.031 5.895 1 94.75 89 TRP B O 1
ATOM 2866 N N . ARG B 1 90 ? 11.25 26.453 5.02 1 92.75 90 ARG B N 1
ATOM 2867 C CA . ARG B 1 90 ? 10.688 27.203 3.908 1 92.75 90 ARG B CA 1
ATOM 2868 C C . ARG B 1 90 ? 9.836 26.312 3.014 1 92.75 90 ARG B C 1
ATOM 2870 O O . ARG B 1 90 ? 8.742 26.703 2.59 1 92.75 90 ARG B O 1
ATOM 2877 N N . GLU B 1 91 ? 10.32 25.141 2.789 1 93.69 91 GLU B N 1
ATOM 2878 C CA . GLU B 1 91 ? 9.617 24.188 1.939 1 93.69 91 GLU B CA 1
ATOM 2879 C C . GLU B 1 91 ? 8.266 23.797 2.545 1 93.69 91 GLU B C 1
ATOM 2881 O O . GLU B 1 91 ? 7.246 23.797 1.854 1 93.69 91 GLU B O 1
ATOM 2886 N N . VAL B 1 92 ? 8.312 23.484 3.826 1 95.25 92 VAL B N 1
ATOM 2887 C CA . VAL B 1 92 ? 7.062 23.094 4.473 1 95.25 92 VAL B CA 1
ATOM 2888 C C . VAL B 1 92 ? 6.133 24.297 4.574 1 95.25 92 VAL B C 1
ATOM 2890 O O . VAL B 1 92 ? 4.91 24.172 4.457 1 95.25 92 VAL B O 1
ATOM 2893 N N . SER B 1 93 ? 6.664 25.516 4.762 1 93.19 93 SER B N 1
ATOM 2894 C CA . SER B 1 93 ? 5.859 26.719 4.766 1 93.19 93 SER B CA 1
ATOM 2895 C C . SER B 1 93 ? 5.156 26.922 3.426 1 93.19 93 SER B C 1
ATOM 2897 O O . SER B 1 93 ? 3.959 27.219 3.385 1 93.19 93 SER B O 1
ATOM 2899 N N . ASP B 1 94 ? 5.887 26.703 2.383 1 92.12 94 ASP B N 1
ATOM 2900 C CA . ASP B 1 94 ? 5.328 26.828 1.041 1 92.12 94 ASP B CA 1
ATOM 2901 C C . ASP B 1 94 ? 4.238 25.797 0.794 1 92.12 94 ASP B C 1
ATOM 2903 O O . ASP B 1 94 ? 3.197 26.094 0.212 1 92.12 94 ASP B O 1
ATOM 2907 N N . ALA B 1 95 ? 4.484 24.578 1.21 1 94.38 95 ALA B N 1
ATOM 2908 C CA . ALA B 1 95 ? 3.516 23.5 1.037 1 94.38 95 ALA B CA 1
ATOM 2909 C C . ALA B 1 95 ? 2.23 23.797 1.806 1 94.38 95 ALA B C 1
ATOM 2911 O O . ALA B 1 95 ? 1.131 23.625 1.272 1 94.38 95 ALA B O 1
ATOM 2912 N N . CYS B 1 96 ? 2.379 24.25 3.061 1 94.75 96 CYS B N 1
ATOM 2913 C CA . CYS B 1 96 ? 1.219 24.562 3.885 1 94.75 96 CYS B CA 1
ATOM 2914 C C . CYS B 1 96 ? 0.438 25.734 3.295 1 94.75 96 CYS B C 1
ATOM 2916 O O . CYS B 1 96 ? -0.794 25.734 3.307 1 94.75 96 CYS B O 1
ATOM 2918 N N . ALA B 1 97 ? 1.149 26.688 2.781 1 91.88 97 ALA B N 1
ATOM 2919 C CA . ALA B 1 97 ? 0.491 27.812 2.123 1 91.88 97 ALA B CA 1
ATOM 2920 C C . ALA B 1 97 ? -0.34 27.344 0.932 1 91.88 97 ALA B C 1
ATOM 2922 O O . ALA B 1 97 ? -1.471 27.797 0.738 1 91.88 97 ALA B O 1
ATOM 2923 N N . TRP B 1 98 ? 0.219 26.438 0.197 1 91.69 98 TRP B N 1
ATOM 2924 C CA . TRP B 1 98 ? -0.49 25.891 -0.953 1 91.69 98 TRP B CA 1
ATOM 2925 C C . TRP B 1 98 ? -1.77 25.188 -0.516 1 91.69 98 TRP B C 1
ATOM 2927 O O . TRP B 1 98 ? -2.805 25.297 -1.179 1 91.69 98 TRP B O 1
ATOM 2937 N N . LEU B 1 99 ? -1.732 24.516 0.604 1 93.88 99 LEU B N 1
ATOM 2938 C CA . LEU B 1 99 ? -2.842 23.688 1.066 1 93.88 99 LEU B CA 1
ATOM 2939 C C . LEU B 1 99 ? -3.811 24.516 1.915 1 93.88 99 LEU B C 1
ATOM 2941 O O . LEU B 1 99 ? -4.914 24.047 2.223 1 93.88 99 LEU B O 1
ATOM 2945 N N . GLY B 1 100 ? -3.391 25.688 2.336 1 93.06 100 GLY B N 1
ATOM 2946 C CA . GLY B 1 100 ? -4.203 26.516 3.213 1 93.06 100 GLY B CA 1
ATOM 2947 C C . GLY B 1 100 ? -4.109 26.109 4.672 1 93.06 100 GLY B C 1
ATOM 2948 O O . GLY B 1 100 ? -5.059 26.281 5.434 1 93.06 100 GLY B O 1
ATOM 2949 N N . PHE B 1 101 ? -3.023 25.484 5.023 1 95.81 101 PHE B N 1
ATOM 2950 C CA . PHE B 1 101 ? -2.811 25.047 6.398 1 95.81 101 PHE B CA 1
ATOM 2951 C C . PHE B 1 101 ? -2.018 26.094 7.18 1 95.81 101 PHE B C 1
ATOM 2953 O O . PHE B 1 101 ? -1.187 26.812 6.609 1 95.81 101 PHE B O 1
ATOM 2960 N N . GLY B 1 102 ? -2.361 26.219 8.445 1 94.19 102 GLY B N 1
ATOM 2961 C CA . GLY B 1 102 ? -1.424 26.859 9.352 1 94.19 102 GLY B CA 1
ATOM 2962 C C . GLY B 1 102 ? -0.209 26.016 9.664 1 94.19 102 GLY B C 1
ATOM 2963 O O . GLY B 1 102 ? -0.123 24.859 9.227 1 94.19 102 GLY B O 1
ATOM 2964 N N . MET B 1 103 ? 0.725 26.641 10.359 1 93.56 103 MET B N 1
ATOM 2965 C CA . MET B 1 103 ? 1.938 25.891 10.688 1 93.56 103 MET B CA 1
ATOM 2966 C C . MET B 1 103 ? 2.455 26.266 12.07 1 93.56 103 MET B C 1
ATOM 2968 O O . MET B 1 103 ? 2.391 27.438 12.461 1 93.56 103 MET B O 1
ATOM 2972 N N . LEU B 1 104 ? 2.91 25.25 12.719 1 94.56 104 LEU B N 1
ATOM 2973 C CA . LEU B 1 104 ? 3.596 25.375 14 1 94.56 104 LEU B CA 1
ATOM 2974 C C . LEU B 1 104 ? 4.809 24.453 14.062 1 94.56 104 LEU B C 1
ATOM 2976 O O . LEU B 1 104 ? 4.766 23.328 13.547 1 94.56 104 LEU B O 1
ATOM 2980 N N . ALA B 1 105 ? 5.898 24.984 14.594 1 93.75 105 ALA B N 1
ATOM 2981 C CA . ALA B 1 105 ? 7.023 24.109 14.898 1 93.75 105 ALA B CA 1
ATOM 2982 C C . ALA B 1 105 ? 6.949 23.594 16.328 1 93.75 105 ALA B C 1
ATOM 2984 O O . ALA B 1 105 ? 6.629 24.344 17.25 1 93.75 105 ALA B O 1
ATOM 2985 N N . ALA B 1 106 ? 7.223 22.359 16.531 1 92.25 106 ALA B N 1
ATOM 2986 C CA . ALA B 1 106 ? 7.219 21.812 17.891 1 92.25 106 ALA B CA 1
ATOM 2987 C C . ALA B 1 106 ? 8.312 22.453 18.734 1 92.25 106 ALA B C 1
ATOM 2989 O O . ALA B 1 106 ? 8.172 22.547 19.969 1 92.25 106 ALA B O 1
ATOM 2990 N N . ALA B 1 107 ? 9.367 22.844 18.047 1 89.25 107 ALA B N 1
ATOM 2991 C CA . ALA B 1 107 ? 10.484 23.578 18.641 1 89.25 107 ALA B CA 1
ATOM 2992 C C . ALA B 1 107 ? 11.164 24.469 17.609 1 89.25 107 ALA B C 1
ATOM 2994 O O . ALA B 1 107 ? 10.961 24.312 16.406 1 89.25 107 ALA B O 1
ATOM 2995 N N . THR B 1 108 ? 11.922 25.406 18.031 1 83.88 108 THR B N 1
ATOM 2996 C CA . THR B 1 108 ? 12.547 26.391 17.141 1 83.88 108 THR B CA 1
ATOM 2997 C C . THR B 1 108 ? 13.203 25.688 15.945 1 83.88 108 THR B C 1
ATOM 2999 O O . THR B 1 108 ? 13.016 26.109 14.805 1 83.88 108 THR B O 1
ATOM 3002 N N . ASP B 1 109 ? 13.977 24.609 16.156 1 84.44 109 ASP B N 1
ATOM 3003 C CA . ASP B 1 109 ? 14.625 23.875 15.07 1 84.44 109 ASP B CA 1
ATOM 3004 C C . ASP B 1 109 ? 14.047 22.469 14.945 1 84.44 109 ASP B C 1
ATOM 3006 O O . ASP B 1 109 ? 14.727 21.547 14.477 1 84.44 109 ASP B O 1
ATOM 3010 N N . GLY B 1 110 ? 12.734 22.391 15.3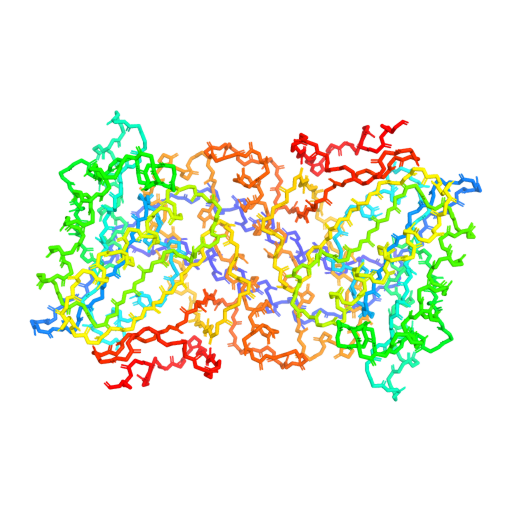67 1 89.56 110 GLY B N 1
ATOM 3011 C CA . GLY B 1 110 ? 12.164 21.047 15.422 1 89.56 110 GLY B CA 1
ATOM 3012 C C . GLY B 1 110 ? 12.742 20.203 16.547 1 89.56 110 GLY B C 1
ATOM 3013 O O . GLY B 1 110 ? 13.82 20.5 17.062 1 89.56 110 GLY B O 1
ATOM 3014 N N . LEU B 1 111 ? 11.977 19.25 16.938 1 95.44 111 LEU B N 1
ATOM 3015 C CA . LEU B 1 111 ? 12.508 18.281 17.875 1 95.44 111 LEU B CA 1
ATOM 3016 C C . LEU B 1 111 ? 13.523 17.359 17.203 1 95.44 111 LEU B C 1
ATOM 3018 O O . LEU B 1 111 ? 13.578 17.281 15.977 1 95.44 111 LEU B O 1
ATOM 3022 N N . GLU B 1 112 ? 14.367 16.719 18 1 94.5 112 GLU B N 1
ATOM 3023 C CA . GLU B 1 112 ? 15.375 15.781 17.516 1 94.5 112 GLU B CA 1
ATOM 3024 C C . GLU B 1 112 ? 15.227 14.414 18.172 1 94.5 112 GLU B C 1
ATOM 3026 O O . GLU B 1 112 ? 14.594 14.297 19.219 1 94.5 112 GLU B O 1
ATOM 3031 N N . ARG B 1 113 ? 15.758 13.43 17.531 1 95.12 113 ARG B N 1
ATOM 3032 C CA . ARG B 1 113 ? 15.859 12.086 18.094 1 95.12 113 ARG B CA 1
ATOM 3033 C C . ARG B 1 113 ? 14.492 11.562 18.516 1 95.12 113 ARG B C 1
ATOM 3035 O O . ARG B 1 113 ? 14.344 11.039 19.625 1 95.12 113 ARG B O 1
ATOM 3042 N N . ILE B 1 114 ? 13.492 11.875 17.781 1 97.81 114 ILE B N 1
ATOM 3043 C CA . ILE B 1 114 ? 12.148 11.367 18.047 1 97.81 114 ILE B CA 1
ATOM 3044 C C . ILE B 1 114 ? 12 9.977 17.438 1 97.81 114 ILE B C 1
ATOM 3046 O O . ILE B 1 114 ? 11.672 9.844 16.25 1 97.81 114 ILE B O 1
ATOM 3050 N N . ASN B 1 115 ? 12.266 8.969 18.25 1 97.69 115 ASN B N 1
ATOM 3051 C CA . ASN B 1 115 ? 12.227 7.57 17.828 1 97.69 115 ASN B CA 1
ATOM 3052 C C . ASN B 1 115 ? 12.094 6.625 19.016 1 97.69 115 ASN B C 1
ATOM 3054 O O . ASN B 1 115 ? 12.273 7.039 20.156 1 97.69 115 ASN B O 1
ATOM 3058 N N . PRO B 1 116 ? 11.75 5.398 18.781 1 97.25 116 PRO B N 1
ATOM 3059 C CA . PRO B 1 116 ? 11.523 4.449 19.859 1 97.25 116 PRO B CA 1
ATOM 3060 C C . PRO B 1 116 ? 12.758 4.242 20.734 1 97.25 116 PRO B C 1
ATOM 3062 O O . PRO B 1 116 ? 12.641 4.059 21.953 1 97.25 116 PRO B O 1
ATOM 3065 N N . ALA B 1 117 ? 13.922 4.25 20.156 1 97.5 117 ALA B N 1
ATOM 3066 C CA . ALA B 1 117 ? 15.148 4.07 20.922 1 97.5 117 ALA B CA 1
ATOM 3067 C C . ALA B 1 117 ? 15.32 5.184 21.953 1 97.5 117 ALA B C 1
ATOM 3069 O O . ALA B 1 117 ? 15.672 4.922 23.109 1 97.5 117 ALA B O 1
ATOM 3070 N N . THR B 1 118 ? 15.07 6.363 21.531 1 98 118 THR B N 1
ATOM 3071 C CA . THR B 1 118 ? 15.141 7.496 22.453 1 98 118 THR B CA 1
ATOM 3072 C C . THR B 1 118 ? 14.078 7.383 23.531 1 98 118 THR B C 1
ATOM 3074 O O . THR B 1 118 ? 14.344 7.656 24.703 1 98 118 THR B O 1
ATOM 3077 N N . ARG B 1 119 ? 12.828 7.004 23.141 1 98 119 ARG B N 1
ATOM 3078 C CA . ARG B 1 119 ? 11.742 6.812 24.094 1 98 119 ARG B CA 1
ATOM 3079 C C . ARG B 1 119 ? 12.148 5.84 25.203 1 98 119 ARG B C 1
ATOM 3081 O O . ARG B 1 119 ? 11.844 6.062 26.375 1 98 119 ARG B O 1
ATOM 3088 N N . GLU B 1 120 ? 12.859 4.852 24.859 1 97.88 120 GLU B N 1
ATOM 3089 C CA . GLU B 1 120 ? 13.219 3.779 25.781 1 97.88 120 GLU B CA 1
ATOM 3090 C C . GLU B 1 120 ? 14.469 4.133 26.578 1 97.88 120 GLU B C 1
ATOM 3092 O O . GLU B 1 120 ? 14.531 3.902 27.781 1 97.88 120 GLU B O 1
ATOM 3097 N N . ASN B 1 121 ? 15.461 4.719 25.906 1 98.12 121 ASN B N 1
ATOM 3098 C CA . ASN B 1 121 ? 16.797 4.785 26.469 1 98.12 121 ASN B CA 1
ATOM 3099 C C . ASN B 1 121 ? 17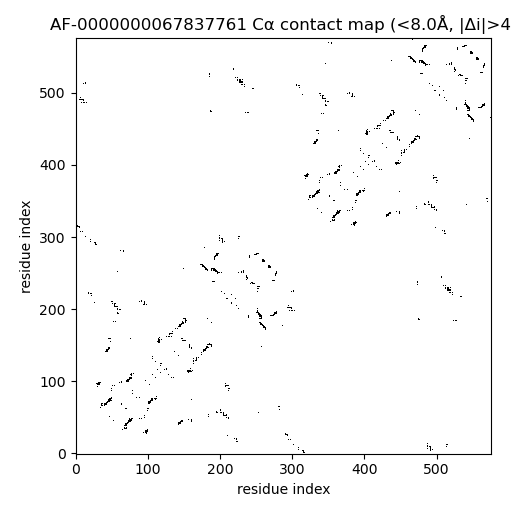.094 6.172 27.031 1 98.12 121 ASN B C 1
ATOM 3101 O O . ASN B 1 121 ? 18.062 6.352 27.781 1 98.12 121 ASN B O 1
ATOM 3105 N N . GLU B 1 122 ? 16.328 7.152 26.672 1 98.06 122 GLU B N 1
ATOM 3106 C CA . GLU B 1 122 ? 16.562 8.516 27.125 1 98.06 122 GLU B CA 1
ATOM 3107 C C . GLU B 1 122 ? 15.281 9.125 27.703 1 98.06 122 GLU B C 1
ATOM 3109 O O . GLU B 1 122 ? 14.797 10.148 27.219 1 98.06 122 GLU B O 1
ATOM 3114 N N . PRO B 1 123 ? 14.789 8.609 28.797 1 96.88 123 PRO B N 1
ATOM 3115 C CA . PRO B 1 123 ? 13.492 9.016 29.344 1 96.88 123 PRO B CA 1
ATOM 3116 C C . PRO B 1 123 ? 13.43 10.5 29.688 1 96.88 123 PRO B C 1
ATOM 3118 O O . PRO B 1 123 ? 12.375 11.125 29.562 1 96.88 123 PRO B O 1
ATOM 3121 N N . GLY B 1 124 ? 14.516 11.094 30.109 1 97.62 124 GLY B N 1
ATOM 3122 C CA . GLY B 1 124 ? 14.531 12.516 30.406 1 97.62 124 GLY B CA 1
ATOM 3123 C C . GLY B 1 124 ? 14.266 13.383 29.203 1 97.62 124 GLY B C 1
ATOM 3124 O O . GLY B 1 124 ? 13.406 14.266 29.234 1 97.62 124 GLY B O 1
ATOM 3125 N N . TYR B 1 125 ? 14.992 13.094 28.188 1 97.38 125 TYR B N 1
ATOM 3126 C CA . TYR B 1 125 ? 14.797 13.836 26.953 1 97.38 125 TYR B CA 1
ATOM 3127 C C . TYR B 1 125 ? 13.391 13.617 26.406 1 97.38 125 TYR B C 1
ATOM 3129 O O . TYR B 1 125 ? 12.727 14.562 25.984 1 97.38 125 TYR B O 1
ATOM 3137 N N . TRP B 1 126 ? 12.953 12.398 26.406 1 98.19 126 TRP B N 1
ATOM 3138 C CA . TRP B 1 126 ? 11.641 12.047 25.891 1 98.19 126 TRP B CA 1
ATOM 3139 C C . TRP B 1 126 ? 10.539 12.789 26.641 1 98.19 126 TRP B C 1
ATOM 3141 O O . TRP B 1 126 ? 9.617 13.336 26.016 1 98.19 126 TRP B O 1
ATOM 3151 N N . GLN B 1 127 ? 10.711 12.883 27.938 1 97.94 127 GLN B N 1
ATOM 3152 C CA . GLN B 1 127 ? 9.703 13.562 28.75 1 97.94 127 GLN B CA 1
ATOM 3153 C C . GLN B 1 127 ? 9.648 15.055 28.406 1 97.94 127 GLN B C 1
ATOM 3155 O O . GLN B 1 127 ? 8.57 15.664 28.438 1 97.94 127 GLN B O 1
ATOM 3160 N N . THR B 1 128 ? 10.758 15.594 28.094 1 97.81 128 THR B N 1
ATOM 3161 C CA . THR B 1 128 ? 10.797 17 27.688 1 97.81 128 THR B CA 1
ATOM 3162 C C . THR B 1 128 ? 10.055 17.172 26.359 1 97.81 128 THR B C 1
ATOM 3164 O O . THR B 1 128 ? 9.297 18.141 26.188 1 97.81 128 THR B O 1
ATOM 3167 N N . ALA B 1 129 ? 10.273 16.25 25.438 1 98.12 129 ALA B N 1
ATOM 3168 C CA . ALA B 1 129 ? 9.57 16.297 24.156 1 98.12 129 ALA B CA 1
ATOM 3169 C C . ALA B 1 129 ? 8.07 16.109 24.344 1 98.12 129 ALA B C 1
ATOM 3171 O O . ALA B 1 129 ? 7.266 16.812 23.719 1 98.12 129 ALA B O 1
ATOM 3172 N N . VAL B 1 130 ? 7.711 15.227 25.219 1 97.75 130 VAL B N 1
ATOM 3173 C CA . VAL B 1 130 ? 6.309 14.969 25.516 1 97.75 130 VAL B CA 1
ATOM 3174 C C . VAL B 1 130 ? 5.656 16.234 26.078 1 97.75 130 VAL B C 1
ATOM 3176 O O . VAL B 1 130 ? 4.551 16.609 25.672 1 97.75 130 VAL B O 1
ATOM 3179 N N . ALA B 1 131 ? 6.371 16.875 26.953 1 96.81 131 ALA B N 1
ATOM 3180 C CA . ALA B 1 131 ? 5.855 18.094 27.562 1 96.81 131 ALA B CA 1
ATOM 3181 C C . ALA B 1 131 ? 5.633 19.188 26.516 1 96.81 131 ALA B C 1
ATOM 3183 O O . ALA B 1 131 ? 4.672 19.953 26.609 1 96.81 131 ALA B O 1
ATOM 3184 N N . THR B 1 132 ? 6.516 19.203 25.609 1 97.31 132 THR B N 1
ATOM 3185 C CA . THR B 1 132 ? 6.395 20.172 24.516 1 97.31 132 THR B CA 1
ATOM 3186 C C . THR B 1 132 ? 5.113 19.938 23.734 1 97.31 132 THR B C 1
ATOM 3188 O O . THR B 1 132 ? 4.363 20.875 23.453 1 97.31 132 THR B O 1
ATOM 3191 N N . ILE B 1 133 ? 4.84 18.719 23.344 1 96.88 133 ILE B N 1
ATOM 3192 C CA . ILE B 1 133 ? 3.65 18.375 22.562 1 96.88 133 ILE B CA 1
ATOM 3193 C C . ILE B 1 133 ? 2.4 18.594 23.422 1 96.88 133 ILE B C 1
ATOM 3195 O O . ILE B 1 133 ? 1.382 19.078 22.922 1 96.88 133 ILE B O 1
ATOM 3199 N N . ALA B 1 134 ? 2.486 18.234 24.703 1 94.81 134 ALA B N 1
ATOM 3200 C CA . ALA B 1 134 ? 1.365 18.438 25.609 1 94.81 134 ALA B CA 1
ATOM 3201 C C . ALA B 1 134 ? 0.988 19.922 25.688 1 94.81 134 ALA B C 1
ATOM 3203 O O . ALA B 1 134 ? -0.196 20.266 25.719 1 94.81 134 ALA B O 1
ATOM 3204 N N . ALA B 1 135 ? 1.979 20.766 25.734 1 94.94 135 ALA B N 1
ATOM 3205 C CA . ALA B 1 135 ? 1.736 22.203 25.781 1 94.94 135 ALA B CA 1
ATOM 3206 C C . ALA B 1 135 ? 1.027 22.688 24.516 1 94.94 135 ALA B C 1
ATOM 3208 O O . ALA B 1 135 ? 0.112 23.5 24.594 1 94.94 135 ALA B O 1
ATOM 3209 N N . ILE B 1 136 ? 1.414 22.141 23.375 1 95.5 136 ILE B N 1
ATOM 3210 C CA . ILE B 1 136 ? 0.782 22.484 22.109 1 95.5 136 ILE B CA 1
ATOM 3211 C C . ILE B 1 136 ? -0.677 22.031 22.125 1 95.5 136 ILE B C 1
ATOM 3213 O O . ILE B 1 136 ? -1.57 22.797 21.734 1 95.5 136 ILE B O 1
ATOM 3217 N N . LEU B 1 137 ? -0.896 20.828 22.531 1 94.56 137 LEU B N 1
ATOM 3218 C CA . LEU B 1 137 ? -2.246 20.281 22.594 1 94.56 137 LEU B CA 1
ATOM 3219 C C . LEU B 1 137 ? -3.121 21.094 23.547 1 94.56 137 LEU B C 1
ATOM 3221 O O . LEU B 1 137 ? -4.281 21.375 23.234 1 94.56 137 LEU B O 1
ATOM 3225 N N . ALA B 1 138 ? -2.574 21.516 24.672 1 92.38 138 ALA B N 1
ATOM 3226 C CA . ALA B 1 138 ? -3.314 22.297 25.656 1 92.38 138 ALA B CA 1
ATOM 3227 C C . ALA B 1 138 ? -3.668 23.672 25.094 1 92.38 138 ALA B C 1
ATOM 3229 O O . ALA B 1 138 ? -4.758 24.188 25.359 1 92.38 138 ALA B O 1
ATOM 3230 N N . GLU B 1 139 ? -2.766 24.203 24.406 1 92.88 139 GLU B N 1
ATOM 3231 C CA . GLU B 1 139 ? -2.953 25.547 23.859 1 92.88 139 GLU B CA 1
ATOM 3232 C C . GLU B 1 139 ? -3.938 25.516 22.688 1 92.88 139 GLU B C 1
ATOM 3234 O O . GLU B 1 139 ? -4.824 26.375 22.609 1 92.88 139 GLU B O 1
ATOM 3239 N N . GLN B 1 140 ? -3.809 24.531 21.812 1 93.12 140 GLN B N 1
ATOM 3240 C CA . GLN B 1 140 ? -4.559 24.516 20.562 1 93.12 140 GLN B CA 1
ATOM 3241 C C . GLN B 1 140 ? -5.93 23.875 20.75 1 93.12 140 GLN B C 1
ATOM 3243 O O . GLN B 1 140 ? -6.871 24.188 20.016 1 93.12 140 GLN B O 1
ATOM 3248 N N . GLN B 1 141 ? -6.059 22.922 21.688 1 91.5 141 GLN B N 1
ATOM 3249 C CA . GLN B 1 141 ? -7.297 22.203 21.984 1 91.5 141 GLN B CA 1
ATOM 3250 C C . GLN B 1 141 ? -7.965 21.719 20.703 1 91.5 141 GLN B C 1
ATOM 3252 O O . GLN B 1 141 ? -9.117 22.062 20.422 1 91.5 141 GLN B O 1
ATOM 3257 N N . PRO B 1 142 ? -7.281 20.891 19.922 1 93.94 142 PRO B N 1
ATOM 3258 C CA . PRO B 1 142 ? -7.844 20.406 18.656 1 93.94 142 PRO B CA 1
ATOM 3259 C C . PRO B 1 142 ? -9.008 19.438 18.859 1 93.94 142 PRO B C 1
ATOM 3261 O O . PRO B 1 142 ? -9.031 18.688 19.844 1 93.94 142 PRO B O 1
ATOM 3264 N N . THR B 1 143 ? -9.945 19.453 17.891 1 92.5 143 THR B N 1
ATOM 3265 C CA . THR B 1 143 ? -11.031 18.484 17.875 1 92.5 143 THR B CA 1
ATOM 3266 C C . THR B 1 143 ? -10.633 17.234 17.109 1 92.5 143 THR B C 1
ATOM 3268 O O . THR B 1 143 ? -11.234 16.172 17.281 1 92.5 143 THR B O 1
ATOM 3271 N N . ILE B 1 144 ? -9.633 17.359 16.219 1 95.25 144 ILE B N 1
ATOM 3272 C CA . ILE B 1 144 ? -9.133 16.25 15.414 1 95.25 144 ILE B CA 1
ATOM 3273 C C . ILE B 1 144 ? -7.605 16.266 15.398 1 95.25 144 ILE B C 1
ATOM 3275 O O . ILE B 1 144 ? -6.996 17.328 15.25 1 95.25 144 ILE B O 1
ATOM 3279 N N . LEU B 1 145 ? -7 15.086 15.555 1 96.06 145 LEU B N 1
ATOM 3280 C CA . LEU B 1 145 ? -5.559 14.898 15.461 1 96.06 145 LEU B CA 1
ATOM 3281 C C . LEU B 1 145 ? -5.207 13.906 14.359 1 96.06 145 LEU B C 1
ATOM 3283 O O . LEU B 1 145 ? -5.84 12.859 14.242 1 96.06 145 LEU B O 1
ATOM 3287 N N . PHE B 1 146 ? -4.25 14.273 13.562 1 97.88 146 PHE B N 1
ATOM 3288 C CA . PHE B 1 146 ? -3.629 13.328 12.633 1 97.88 146 PHE B CA 1
ATOM 3289 C C . PHE B 1 146 ? -2.244 12.93 13.125 1 97.88 146 PHE B C 1
ATOM 3291 O O . PHE B 1 146 ? -1.427 13.781 13.469 1 97.88 146 PHE B O 1
ATOM 3298 N N . VAL B 1 147 ? -1.962 11.641 13.195 1 97.56 147 VAL B N 1
ATOM 3299 C CA . VAL B 1 147 ? -0.688 11.094 13.656 1 97.56 147 VAL B CA 1
ATOM 3300 C C . VAL B 1 147 ? -0.291 9.906 12.789 1 97.56 147 VAL B C 1
ATOM 3302 O O . VAL B 1 147 ? -1.15 9.234 12.211 1 97.56 147 VAL B O 1
ATOM 3305 N N . PRO B 1 148 ? 1.02 9.641 12.617 1 97.62 148 PRO B N 1
ATOM 3306 C CA . PRO B 1 148 ? 1.388 8.398 11.945 1 97.62 148 PRO B CA 1
ATOM 3307 C C . PRO B 1 148 ? 0.817 7.16 12.641 1 97.62 148 PRO B C 1
ATOM 3309 O O . PRO B 1 148 ? 0.718 7.129 13.867 1 97.62 148 PRO B O 1
ATOM 3312 N N . HIS B 1 149 ? 0.459 6.195 11.836 1 95.75 149 HIS B N 1
ATOM 3313 C CA . HIS B 1 149 ? 0.078 4.949 12.492 1 95.75 149 HIS B CA 1
ATOM 3314 C C . HIS B 1 149 ? 1.275 4.293 13.172 1 95.75 149 HIS B C 1
ATOM 3316 O O . HIS B 1 149 ? 2.422 4.535 12.781 1 95.75 149 HIS B O 1
ATOM 3322 N N . ARG B 1 150 ? 1.026 3.473 14.078 1 93.56 150 ARG B N 1
ATOM 3323 C CA . ARG B 1 150 ? 2.018 2.953 15.016 1 93.56 150 ARG B CA 1
ATOM 3324 C C . ARG B 1 150 ? 3.049 2.09 14.297 1 93.56 150 ARG B C 1
ATOM 3326 O O . ARG B 1 150 ? 4.199 1.996 14.734 1 93.56 150 ARG B O 1
ATOM 3333 N N . ASP B 1 151 ? 2.672 1.521 13.141 1 90.06 151 ASP B N 1
ATOM 3334 C CA . ASP B 1 151 ? 3.516 0.504 12.516 1 90.06 151 ASP B CA 1
ATOM 3335 C C . ASP B 1 151 ? 4.133 1.021 11.219 1 90.06 151 ASP B C 1
ATOM 3337 O O . ASP B 1 151 ? 4.332 0.255 10.273 1 90.06 151 ASP B O 1
ATOM 3341 N N . ASP B 1 152 ? 4.418 2.268 10.938 1 89.31 152 ASP B N 1
ATOM 3342 C CA . ASP B 1 152 ? 4.941 2.885 9.719 1 89.31 152 ASP B CA 1
ATOM 3343 C C . ASP B 1 152 ? 6.383 2.461 9.469 1 89.31 152 ASP B C 1
ATOM 3345 O O . ASP B 1 152 ? 6.863 2.52 8.328 1 89.31 152 ASP B O 1
ATOM 3349 N N . ARG B 1 153 ? 7.137 1.94 10.406 1 88.12 153 ARG B N 1
ATOM 3350 C CA . ARG B 1 153 ? 8.484 1.376 10.344 1 88.12 153 ARG B CA 1
ATOM 3351 C C . ARG B 1 153 ? 9.539 2.471 10.438 1 88.12 153 ARG B C 1
ATOM 3353 O O . ARG B 1 153 ? 10.586 2.277 11.062 1 88.12 153 ARG B O 1
ATOM 3360 N N . HIS B 1 154 ? 9.359 3.684 9.703 1 92.44 154 HIS B N 1
ATOM 3361 C CA . HIS B 1 154 ? 10.32 4.762 9.891 1 92.44 154 HIS B CA 1
ATOM 3362 C C . HIS B 1 154 ? 10.422 5.164 11.359 1 92.44 154 HIS B C 1
ATOM 3364 O O . HIS B 1 154 ? 9.414 5.52 11.977 1 92.44 154 HIS B O 1
ATOM 3370 N N . PRO B 1 155 ? 11.578 5.172 11.922 1 94.38 155 PRO B N 1
ATOM 3371 C CA . PRO B 1 155 ? 11.719 5.391 13.359 1 94.38 155 PRO B CA 1
ATOM 3372 C C . PRO B 1 155 ? 11.125 6.719 13.82 1 94.38 155 PRO B C 1
ATOM 3374 O O . PRO B 1 155 ? 10.484 6.781 14.875 1 94.38 155 PRO B O 1
ATOM 3377 N N . THR B 1 156 ? 11.297 7.738 13.031 1 96.69 156 THR B N 1
ATOM 3378 C CA . THR B 1 156 ? 10.758 9.039 13.406 1 96.69 156 THR B CA 1
ATOM 3379 C C . THR B 1 156 ? 9.234 9.031 13.367 1 96.69 156 THR B C 1
ATOM 3381 O O . THR B 1 156 ? 8.586 9.68 14.188 1 96.69 156 THR B O 1
ATOM 3384 N N . HIS B 1 157 ? 8.641 8.328 12.398 1 97.25 157 HIS B N 1
ATOM 3385 C CA . HIS B 1 157 ? 7.184 8.211 12.328 1 97.25 157 HIS B CA 1
ATOM 3386 C C . HIS B 1 157 ? 6.633 7.469 13.539 1 97.25 157 HIS B C 1
ATOM 3388 O O . HIS B 1 157 ? 5.695 7.934 14.188 1 97.25 157 HIS B O 1
ATOM 3394 N N . VAL B 1 158 ? 7.281 6.398 13.867 1 96.88 158 VAL B N 1
ATOM 3395 C CA . VAL B 1 158 ? 6.867 5.613 15.023 1 96.88 158 VAL B CA 1
ATOM 3396 C C . VAL B 1 158 ? 7.066 6.434 16.297 1 96.88 158 VAL B C 1
ATOM 3398 O O . VAL B 1 158 ? 6.195 6.461 17.172 1 96.88 158 VAL B O 1
ATOM 3401 N N . GLY B 1 159 ? 8.195 7.078 16.375 1 98.25 159 GLY B N 1
ATOM 3402 C CA . GLY B 1 159 ? 8.453 7.953 17.516 1 98.25 159 GLY B CA 1
ATOM 3403 C C . GLY B 1 159 ? 7.418 9.047 17.672 1 98.25 159 GLY B C 1
ATOM 3404 O O . GLY B 1 159 ? 6.992 9.352 18.781 1 98.25 159 GLY B O 1
ATOM 3405 N N . THR B 1 160 ? 7.02 9.664 16.594 1 98.31 160 THR B N 1
ATOM 3406 C CA . THR B 1 160 ? 6.02 10.727 16.609 1 98.31 160 THR B CA 1
ATOM 3407 C C . THR B 1 160 ? 4.68 10.195 17.109 1 98.31 160 THR B C 1
ATOM 3409 O O . THR B 1 160 ? 3.992 10.852 17.891 1 98.31 160 THR B O 1
ATOM 3412 N N . HIS B 1 161 ? 4.312 8.984 16.609 1 98 161 HIS B N 1
ATOM 3413 C CA . HIS B 1 161 ? 3.113 8.328 17.125 1 98 161 HIS B CA 1
ATOM 3414 C C . HIS B 1 161 ? 3.145 8.242 18.656 1 98 161 HIS B C 1
ATOM 3416 O O . HIS B 1 161 ? 2.229 8.719 19.328 1 98 161 HIS B O 1
ATOM 3422 N N . HIS B 1 162 ? 4.172 7.707 19.172 1 97.81 162 HIS B N 1
ATOM 3423 C CA . HIS B 1 162 ? 4.293 7.516 20.609 1 97.81 162 HIS B CA 1
ATOM 3424 C C . HIS B 1 162 ? 4.34 8.852 21.344 1 97.81 162 HIS B C 1
ATOM 3426 O O . HIS B 1 162 ? 3.754 8.992 22.422 1 97.81 162 HIS B O 1
ATOM 3432 N N . LEU B 1 163 ? 5.039 9.773 20.766 1 97.94 163 LEU B N 1
ATOM 3433 C CA . LEU B 1 163 ? 5.191 11.094 21.375 1 97.94 163 LEU B CA 1
ATOM 3434 C C . LEU B 1 163 ? 3.83 11.75 21.594 1 97.94 163 LEU B C 1
ATOM 3436 O O . LEU B 1 163 ? 3.549 12.25 22.688 1 97.94 163 LEU B O 1
ATOM 3440 N N . VAL B 1 164 ? 2.963 11.711 20.609 1 96.38 164 VAL B N 1
ATOM 3441 C CA . VAL B 1 164 ? 1.65 12.336 20.688 1 96.38 164 VAL B CA 1
ATOM 3442 C C . VAL B 1 164 ? 0.773 11.586 21.672 1 96.38 164 VAL B C 1
ATOM 3444 O O . VAL B 1 164 ? 0.094 12.203 22.5 1 96.38 164 VAL B O 1
ATOM 3447 N N . PHE B 1 165 ? 0.833 10.273 21.641 1 94.5 165 PHE B N 1
ATOM 3448 C CA . PHE B 1 165 ? 0.001 9.484 22.547 1 94.5 165 PHE B CA 1
ATOM 3449 C C . PHE B 1 165 ? 0.459 9.648 23.984 1 94.5 165 PHE B C 1
ATOM 3451 O O . PHE B 1 165 ? -0.363 9.695 24.906 1 94.5 165 PHE B O 1
ATOM 3458 N N . ASP B 1 166 ? 1.763 9.711 24.203 1 94.94 166 ASP B N 1
ATOM 3459 C CA . ASP B 1 166 ? 2.277 9.969 25.547 1 94.94 166 ASP B CA 1
ATOM 3460 C C . ASP B 1 166 ? 1.861 11.352 26.031 1 94.94 166 ASP B C 1
ATOM 3462 O O . ASP B 1 166 ? 1.556 11.531 27.219 1 94.94 166 ASP B O 1
ATOM 3466 N N . ALA B 1 167 ? 1.86 12.328 25.172 1 94.81 167 ALA B N 1
ATOM 3467 C CA . ALA B 1 167 ? 1.414 13.672 25.516 1 94.81 167 ALA B CA 1
ATOM 3468 C C . ALA B 1 167 ? -0.068 13.68 25.891 1 94.81 167 ALA B C 1
ATOM 3470 O O . ALA B 1 167 ? -0.47 14.312 26.859 1 94.81 167 ALA B O 1
ATOM 3471 N N . LEU B 1 168 ? -0.834 12.938 25.109 1 91.69 168 LEU B N 1
ATOM 3472 C CA . LEU B 1 168 ? -2.264 12.828 25.391 1 91.69 168 LEU B CA 1
ATOM 3473 C C . LEU B 1 168 ? -2.508 12.195 26.75 1 91.69 168 LEU B C 1
ATOM 3475 O O . LEU B 1 168 ? -3.426 12.594 27.469 1 91.69 168 LEU B O 1
ATOM 3479 N N . ALA B 1 169 ? -1.754 11.227 27.062 1 88.88 169 ALA B N 1
ATOM 3480 C CA . ALA B 1 169 ? -1.904 10.516 28.328 1 88.88 169 ALA B CA 1
ATOM 3481 C C . ALA B 1 169 ? -1.632 11.438 29.516 1 88.88 169 ALA B C 1
ATOM 3483 O O . ALA B 1 169 ? -2.141 11.211 30.609 1 88.88 169 ALA B O 1
ATOM 3484 N N . GLN B 1 170 ? -0.805 12.406 29.281 1 86.94 170 GLN B N 1
ATOM 3485 C CA . GLN B 1 170 ? -0.456 13.344 30.344 1 86.94 170 GLN B CA 1
ATOM 3486 C C . GLN B 1 170 ? -1.55 14.391 30.531 1 86.94 170 GLN B C 1
ATOM 3488 O O . GLN B 1 170 ? -1.591 15.07 31.562 1 86.94 170 GLN B O 1
ATOM 3493 N N . LEU B 1 171 ? -2.256 14.609 29.469 1 82.88 171 LEU B N 1
ATOM 3494 C CA . LEU B 1 171 ? -3.27 15.656 29.5 1 82.88 171 LEU B CA 1
ATOM 3495 C C . LEU B 1 171 ? -4.578 15.125 30.078 1 82.88 171 LEU B C 1
ATOM 3497 O O . LEU B 1 171 ? -5.121 14.141 29.578 1 82.88 171 LEU B O 1
ATOM 3501 N N . ALA B 1 172 ? -4.656 15.242 31.484 1 63.84 172 ALA B N 1
ATOM 3502 C CA . ALA B 1 172 ? -5.914 14.961 32.156 1 63.84 172 ALA B CA 1
ATOM 3503 C C . ALA B 1 172 ? -7 15.953 31.75 1 63.84 172 ALA B C 1
ATOM 3505 O O . ALA B 1 172 ? -6.723 17.125 31.531 1 63.84 172 ALA B O 1
ATOM 3506 N N . GLY B 1 173 ? -8.164 15.461 31.062 1 57.38 173 GLY B N 1
ATOM 3507 C CA . GLY B 1 173 ? -9.273 16.375 30.859 1 57.38 173 GLY B CA 1
ATOM 3508 C C . GLY B 1 173 ? -9.297 16.984 29.469 1 57.38 173 GLY B C 1
ATOM 3509 O O . GLY B 1 173 ? -10 17.969 29.219 1 57.38 173 GLY B O 1
ATOM 3510 N N . VAL B 1 174 ? -8.234 16.734 28.734 1 57.19 174 VAL B N 1
ATOM 3511 C CA . VAL B 1 174 ? -8.312 17.359 27.422 1 57.19 174 VAL B CA 1
ATOM 3512 C C . VAL B 1 174 ? -9.555 16.875 26.688 1 57.19 174 VAL B C 1
ATOM 3514 O O . VAL B 1 174 ? -10.039 15.758 26.938 1 57.19 174 VAL B O 1
ATOM 3517 N N . ALA B 1 175 ? -10.172 17.844 26.016 1 63.12 175 ALA B N 1
ATOM 3518 C CA . ALA B 1 175 ? -11.391 17.641 25.234 1 63.12 175 ALA B CA 1
ATOM 3519 C C . ALA B 1 175 ? -11.266 16.422 24.328 1 63.12 175 ALA B C 1
ATOM 3521 O O . ALA B 1 175 ? -10.164 16.047 23.906 1 63.12 175 ALA B O 1
ATOM 3522 N N . PRO B 1 176 ? -12.344 15.852 24.219 1 67.5 176 PRO B N 1
ATOM 3523 C CA . PRO B 1 176 ? -12.438 14.734 23.281 1 67.5 176 PRO B CA 1
ATOM 3524 C C . PRO B 1 176 ? -11.906 15.086 21.891 1 67.5 176 PRO B C 1
ATOM 3526 O O . PRO B 1 176 ? -12.062 16.219 21.438 1 67.5 176 PRO B O 1
ATOM 3529 N N . ALA B 1 177 ? -11.117 14.227 21.484 1 84.81 177 ALA B N 1
ATOM 3530 C CA . ALA B 1 177 ? -10.602 14.461 20.141 1 84.81 177 ALA B CA 1
ATOM 3531 C C . ALA B 1 177 ? -10.656 13.18 19.297 1 84.81 177 ALA B C 1
ATOM 3533 O O . ALA B 1 177 ? -10.531 12.078 19.844 1 84.81 177 ALA B O 1
ATOM 3534 N N . TRP B 1 178 ? -11.016 13.422 18.078 1 92.62 178 TRP B N 1
ATOM 3535 C CA . TRP B 1 178 ? -10.812 12.352 17.109 1 92.62 178 TRP B CA 1
ATOM 3536 C C . TRP B 1 178 ? -9.336 12.18 16.781 1 92.62 178 TRP B C 1
ATOM 3538 O O . TRP B 1 178 ? -8.609 13.164 16.625 1 92.62 178 TRP B O 1
ATOM 3548 N N . ILE B 1 179 ? -8.93 10.938 16.766 1 94.62 179 ILE B N 1
ATOM 3549 C CA . ILE B 1 179 ? -7.559 10.625 16.375 1 94.62 179 ILE B CA 1
ATOM 3550 C C . ILE B 1 179 ? -7.555 9.875 15.039 1 94.62 179 ILE B C 1
ATOM 3552 O O . ILE B 1 179 ? -8.172 8.82 14.914 1 94.62 179 ILE B O 1
ATOM 3556 N N . VAL B 1 180 ? -6.91 10.469 14.094 1 96.94 180 VAL B N 1
ATOM 3557 C CA . VAL B 1 180 ? -6.812 9.875 12.758 1 96.94 180 VAL B CA 1
ATOM 3558 C C . VAL B 1 180 ? -5.379 9.414 12.508 1 96.94 180 VAL B C 1
ATOM 3560 O O . VAL B 1 180 ? -4.465 10.234 12.391 1 96.94 180 VAL B O 1
ATOM 3563 N N . GLU B 1 181 ? -5.188 8.133 12.422 1 96.94 181 GLU B N 1
ATOM 3564 C CA . GLU B 1 181 ? -3.883 7.566 12.086 1 96.94 181 GLU B CA 1
ATOM 3565 C C . GLU B 1 181 ? -3.719 7.422 10.578 1 96.94 181 GLU B C 1
ATOM 3567 O O . GLU B 1 181 ? -4.625 6.941 9.891 1 96.94 181 GLU B O 1
ATOM 3572 N N . THR B 1 182 ? -2.559 7.832 10.117 1 96.31 182 THR B N 1
ATOM 3573 C CA . THR B 1 182 ? -2.316 7.871 8.68 1 96.31 182 THR B CA 1
ATOM 3574 C C . THR B 1 182 ? -1.101 7.023 8.312 1 96.31 182 THR B C 1
ATOM 3576 O O . THR B 1 182 ? -0.24 6.77 9.156 1 96.31 182 THR B O 1
ATOM 3579 N N . GLU B 1 183 ? -1.113 6.523 6.992 1 93.44 183 GLU B N 1
ATOM 3580 C CA . GLU B 1 183 ? 0.023 5.781 6.453 1 93.44 183 GLU B CA 1
ATOM 3581 C C . GLU B 1 183 ? 0.932 6.688 5.625 1 93.44 183 GLU B C 1
ATOM 3583 O O . GLU B 1 183 ? 0.46 7.621 4.973 1 93.44 183 GLU B O 1
ATOM 3588 N N . TYR B 1 184 ? 2.266 6.387 5.641 1 92.5 184 TYR B N 1
ATOM 3589 C CA . TYR B 1 184 ? 3.256 7.094 4.84 1 92.5 184 TYR B CA 1
ATOM 3590 C C . TYR B 1 184 ? 4.086 6.117 4.012 1 92.5 184 TYR B C 1
ATOM 3592 O O . TYR B 1 184 ? 3.729 5.793 2.879 1 92.5 184 TYR B O 1
ATOM 3600 N N . TRP B 1 185 ? 5.004 5.414 4.676 1 87.31 185 TRP B N 1
ATOM 3601 C CA . TRP B 1 185 ? 5.859 4.477 3.957 1 87.31 185 TRP B CA 1
ATOM 3602 C C . TRP B 1 185 ? 5.371 3.043 4.145 1 87.31 185 TRP B C 1
ATOM 3604 O O . TRP B 1 185 ? 5.266 2.285 3.178 1 87.31 185 TRP B O 1
ATOM 3614 N N . ALA B 1 186 ? 5.098 2.725 5.383 1 88.56 186 ALA B N 1
ATOM 3615 C CA . ALA B 1 186 ? 4.445 1.439 5.621 1 88.56 186 ALA B CA 1
ATOM 3616 C C . ALA B 1 186 ? 2.926 1.59 5.641 1 88.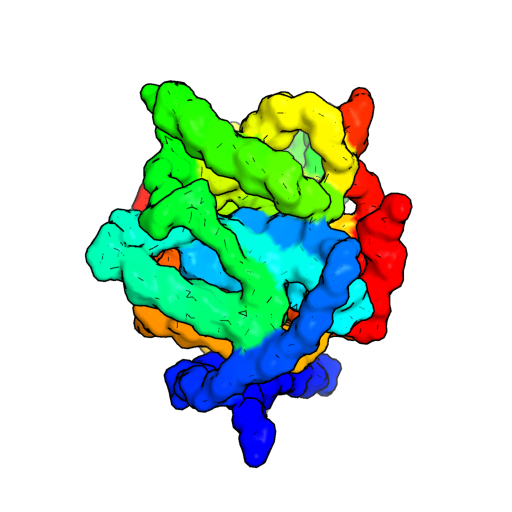56 186 ALA B C 1
ATOM 3618 O O . ALA B 1 186 ? 2.391 2.453 6.336 1 88.56 186 ALA B O 1
ATOM 3619 N N . PRO B 1 187 ? 2.293 0.745 4.91 1 89.06 187 PRO B N 1
ATOM 3620 C CA . PRO B 1 187 ? 0.839 0.89 4.816 1 89.06 187 PRO B CA 1
ATOM 3621 C C . PRO B 1 187 ? 0.119 0.473 6.098 1 89.06 187 PRO B C 1
ATOM 3623 O O . PRO B 1 187 ? 0.643 -0.333 6.867 1 89.06 187 PRO B O 1
ATOM 3626 N N . LEU B 1 188 ? -1.001 1.109 6.301 1 89.94 188 LEU B N 1
ATOM 3627 C CA . LEU B 1 188 ? -1.929 0.749 7.367 1 89.94 188 LEU B CA 1
ATOM 3628 C C . LEU B 1 188 ? -2.645 -0.56 7.047 1 89.94 188 LEU B C 1
ATOM 3630 O O . LEU B 1 188 ? -3.326 -0.664 6.027 1 89.94 188 LEU B O 1
ATOM 3634 N N . VAL B 1 189 ? -2.51 -1.578 7.887 1 85.56 189 VAL B N 1
ATOM 3635 C CA . VAL B 1 189 ? -3.037 -2.908 7.602 1 85.56 189 VAL B CA 1
ATOM 3636 C C . VAL B 1 189 ? -4.488 -3 8.07 1 85.56 189 VAL B C 1
ATOM 3638 O O . VAL B 1 189 ? -5.25 -3.844 7.594 1 85.56 189 VAL B O 1
ATOM 3641 N N . THR B 1 190 ? -4.891 -2.084 9.039 1 89.19 190 THR B N 1
ATOM 3642 C CA . THR B 1 190 ? -6.246 -2.166 9.57 1 89.19 190 THR B CA 1
ATOM 3643 C C . THR B 1 190 ? -6.961 -0.826 9.43 1 89.19 190 THR B C 1
ATOM 3645 O O . THR B 1 190 ? -7.43 -0.26 10.422 1 89.19 190 THR B O 1
ATOM 3648 N N . PRO B 1 191 ? -7.035 -0.326 8.227 1 93.75 191 PRO B N 1
ATOM 3649 C CA . PRO B 1 191 ? -7.805 0.908 8.062 1 93.75 191 PRO B CA 1
ATOM 3650 C C . PRO B 1 191 ? -9.297 0.71 8.312 1 93.75 191 PRO B C 1
ATOM 3652 O O . PRO B 1 191 ? -9.82 -0.388 8.109 1 93.75 191 PRO B O 1
ATOM 3655 N N . ASN B 1 192 ? -9.969 1.745 8.82 1 94.44 192 ASN B N 1
ATOM 3656 C CA . ASN B 1 192 ? -11.414 1.683 8.992 1 94.44 192 ASN B CA 1
ATOM 3657 C C . ASN B 1 192 ? -12.102 2.893 8.367 1 94.44 192 ASN B C 1
ATOM 3659 O O . ASN B 1 192 ? -13.305 3.088 8.555 1 94.44 192 ASN B O 1
ATOM 3663 N N . LEU B 1 193 ? -11.32 3.717 7.676 1 95 193 LEU B N 1
ATOM 3664 C CA . LEU B 1 193 ? -11.852 4.898 7.004 1 95 193 LEU B CA 1
ATOM 3665 C C . LEU B 1 193 ? -11.188 5.094 5.645 1 95 193 LEU B C 1
ATOM 3667 O O . LEU B 1 193 ? -9.961 5.086 5.543 1 95 193 LEU B O 1
ATOM 3671 N N . MET B 1 194 ? -11.938 5.176 4.598 1 95.31 194 MET B N 1
ATOM 3672 C CA . MET B 1 194 ? -11.484 5.523 3.256 1 95.31 194 MET B CA 1
ATOM 3673 C C . MET B 1 194 ? -12.109 6.832 2.791 1 95.31 194 MET B C 1
ATOM 3675 O O . MET B 1 194 ? -13.336 6.949 2.73 1 95.31 194 MET B O 1
ATOM 3679 N N . VAL B 1 195 ? -11.312 7.789 2.48 1 96.19 195 VAL B N 1
ATOM 3680 C CA . VAL B 1 195 ? -11.797 9.102 2.059 1 96.19 195 VAL B CA 1
ATOM 3681 C C . VAL B 1 195 ? -11.406 9.352 0.602 1 96.19 195 VAL B C 1
ATOM 3683 O O . VAL B 1 195 ? -10.227 9.453 0.279 1 96.19 195 VAL B O 1
ATOM 3686 N N . GLY B 1 196 ? -12.422 9.477 -0.252 1 95.94 196 GLY B N 1
ATOM 3687 C CA . GLY B 1 196 ? -12.203 9.773 -1.658 1 95.94 196 GLY B CA 1
ATOM 3688 C C . GLY B 1 196 ? -11.734 11.195 -1.902 1 95.94 196 GLY B C 1
ATOM 3689 O O . GLY B 1 196 ? -12.031 12.094 -1.111 1 95.94 196 GLY B O 1
ATOM 3690 N N . SER B 1 197 ? -11.016 11.391 -2.93 1 96.19 197 SER B N 1
ATOM 3691 C CA . SER B 1 197 ? -10.469 12.695 -3.291 1 96.19 197 SER B CA 1
ATOM 3692 C C . SER B 1 197 ? -10.766 13.031 -4.746 1 96.19 197 SER B C 1
ATOM 3694 O O . SER B 1 197 ? -10.75 12.156 -5.613 1 96.19 197 SER B O 1
ATOM 3696 N N . SER B 1 198 ? -10.977 14.297 -5.031 1 95.69 198 SER B N 1
ATOM 3697 C CA . SER B 1 198 ? -11.141 14.773 -6.402 1 95.69 198 SER B CA 1
ATOM 3698 C C . SER B 1 198 ? -9.797 14.938 -7.102 1 95.69 198 SER B C 1
ATOM 3700 O O . SER B 1 198 ? -8.75 14.977 -6.445 1 95.69 198 SER B O 1
ATOM 3702 N N . VAL B 1 199 ? -9.828 15.102 -8.406 1 96.25 199 VAL B N 1
ATOM 3703 C CA . VAL B 1 199 ? -8.633 15.359 -9.195 1 96.25 199 VAL B CA 1
ATOM 3704 C C . VAL B 1 199 ? -7.957 16.641 -8.711 1 96.25 199 VAL B C 1
ATOM 3706 O O . VAL B 1 199 ? -6.734 16.688 -8.562 1 96.25 199 VAL B O 1
ATOM 3709 N N . ASP B 1 200 ? -8.734 17.625 -8.391 1 93.56 200 ASP B N 1
ATOM 3710 C CA . ASP B 1 200 ? -8.203 18.906 -7.953 1 93.56 200 ASP B CA 1
ATOM 3711 C C . ASP B 1 200 ? -7.492 18.781 -6.609 1 93.56 200 ASP B C 1
ATOM 3713 O O . ASP B 1 200 ? -6.41 19.344 -6.414 1 93.56 200 ASP B O 1
ATOM 3717 N N . ASP B 1 201 ? -8.141 18.047 -5.684 1 94.75 201 ASP B N 1
ATOM 3718 C CA . ASP B 1 201 ? -7.516 17.844 -4.379 1 94.75 201 ASP B CA 1
ATOM 3719 C C . ASP B 1 201 ? -6.168 17.141 -4.523 1 94.75 201 ASP B C 1
ATOM 3721 O O . ASP B 1 201 ? -5.176 17.547 -3.922 1 94.75 201 ASP B O 1
ATOM 3725 N N . VAL B 1 202 ? -6.152 16.125 -5.352 1 97.38 202 VAL B N 1
ATOM 3726 C CA . VAL B 1 202 ? -4.934 15.352 -5.531 1 97.38 202 VAL B CA 1
ATOM 3727 C C . VAL B 1 202 ? -3.865 16.203 -6.207 1 97.38 202 VAL B C 1
ATOM 3729 O O . VAL B 1 202 ? -2.695 16.172 -5.816 1 97.38 202 VAL B O 1
ATOM 3732 N N . ALA B 1 203 ? -4.25 17 -7.168 1 95.19 203 ALA B N 1
ATOM 3733 C CA . ALA B 1 203 ? -3.311 17.891 -7.844 1 95.19 203 ALA B CA 1
ATOM 3734 C C . ALA B 1 203 ? -2.688 18.875 -6.863 1 95.19 203 ALA B C 1
ATOM 3736 O O . ALA B 1 203 ? -1.491 19.156 -6.934 1 95.19 203 ALA B O 1
ATOM 3737 N N . ASP B 1 204 ? -3.488 19.344 -5.969 1 93.88 204 ASP B N 1
ATOM 3738 C CA . ASP B 1 204 ? -2.982 20.281 -4.977 1 93.88 204 ASP B CA 1
ATOM 3739 C C . ASP B 1 204 ? -2.01 19.594 -4.016 1 93.88 204 ASP B C 1
ATOM 3741 O O . ASP B 1 204 ? -1.016 20.188 -3.602 1 93.88 204 ASP B O 1
ATOM 3745 N N . LEU B 1 205 ? -2.33 18.359 -3.643 1 96.25 205 LEU B N 1
ATOM 3746 C CA . LEU B 1 205 ? -1.399 17.625 -2.801 1 96.25 205 LEU B CA 1
ATOM 3747 C C . LEU B 1 205 ? -0.07 17.406 -3.518 1 96.25 205 LEU B C 1
ATOM 3749 O O . LEU B 1 205 ? 0.996 17.547 -2.912 1 96.25 205 LEU B O 1
ATOM 3753 N N . VAL B 1 206 ? -0.118 17.094 -4.801 1 96.31 206 VAL B N 1
ATOM 3754 C CA . VAL B 1 206 ? 1.095 16.875 -5.582 1 96.31 206 VAL B CA 1
ATOM 3755 C C . VAL B 1 206 ? 1.89 18.188 -5.672 1 96.31 206 VAL B C 1
ATOM 3757 O O . VAL B 1 206 ? 3.107 18.188 -5.484 1 96.31 206 VAL B O 1
ATOM 3760 N N . ALA B 1 207 ? 1.206 19.266 -5.918 1 94.12 207 ALA B N 1
ATOM 3761 C CA . ALA B 1 207 ? 1.865 20.562 -6.008 1 94.12 207 ALA B CA 1
ATOM 3762 C C . ALA B 1 207 ? 2.525 20.938 -4.684 1 94.12 207 ALA B C 1
ATOM 3764 O O . ALA B 1 207 ? 3.658 21.422 -4.664 1 94.12 207 ALA B O 1
ATOM 3765 N N . ALA B 1 208 ? 1.803 20.734 -3.605 1 94.56 208 ALA B N 1
ATOM 3766 C CA . ALA B 1 208 ? 2.357 21.016 -2.285 1 94.56 208 ALA B CA 1
ATOM 3767 C C . ALA B 1 208 ? 3.594 20.172 -2.014 1 94.56 208 ALA B C 1
ATOM 3769 O O . ALA B 1 208 ? 4.602 20.672 -1.509 1 94.56 208 ALA B O 1
ATOM 3770 N N . LEU B 1 209 ? 3.508 18.891 -2.365 1 95.56 209 LEU B N 1
ATOM 3771 C CA . LEU B 1 209 ? 4.637 17.984 -2.172 1 95.56 209 LEU B CA 1
ATOM 3772 C C . LEU B 1 209 ? 5.836 18.438 -2.998 1 95.56 209 LEU B C 1
ATOM 3774 O O . LEU B 1 209 ? 6.98 18.312 -2.551 1 95.56 209 LEU B O 1
ATOM 3778 N N . ALA B 1 210 ? 5.594 19 -4.145 1 93.88 210 ALA B N 1
ATOM 3779 C CA . ALA B 1 210 ? 6.652 19.453 -5.043 1 93.88 210 ALA B CA 1
ATOM 3780 C C . ALA B 1 210 ? 7.402 20.641 -4.457 1 93.88 210 ALA B C 1
ATOM 3782 O O . ALA B 1 210 ? 8.484 21 -4.926 1 93.88 210 ALA B O 1
ATOM 3783 N N . CYS B 1 211 ? 6.844 21.281 -3.457 1 92.44 211 CYS B N 1
ATOM 3784 C CA . CYS B 1 211 ? 7.523 22.375 -2.77 1 92.44 211 CYS B CA 1
ATOM 3785 C C . CYS B 1 211 ? 8.734 21.859 -1.999 1 92.44 211 CYS B C 1
ATOM 3787 O O . CYS B 1 211 ? 9.609 22.641 -1.608 1 92.44 211 CYS B O 1
ATOM 3789 N N . HIS B 1 212 ? 8.703 20.562 -1.688 1 93.44 212 HIS B N 1
ATOM 3790 C CA . HIS B 1 212 ? 9.836 19.969 -0.989 1 93.44 212 HIS B CA 1
ATOM 3791 C C . HIS B 1 212 ? 10.938 19.562 -1.966 1 93.44 212 HIS B C 1
ATOM 3793 O O . HIS B 1 212 ? 11.227 18.375 -2.121 1 93.44 212 HIS B O 1
ATOM 3799 N N . ARG B 1 213 ? 11.633 20.516 -2.43 1 89 213 ARG B N 1
ATOM 3800 C CA . ARG B 1 213 ? 12.477 20.453 -3.617 1 89 213 ARG B CA 1
ATOM 3801 C C . ARG B 1 213 ? 13.609 19.453 -3.42 1 89 213 ARG B C 1
ATOM 3803 O O . ARG B 1 213 ? 13.883 18.625 -4.297 1 89 213 ARG B O 1
ATOM 3810 N N . GLY B 1 214 ? 14.281 19.547 -2.328 1 84.56 214 GLY B N 1
ATOM 3811 C CA . GLY B 1 214 ? 15.383 18.641 -2.092 1 84.56 214 GLY B CA 1
ATOM 3812 C C . GLY B 1 214 ? 14.953 17.188 -2.051 1 84.56 214 GLY B C 1
ATOM 3813 O O . GLY B 1 214 ? 15.625 16.312 -2.611 1 84.56 214 GLY B O 1
ATOM 3814 N N . GLU B 1 215 ? 13.812 16.906 -1.45 1 88.44 215 GLU B N 1
ATOM 3815 C CA . GLU B 1 215 ? 13.32 15.547 -1.302 1 88.44 215 GLU B CA 1
ATOM 3816 C C . GLU B 1 215 ? 12.836 14.984 -2.637 1 88.44 215 GLU B C 1
ATOM 3818 O O . GLU B 1 215 ? 13.125 13.836 -2.977 1 88.44 215 GLU B O 1
ATOM 3823 N N . VAL B 1 216 ? 12.094 15.828 -3.457 1 89.06 216 VAL B N 1
ATOM 3824 C CA . VAL B 1 216 ? 11.5 15.312 -4.684 1 89.06 216 VAL B CA 1
ATOM 3825 C C . VAL B 1 216 ? 12.562 15.188 -5.77 1 89.06 216 VAL B C 1
ATOM 3827 O O . VAL B 1 216 ? 12.414 14.422 -6.719 1 89.06 216 VAL B O 1
ATOM 3830 N N . ALA B 1 217 ? 13.672 15.906 -5.641 1 84.56 217 ALA B N 1
ATOM 3831 C CA . ALA B 1 217 ? 14.797 15.742 -6.559 1 84.56 217 ALA B CA 1
ATOM 3832 C C . ALA B 1 217 ? 15.492 14.398 -6.344 1 84.56 217 ALA B C 1
ATOM 3834 O O . ALA B 1 217 ? 15.938 13.766 -7.301 1 84.56 217 ALA B O 1
ATOM 3835 N N . ARG B 1 218 ? 15.469 14.016 -5.137 1 82.12 218 ARG B N 1
ATOM 3836 C CA . ARG B 1 218 ? 16.109 12.75 -4.773 1 82.12 218 ARG B CA 1
ATOM 3837 C C . ARG B 1 218 ? 15.211 11.562 -5.121 1 82.12 218 ARG B C 1
ATOM 3839 O O . ARG B 1 218 ? 15.688 10.539 -5.598 1 82.12 218 ARG B O 1
ATOM 3846 N N . ASN B 1 219 ? 13.992 11.648 -4.809 1 83.12 219 ASN B N 1
ATOM 3847 C CA . ASN B 1 219 ? 12.922 10.68 -5.031 1 83.12 219 ASN B CA 1
ATOM 3848 C C . ASN B 1 219 ? 11.625 11.367 -5.461 1 83.12 219 ASN B C 1
ATOM 3850 O O . ASN B 1 219 ? 10.969 12.031 -4.656 1 83.12 219 ASN B O 1
ATOM 3854 N N . ALA B 1 220 ? 11.305 11.133 -6.758 1 88.81 220 ALA B N 1
ATOM 3855 C CA . ALA B 1 220 ? 10.148 11.844 -7.297 1 88.81 220 ALA B CA 1
ATOM 3856 C C . ALA B 1 220 ? 8.844 11.203 -6.824 1 88.81 220 ALA B C 1
ATOM 3858 O O . ALA B 1 220 ? 7.953 10.93 -7.629 1 88.81 220 ALA B O 1
ATOM 3859 N N . TYR B 1 221 ? 8.727 11.039 -5.512 1 91.56 221 TYR B N 1
ATOM 3860 C CA . TYR B 1 221 ? 7.59 10.312 -4.953 1 91.56 221 TYR B CA 1
ATOM 3861 C C . TYR B 1 221 ? 6.312 11.141 -5.047 1 91.56 221 TYR B C 1
ATOM 3863 O O . TYR B 1 221 ? 5.211 10.609 -4.887 1 91.56 221 TYR B O 1
ATOM 3871 N N . HIS B 1 222 ? 6.465 12.469 -5.289 1 94.19 222 HIS B N 1
ATOM 3872 C CA . HIS B 1 222 ? 5.277 13.289 -5.488 1 94.19 222 HIS B CA 1
ATOM 3873 C C . HIS B 1 222 ? 4.504 12.852 -6.727 1 94.19 222 HIS B C 1
ATOM 3875 O O . HIS B 1 222 ? 3.271 12.922 -6.754 1 94.19 222 HIS B O 1
ATOM 3881 N N . LEU B 1 223 ? 5.191 12.305 -7.676 1 95.25 223 LEU B N 1
ATOM 3882 C CA . LEU B 1 223 ? 4.559 11.875 -8.914 1 95.25 223 LEU B CA 1
ATOM 3883 C C . LEU B 1 223 ? 3.871 10.523 -8.734 1 95.25 223 LEU B C 1
ATOM 3885 O O . LEU B 1 223 ? 3.018 10.141 -9.539 1 95.25 223 LEU B O 1
ATOM 3889 N N . ALA B 1 224 ? 4.223 9.789 -7.719 1 96.19 224 ALA B N 1
ATOM 3890 C CA . ALA B 1 224 ? 3.631 8.484 -7.445 1 96.19 224 ALA B CA 1
ATOM 3891 C C . ALA B 1 224 ? 2.389 8.617 -6.57 1 96.19 224 ALA B C 1
ATOM 3893 O O . ALA B 1 224 ? 1.65 7.648 -6.379 1 96.19 224 ALA B O 1
ATOM 3894 N N . LEU B 1 225 ? 2.145 9.789 -6.039 1 97 225 LEU B N 1
ATOM 3895 C CA . LEU B 1 225 ? 1.066 9.992 -5.078 1 97 225 LEU B CA 1
ATOM 3896 C C . LEU B 1 225 ? -0.28 9.602 -5.68 1 97 225 LEU B C 1
ATOM 3898 O O . LEU B 1 225 ? -1.052 8.867 -5.062 1 97 225 LEU B O 1
ATOM 3902 N N . PRO B 1 226 ? -0.621 10.047 -6.961 1 97.94 226 PRO B N 1
ATOM 3903 C CA . PRO B 1 226 ? -1.902 9.625 -7.523 1 97.94 226 PRO B CA 1
ATOM 3904 C C . PRO B 1 226 ? -2.031 8.102 -7.613 1 97.94 226 PRO B C 1
ATOM 3906 O O . PRO B 1 226 ? -3.094 7.551 -7.312 1 97.94 226 PRO B O 1
ATOM 3909 N N . ALA B 1 227 ? -0.967 7.465 -8.016 1 97.94 227 ALA B N 1
ATOM 3910 C CA . ALA B 1 227 ? -0.974 6.008 -8.109 1 97.94 227 ALA B CA 1
ATOM 3911 C C . ALA B 1 227 ? -1.208 5.367 -6.742 1 97.94 227 ALA B C 1
ATOM 3913 O O . ALA B 1 227 ? -1.948 4.387 -6.629 1 97.94 227 ALA B O 1
ATOM 3914 N N . GLY B 1 228 ? -0.541 5.898 -5.758 1 97 228 GLY B N 1
ATOM 3915 C CA . GLY B 1 228 ? -0.77 5.414 -4.406 1 97 228 GLY B CA 1
ATOM 3916 C C . GLY B 1 228 ? -2.213 5.551 -3.961 1 97 228 GLY B C 1
ATOM 3917 O O . GLY B 1 228 ? -2.734 4.684 -3.258 1 97 228 GLY B O 1
ATOM 3918 N N . MET B 1 229 ? -2.846 6.582 -4.375 1 97.75 229 MET B N 1
ATOM 3919 C CA . MET B 1 229 ? -4.23 6.832 -3.984 1 97.75 229 MET B CA 1
ATOM 3920 C C . MET B 1 229 ? -5.188 5.938 -4.766 1 97.75 229 MET B C 1
ATOM 3922 O O . MET B 1 229 ? -6.258 5.582 -4.27 1 97.75 229 MET B O 1
ATOM 3926 N N . ILE B 1 230 ? -4.84 5.586 -5.992 1 97.38 230 ILE B N 1
ATOM 3927 C CA . ILE B 1 230 ? -5.59 4.586 -6.746 1 97.38 230 ILE B CA 1
ATOM 3928 C C . ILE B 1 230 ? -5.477 3.227 -6.062 1 97.38 230 ILE B C 1
ATOM 3930 O O . ILE B 1 230 ? -6.473 2.521 -5.898 1 97.38 230 ILE B O 1
ATOM 3934 N N . GLU B 1 231 ? -4.262 2.881 -5.648 1 95.88 231 GLU B N 1
ATOM 3935 C CA . GLU B 1 231 ? -4.023 1.635 -4.926 1 95.88 231 GLU B CA 1
ATOM 3936 C C . GLU B 1 231 ? -4.805 1.602 -3.615 1 95.88 231 GLU B C 1
ATOM 3938 O O . GLU B 1 231 ? -5.305 0.549 -3.211 1 95.88 231 GLU B O 1
ATOM 3943 N N . ALA B 1 232 ? -4.914 2.723 -2.973 1 95.69 232 ALA B N 1
ATOM 3944 C CA . ALA B 1 232 ? -5.68 2.809 -1.731 1 95.69 232 ALA B CA 1
ATOM 3945 C C . ALA B 1 232 ? -7.152 2.477 -1.971 1 95.69 232 ALA B C 1
ATOM 3947 O O . ALA B 1 232 ? -7.805 1.879 -1.114 1 95.69 232 ALA B O 1
ATOM 3948 N N . VAL B 1 233 ? -7.68 2.873 -3.121 1 94.62 233 VAL B N 1
ATOM 3949 C CA . VAL B 1 233 ? -9.055 2.525 -3.457 1 94.62 233 VAL B CA 1
ATOM 3950 C C . VAL B 1 233 ? -9.188 1.01 -3.594 1 94.62 233 VAL B C 1
ATOM 3952 O O . VAL B 1 233 ? -10.117 0.408 -3.049 1 94.62 233 VAL B O 1
ATOM 3955 N N . ARG B 1 234 ? -8.219 0.446 -4.273 1 92.31 234 ARG B N 1
ATOM 3956 C CA . ARG B 1 234 ? -8.234 -1 -4.469 1 92.31 234 ARG B CA 1
ATOM 3957 C C . ARG B 1 234 ? -8.203 -1.732 -3.131 1 92.31 234 ARG B C 1
ATOM 3959 O O . ARG B 1 234 ? -9.086 -2.547 -2.846 1 92.31 234 ARG B O 1
ATOM 3966 N N . ARG B 1 235 ? -7.27 -1.451 -2.25 1 92.25 235 ARG B N 1
ATOM 3967 C CA . ARG B 1 235 ? -7.109 -2.123 -0.963 1 92.25 235 ARG B CA 1
ATOM 3968 C C . ARG B 1 235 ? -8.273 -1.799 -0.029 1 92.25 235 ARG B C 1
ATOM 3970 O O . ARG B 1 235 ? -8.781 -2.68 0.666 1 92.25 235 ARG B O 1
ATOM 3977 N N . GLY B 1 236 ? -8.641 -0.505 -0.043 1 92.69 236 GLY B N 1
ATOM 3978 C CA . GLY B 1 236 ? -9.695 -0.048 0.852 1 92.69 236 GLY B CA 1
ATOM 3979 C C . GLY B 1 236 ? -11.039 -0.684 0.564 1 92.69 236 GLY B C 1
ATOM 3980 O O . GLY B 1 236 ? -11.844 -0.887 1.477 1 92.69 236 GLY B O 1
ATOM 3981 N N . THR B 1 237 ? -11.297 -0.969 -0.713 1 90.5 237 THR B N 1
ATOM 3982 C CA . THR B 1 237 ? -12.539 -1.636 -1.085 1 90.5 237 THR B CA 1
ATOM 3983 C C . THR B 1 237 ? -12.68 -2.963 -0.347 1 90.5 237 THR B C 1
ATOM 3985 O O . THR B 1 237 ? -13.773 -3.303 0.124 1 90.5 237 THR B O 1
ATOM 3988 N N . GLU B 1 238 ? -11.578 -3.611 -0.184 1 87.56 238 GLU B N 1
ATOM 3989 C CA . GLU B 1 238 ? -11.609 -4.91 0.485 1 87.56 238 GLU B CA 1
ATOM 3990 C C . GLU B 1 238 ? -11.43 -4.758 1.992 1 87.56 238 GLU B C 1
ATOM 3992 O O . GLU B 1 238 ? -12.148 -5.375 2.775 1 87.56 238 GLU B O 1
ATOM 3997 N N . LEU B 1 239 ? -10.602 -3.873 2.479 1 89 239 LEU B N 1
ATOM 3998 C CA . LEU B 1 239 ? -10.195 -3.795 3.875 1 89 239 LEU B CA 1
ATOM 3999 C C . LEU B 1 239 ? -11.18 -2.967 4.691 1 89 239 LEU B C 1
ATOM 4001 O O . LEU B 1 239 ? -11.352 -3.197 5.891 1 89 239 LEU B O 1
ATOM 4005 N N . VAL B 1 240 ? -11.828 -1.96 4.082 1 89.81 240 VAL B N 1
ATOM 4006 C CA . VAL B 1 240 ? -12.719 -1.056 4.801 1 89.81 240 VAL B CA 1
ATOM 4007 C C . VAL B 1 240 ? -14.172 -1.434 4.52 1 89.81 240 VAL B C 1
ATOM 4009 O O . VAL B 1 240 ? -14.961 -1.633 5.445 1 89.81 240 VAL B O 1
ATOM 4012 N N . LYS B 1 241 ? -14.531 -1.604 3.242 1 84.19 241 LYS B N 1
ATOM 4013 C CA . LYS B 1 241 ? -15.914 -1.896 2.873 1 84.19 241 LYS B CA 1
ATOM 4014 C C . LYS B 1 241 ? -16.25 -3.363 3.123 1 84.19 241 LYS B C 1
ATOM 4016 O O . LYS B 1 241 ? -17.422 -3.709 3.344 1 84.19 241 LYS B O 1
ATOM 4021 N N . GLY B 1 242 ? -15.203 -4.258 2.977 1 83.5 242 GLY B N 1
ATOM 4022 C CA . GLY B 1 242 ? -15.414 -5.684 3.178 1 83.5 242 GLY B CA 1
ATOM 4023 C C . GLY B 1 242 ? -15.078 -6.516 1.952 1 83.5 242 GLY B C 1
ATOM 4024 O O . GLY B 1 242 ? -15.328 -6.086 0.822 1 83.5 242 GLY B O 1
ATOM 4025 N N . TYR B 1 243 ? -14.633 -7.645 2.184 1 78.94 243 TYR B N 1
ATOM 4026 C CA . TYR B 1 243 ? -14.203 -8.516 1.098 1 78.94 243 TYR B CA 1
ATOM 4027 C C . TYR B 1 243 ? -15.375 -8.875 0.187 1 78.94 243 TYR B C 1
ATOM 4029 O O . TYR B 1 243 ? -16.453 -9.227 0.663 1 78.94 243 TYR B O 1
ATOM 4037 N N . GLY B 1 244 ? -15.094 -8.727 -1.099 1 78.44 244 GLY B N 1
ATOM 4038 C CA . GLY B 1 244 ? -16.094 -9.125 -2.082 1 78.44 244 GLY B CA 1
ATOM 4039 C C . GLY B 1 244 ? -17.062 -8.008 -2.422 1 78.44 244 GLY B C 1
ATOM 4040 O O . GLY B 1 244 ? -17.969 -8.195 -3.234 1 78.44 244 GLY B O 1
ATOM 4041 N N . THR B 1 245 ? -16.875 -6.789 -1.821 1 82.06 245 THR B N 1
ATOM 4042 C CA . THR B 1 245 ? -17.766 -5.672 -2.09 1 82.06 245 THR B CA 1
ATOM 4043 C C . THR B 1 245 ? -17.344 -4.926 -3.35 1 82.06 245 THR B C 1
ATOM 4045 O O . THR B 1 245 ? -16.203 -5.086 -3.816 1 82.06 245 THR B O 1
ATOM 4048 N N . ALA B 1 246 ? -18.266 -4.184 -3.887 1 85.19 246 ALA B N 1
ATOM 4049 C CA . ALA B 1 246 ? -17.984 -3.361 -5.059 1 85.19 246 ALA B CA 1
ATOM 4050 C C . ALA B 1 246 ? -17.156 -2.129 -4.68 1 85.19 246 ALA B C 1
ATOM 4052 O O . ALA B 1 246 ? -17.375 -1.533 -3.623 1 85.19 246 ALA B O 1
ATOM 4053 N N . ALA B 1 247 ? -16.312 -1.756 -5.59 1 83.44 247 ALA B N 1
ATOM 4054 C CA . ALA B 1 247 ? -15.5 -0.562 -5.371 1 83.44 247 ALA B CA 1
ATOM 4055 C C . ALA B 1 247 ? -16.359 0.698 -5.391 1 83.44 247 ALA B C 1
ATOM 4057 O O . ALA B 1 247 ? -17.359 0.766 -6.117 1 83.44 247 ALA B O 1
ATOM 4058 N N . PRO B 1 248 ? -16.016 1.68 -4.566 1 85.38 248 PRO B N 1
ATOM 4059 C CA . PRO B 1 248 ? -16.703 2.965 -4.66 1 85.38 248 PRO B CA 1
ATOM 4060 C C . PRO B 1 248 ? -16.422 3.699 -5.965 1 85.38 248 PRO B C 1
ATOM 4062 O O . PRO B 1 248 ? -15.461 3.359 -6.672 1 85.38 248 PRO B O 1
ATOM 4065 N N . ALA B 1 249 ? -17.25 4.609 -6.242 1 82.69 249 ALA B N 1
ATOM 4066 C CA . ALA B 1 249 ? -17.109 5.387 -7.473 1 82.69 249 ALA B CA 1
ATOM 4067 C C . ALA B 1 249 ? -16.078 6.504 -7.293 1 82.69 249 ALA B C 1
ATOM 4069 O O . ALA B 1 249 ? -16.422 7.688 -7.363 1 82.69 249 ALA B O 1
ATOM 4070 N N . CYS B 1 250 ? -14.906 6.238 -7.09 1 89.88 250 CYS B N 1
ATOM 4071 C CA . CYS B 1 250 ? -13.812 7.207 -7.031 1 89.88 250 CYS B CA 1
ATOM 4072 C C . CYS B 1 250 ? -12.508 6.582 -7.5 1 89.88 250 CYS B C 1
ATOM 4074 O O . CYS B 1 250 ? -12.281 5.387 -7.305 1 89.88 250 CYS B O 1
ATOM 4076 N N . HIS B 1 251 ? -11.656 7.395 -8.07 1 95.25 251 HIS B N 1
ATOM 4077 C CA . HIS B 1 251 ? -10.391 6.902 -8.594 1 95.25 251 HIS B CA 1
ATOM 4078 C C . HIS B 1 251 ? -9.273 7.039 -7.559 1 95.25 251 HIS B C 1
ATOM 4080 O O . HIS B 1 251 ? -8.289 6.301 -7.605 1 95.25 251 HIS B O 1
ATOM 4086 N N . PHE B 1 252 ? -9.469 8.023 -6.676 1 97.88 252 PHE B N 1
ATOM 4087 C CA . PHE B 1 252 ? -8.422 8.32 -5.703 1 97.88 252 PHE B CA 1
ATOM 4088 C C . PHE B 1 252 ? -8.984 8.328 -4.289 1 97.88 252 PHE B C 1
ATOM 4090 O O . PHE B 1 252 ? -10.102 8.812 -4.059 1 97.88 252 PHE B O 1
ATOM 4097 N N . ALA B 1 253 ? -8.227 7.789 -3.359 1 97.12 253 ALA B N 1
ATOM 4098 C CA . ALA B 1 253 ? -8.625 7.836 -1.955 1 97.12 253 ALA B CA 1
ATOM 4099 C C . ALA B 1 253 ? -7.41 7.73 -1.035 1 97.12 253 ALA B C 1
ATOM 4101 O O . ALA B 1 253 ? -6.297 7.469 -1.494 1 97.12 253 ALA B O 1
ATOM 4102 N N . THR B 1 254 ? -7.609 8.016 0.167 1 97.56 254 THR B N 1
ATOM 4103 C CA . THR B 1 254 ? -6.645 7.785 1.235 1 97.56 254 THR B CA 1
ATOM 4104 C C . THR B 1 254 ? -7.254 6.934 2.344 1 97.56 254 THR B C 1
ATOM 4106 O O . THR B 1 254 ? -8.43 7.09 2.682 1 97.56 254 THR B O 1
ATOM 4109 N N . LEU B 1 255 ? -6.457 6.027 2.887 1 96.31 255 LEU B N 1
ATOM 4110 C CA . LEU B 1 255 ? -6.902 5.148 3.965 1 96.31 255 LEU B CA 1
ATOM 4111 C C . LEU B 1 255 ? -6.406 5.656 5.316 1 96.31 255 LEU B C 1
ATOM 4113 O O . LEU B 1 255 ? -5.266 6.105 5.434 1 96.31 255 LEU B O 1
ATOM 4117 N N . TYR B 1 256 ? -7.305 5.609 6.359 1 96.75 256 TYR B N 1
ATOM 4118 C CA . TYR B 1 256 ? -7.008 6.043 7.719 1 96.75 256 TYR B CA 1
ATOM 4119 C C . TYR B 1 256 ? -7.527 5.031 8.734 1 96.75 256 TYR B C 1
ATOM 4121 O O . TYR B 1 256 ? -8.289 4.129 8.391 1 96.75 256 TYR B O 1
ATOM 4129 N N . ARG B 1 257 ? -7.066 5.125 9.906 1 95.81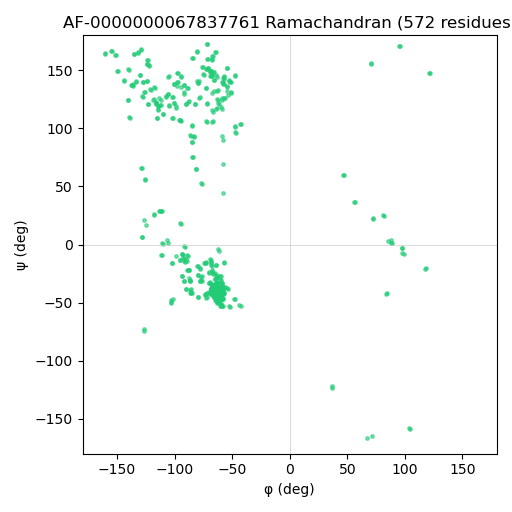 257 ARG B N 1
ATOM 4130 C CA . ARG B 1 257 ? -7.703 4.504 11.07 1 95.81 257 ARG B CA 1
ATOM 4131 C C . ARG B 1 257 ? -8.211 5.559 12.047 1 95.81 257 ARG B C 1
ATOM 4133 O O . ARG B 1 257 ? -7.434 6.367 12.555 1 95.81 257 ARG B O 1
ATOM 4140 N N . LEU B 1 258 ? -9.461 5.562 12.266 1 94.25 258 LEU B N 1
ATOM 4141 C CA . LEU B 1 258 ? -10.148 6.562 13.07 1 94.25 258 LEU B CA 1
ATOM 4142 C C . LEU B 1 258 ? -10.469 6.016 14.461 1 94.25 258 LEU B C 1
ATOM 4144 O O . LEU B 1 258 ? -10.969 4.898 14.594 1 94.25 258 LEU B O 1
ATOM 4148 N N . SER B 1 259 ? -10.062 6.734 15.453 1 92.19 259 SER B N 1
ATOM 4149 C CA . SER B 1 259 ? -10.43 6.453 16.844 1 92.19 259 SER B CA 1
ATOM 4150 C C . SER B 1 259 ? -10.914 7.711 17.547 1 92.19 259 SER B C 1
ATOM 4152 O O . SER B 1 259 ? -10.812 8.812 17 1 92.19 259 SER B O 1
ATOM 4154 N N . ARG B 1 260 ? -11.555 7.477 18.672 1 88 260 ARG B N 1
ATOM 4155 C CA . ARG B 1 260 ? -12.047 8.609 19.453 1 88 260 ARG B CA 1
ATOM 4156 C C . ARG B 1 260 ? -11.562 8.523 20.906 1 88 260 ARG B C 1
ATOM 4158 O O . ARG B 1 260 ? -11.609 7.453 21.516 1 88 260 ARG B O 1
ATOM 4165 N N . ARG B 1 261 ? -10.984 9.594 21.297 1 82.75 261 ARG B N 1
ATOM 4166 C CA . ARG B 1 261 ? -10.68 9.766 22.703 1 82.75 261 ARG B CA 1
ATOM 4167 C C . ARG B 1 261 ? -11.836 10.445 23.438 1 82.75 261 ARG B C 1
ATOM 4169 O O . ARG B 1 261 ? -12.289 11.516 23.031 1 82.75 261 ARG B O 1
ATOM 4176 N N . ARG B 1 262 ? -12.312 9.672 24.438 1 74.62 262 ARG B N 1
ATOM 4177 C CA . ARG B 1 262 ? -13.375 10.234 25.266 1 74.62 262 ARG B CA 1
ATOM 4178 C C . ARG B 1 262 ? -12.844 10.648 26.641 1 74.62 262 ARG B C 1
ATOM 4180 O O . ARG B 1 262 ? -11.797 10.156 27.078 1 74.62 262 ARG B O 1
ATOM 4187 N N . MET B 1 263 ? -13.367 11.695 27.141 1 61.91 263 MET B N 1
ATOM 4188 C CA . MET B 1 263 ? -12.914 12.289 28.391 1 61.91 263 MET B CA 1
ATOM 4189 C C . MET B 1 263 ? -12.641 11.211 29.438 1 61.91 263 MET B C 1
ATOM 4191 O O . MET B 1 263 ? -11.617 11.25 30.109 1 61.91 263 MET B O 1
ATOM 4195 N N . ASP B 1 264 ? -13.672 10.297 29.688 1 58.44 264 ASP B N 1
ATOM 4196 C CA . ASP B 1 264 ? -13.562 9.375 30.812 1 58.44 264 ASP B CA 1
ATOM 4197 C C . ASP B 1 264 ? -13.242 7.961 30.328 1 58.44 264 ASP B C 1
ATOM 4199 O O . ASP B 1 264 ? -13.195 7.027 31.141 1 58.44 264 ASP B O 1
ATOM 4203 N N . ALA B 1 265 ? -13.102 7.906 29 1 58.97 265 ALA B N 1
ATOM 4204 C CA . ALA B 1 265 ? -13.195 6.504 28.594 1 58.97 265 ALA B CA 1
ATOM 4205 C C . ALA B 1 265 ? -11.969 6.078 27.781 1 58.97 265 ALA B C 1
ATOM 4207 O O . ALA B 1 265 ? -11.859 4.922 27.375 1 58.97 265 ALA B O 1
ATOM 4208 N N . GLY B 1 266 ? -10.867 6.836 27.828 1 76.62 266 GLY B N 1
ATOM 4209 C CA . GLY B 1 266 ? -9.719 6.379 27.062 1 76.62 266 GLY B CA 1
ATOM 4210 C C . GLY B 1 266 ? -9.914 6.516 25.562 1 76.62 266 GLY B C 1
ATOM 4211 O O . GLY B 1 266 ? -10.695 7.352 25.109 1 76.62 266 GLY B O 1
ATOM 4212 N N . ILE B 1 267 ? -9.125 5.902 24.734 1 78.94 267 ILE B N 1
ATOM 4213 C CA . ILE B 1 267 ? -9.164 5.938 23.266 1 78.94 267 ILE B CA 1
ATOM 4214 C C . ILE B 1 267 ? -9.844 4.672 22.75 1 78.94 267 ILE B C 1
ATOM 4216 O O . ILE B 1 267 ? -9.445 3.559 23.094 1 78.94 267 ILE B O 1
ATOM 4220 N N . GLU B 1 268 ? -10.977 4.855 21.969 1 80.12 268 GLU B N 1
ATOM 4221 C CA . GLU B 1 268 ? -11.734 3.75 21.391 1 80.12 268 GLU B CA 1
ATOM 4222 C C . GLU B 1 268 ? -11.727 3.822 19.859 1 80.12 268 GLU B C 1
ATOM 4224 O O . GLU B 1 268 ? -11.906 4.895 19.297 1 80.12 268 GLU B O 1
ATOM 4229 N N . ALA B 1 269 ? -11.5 2.648 19.312 1 78.62 269 ALA B N 1
ATOM 4230 C CA . ALA B 1 269 ? -11.562 2.584 17.859 1 78.62 269 ALA B CA 1
ATOM 4231 C C . ALA B 1 269 ? -12.977 2.854 17.359 1 78.62 269 ALA B C 1
ATOM 4233 O O . ALA B 1 269 ? -13.953 2.424 17.969 1 78.62 269 ALA B O 1
ATOM 4234 N N . TYR B 1 270 ? -13.055 3.582 16.25 1 76.19 270 TYR B N 1
ATOM 4235 C CA . TYR B 1 270 ? -14.336 3.723 15.562 1 76.19 270 TYR B CA 1
ATOM 4236 C C . TYR B 1 270 ? -14.789 2.393 14.977 1 76.19 270 TYR B C 1
ATOM 4238 O O . TYR B 1 270 ? -14.086 1.795 14.156 1 76.19 270 TYR B O 1
ATOM 4246 N N . ALA B 1 271 ? -15.773 1.878 15.422 1 71.12 271 ALA B N 1
ATOM 4247 C CA . ALA B 1 271 ? -16.125 0.477 15.211 1 71.12 271 ALA B CA 1
ATOM 4248 C C . ALA B 1 271 ? -16.672 0.252 13.805 1 71.12 271 ALA B C 1
ATOM 4250 O O . ALA B 1 271 ? -16.516 -0.827 13.234 1 71.12 271 ALA B O 1
ATOM 4251 N N . GLU B 1 272 ? -17.266 1.258 13.172 1 83.25 272 GLU B N 1
ATOM 4252 C CA . GLU B 1 272 ? -17.891 0.998 11.883 1 83.25 272 GLU B CA 1
ATOM 4253 C C . GLU B 1 272 ? -17.047 1.549 10.742 1 83.25 272 GLU B C 1
ATOM 4255 O O . GLU B 1 272 ? -16.797 2.754 10.672 1 83.25 272 GLU B O 1
ATOM 4260 N N . PRO B 1 273 ? -16.625 0.678 9.867 1 87.94 273 PRO B N 1
ATOM 4261 C CA . PRO B 1 273 ? -15.891 1.168 8.703 1 87.94 273 PRO B CA 1
ATOM 4262 C C . PRO B 1 273 ? -16.688 2.18 7.879 1 87.94 273 PRO B C 1
ATOM 4264 O O . PRO B 1 273 ? -17.906 2.049 7.746 1 87.94 273 PRO B O 1
ATOM 4267 N N . LEU B 1 274 ? -15.992 3.207 7.457 1 90.56 274 LEU B N 1
ATOM 4268 C CA . LEU B 1 274 ? -16.641 4.297 6.73 1 90.56 274 LEU B CA 1
ATOM 4269 C C . LEU B 1 274 ? -15.93 4.559 5.402 1 90.56 274 LEU B C 1
ATOM 4271 O O . LEU B 1 274 ? -14.703 4.586 5.348 1 90.56 274 LEU B O 1
ATOM 4275 N N . VAL B 1 275 ? -16.719 4.645 4.363 1 91.88 275 VAL B N 1
ATOM 4276 C CA . VAL B 1 275 ? -16.234 5.059 3.053 1 91.88 275 VAL B CA 1
ATOM 4277 C C . VAL B 1 275 ? -16.906 6.363 2.641 1 91.88 275 VAL B C 1
ATOM 4279 O O . VAL B 1 275 ? -18.125 6.445 2.586 1 91.88 275 VAL B O 1
ATOM 4282 N N . ILE B 1 276 ? -16.141 7.375 2.385 1 92.75 276 ILE B N 1
ATOM 4283 C CA . ILE B 1 276 ? -16.656 8.664 1.937 1 92.75 276 ILE B CA 1
ATOM 4284 C C . ILE B 1 276 ? -16.172 8.945 0.517 1 92.75 276 ILE B C 1
ATOM 4286 O O . ILE B 1 276 ? -14.992 9.266 0.309 1 92.75 276 ILE B O 1
ATOM 4290 N N . PRO B 1 277 ? -17.047 8.898 -0.464 1 90.25 277 PRO B N 1
ATOM 4291 C CA . PRO B 1 277 ? -16.641 9.164 -1.847 1 90.25 277 PRO B CA 1
ATOM 4292 C C . PRO B 1 277 ? -16.172 10.602 -2.051 1 90.25 277 PRO B C 1
ATOM 4294 O O . PRO B 1 277 ? -16.438 11.469 -1.213 1 90.25 277 PRO B O 1
ATOM 4297 N N . ALA B 1 278 ? -15.555 10.852 -3.111 1 90.31 278 ALA B N 1
ATOM 4298 C CA . ALA B 1 278 ? -14.961 12.156 -3.404 1 90.31 278 ALA B CA 1
ATOM 4299 C C . ALA B 1 278 ? -16.031 13.242 -3.48 1 90.31 278 ALA B C 1
ATOM 4301 O O . ALA B 1 278 ? -15.797 14.383 -3.078 1 90.31 278 ALA B O 1
ATOM 4302 N N . GLU B 1 279 ? -17.188 12.867 -3.934 1 89.44 279 GLU B N 1
ATOM 4303 C CA . GLU B 1 279 ? -18.234 13.859 -4.18 1 89.44 279 GLU B CA 1
ATOM 4304 C C . GLU B 1 279 ? -19.141 14.031 -2.959 1 89.44 279 GLU B C 1
ATOM 4306 O O . GLU B 1 279 ? -19.953 14.953 -2.906 1 89.44 279 GLU B O 1
ATOM 4311 N N . ALA B 1 280 ? -18.984 13.109 -2.033 1 88.5 280 ALA B N 1
ATOM 4312 C CA . ALA B 1 280 ? -19.812 13.211 -0.833 1 88.5 280 ALA B CA 1
ATOM 4313 C C . ALA B 1 280 ? -19.234 14.234 0.144 1 88.5 280 ALA B C 1
ATOM 4315 O O . ALA B 1 280 ? -18.016 14.359 0.286 1 88.5 280 ALA B O 1
ATOM 4316 N N . ASP B 1 281 ? -20.109 14.922 0.706 1 85.88 281 ASP B N 1
ATOM 4317 C CA . ASP B 1 281 ? -19.672 15.82 1.776 1 85.88 281 ASP B CA 1
ATOM 4318 C C . ASP B 1 281 ? -19.188 15.023 2.988 1 85.88 281 ASP B C 1
ATOM 4320 O O . ASP B 1 281 ? -19.703 13.938 3.273 1 85.88 281 ASP B O 1
ATOM 4324 N N . LEU B 1 282 ? -18.219 15.602 3.615 1 87.81 282 LEU B N 1
ATOM 4325 C CA . LEU B 1 282 ? -17.688 14.938 4.801 1 87.81 282 LEU B CA 1
ATOM 4326 C C . LEU B 1 282 ? -18.766 14.805 5.875 1 87.81 282 LEU B C 1
ATOM 4328 O O . LEU B 1 282 ? -18.641 13.984 6.789 1 87.81 282 LEU B O 1
ATOM 4332 N N . GLY B 1 283 ? -19.938 15.461 5.512 1 70.94 283 GLY B N 1
ATOM 4333 C CA . GLY B 1 283 ? -21.109 15.328 6.363 1 70.94 283 GLY B CA 1
ATOM 4334 C C . GLY B 1 283 ? -20.766 15.289 7.844 1 70.94 283 GLY B C 1
ATOM 4335 O O . GLY B 1 283 ? -20.062 16.172 8.344 1 70.94 283 GLY B O 1
ATOM 4336 N N . LEU B 1 284 ? -21.234 14.102 8.469 1 65.06 284 LEU B N 1
ATOM 4337 C CA . LEU B 1 284 ? -21.188 14.008 9.922 1 65.06 284 LEU B CA 1
ATOM 4338 C C . LEU B 1 284 ? -19.922 13.312 10.383 1 65.06 284 LEU B C 1
ATOM 4340 O O . LEU B 1 284 ? -19.844 12.828 11.516 1 65.06 284 LEU B O 1
ATOM 4344 N N . LEU B 1 285 ? -18.984 13.32 9.352 1 75.25 285 LEU B N 1
ATOM 4345 C CA . LEU B 1 285 ? -17.719 12.797 9.875 1 75.25 285 LEU B CA 1
ATOM 4346 C C . LEU B 1 285 ? -17.219 13.648 11.031 1 75.25 285 LEU B C 1
ATOM 4348 O O . LEU B 1 285 ? -17.156 14.875 10.922 1 75.25 285 LEU B O 1
ATOM 4352 N N . PHE B 1 286 ? -17.062 13.188 12.211 1 72.06 286 PHE B N 1
ATOM 4353 C CA . PHE B 1 286 ? -16.531 13.773 13.438 1 72.06 286 PHE B CA 1
ATOM 4354 C C . PHE B 1 286 ? -17.625 14.539 14.18 1 72.06 286 PHE B C 1
ATOM 4356 O O . PHE B 1 286 ? -17.328 15.352 15.055 1 72.06 286 PHE B O 1
ATOM 4363 N N . ALA B 1 287 ? -18.938 14.438 13.508 1 60.22 287 ALA B N 1
ATOM 4364 C CA . ALA B 1 287 ? -20.031 15.062 14.258 1 60.22 287 ALA B CA 1
ATOM 4365 C C . ALA B 1 287 ? -20.156 14.453 15.648 1 60.22 287 ALA B C 1
ATOM 4367 O O . ALA B 1 287 ? -20.25 13.234 15.797 1 60.22 287 ALA B O 1
ATOM 4368 N N . ALA B 1 288 ? -19.312 14.648 16.5 1 46.19 288 ALA B N 1
ATOM 4369 C CA . ALA B 1 288 ? -19.766 14.406 17.859 1 46.19 288 ALA B CA 1
ATOM 4370 C C . ALA B 1 288 ? -20.75 15.484 18.328 1 46.19 288 ALA B C 1
ATOM 4372 O O . ALA B 1 288 ? -20.719 16.609 17.812 1 46.19 288 ALA B O 1
#

Sequence (576 aa):
MVLRNPYGEFVAGFSRLLAAGAELVPTAEPPRPPLVHAGAPRVLLFSPHPDDECLTGALPLRLRRERGMNVINVAVTLGSNPARRAARWREVSDACAWLGFGMLAAATDGLERINPATRENEPGYWQTAVATIAAILAEQQPTILFVPHRDDRHPTHVGTHHLVFDALAQLAGVAPAWIVETEYWAPLVTPNLMVGSSVDDVADLVAALACHRGEVARNAYHLALPAGMIEAVRRGTELVKGYGTAAPACHFATLYRLSRRRMDAGIEAYAEPLVIPAEADLGLLFAAMVLRNPYGEFVAGFSRLLAAGAELVPTAEPPRPPLVHAGAPRVLLFSPHPDDECLTGALPLRLRRERGMNVINVAVTLGSNPARRAARWREVSDACAWLGFGMLAAATDGLERINPATRENEPGYWQTAVATIAAILAEQQPTILFVPHRDDRHPTHVGTHHLVFDALAQLAGVAPAWIVETEYWAPLVTPNLMVGSSVDDVADLVAALACHRGEVARNAYHLALPAGMIEAVRRGTELVKGYGTAAPACHFATLYRLSRRRMDAGIEAYAEPLVIPAEADLGLLFAA

pLDDT: mean 89.87, std 10.51, range [33.44, 98.38]

Organism: NCBI:txid111831